Protein AF-0000000069280412 (afdb_homodimer)

InterPro domains:
  IPR015915 Kelch-type beta-propeller [G3DSA:2.120.10.80] (17-234)
  IPR015915 Kelch-type beta-propeller [SSF117281] (39-234)
  IPR052588 Kelch domain-containing protein [PTHR46063] (5-234)

Solvent-accessible surface area (backbone atoms only — not comparable to full-atom values): 25864 Å² total; per-residue (Å²): 134,86,74,82,83,77,81,76,78,80,75,77,76,76,76,74,72,79,74,79,78,78,79,71,73,70,75,76,63,76,65,49,16,38,53,39,83,47,74,77,68,72,50,25,23,32,38,41,43,43,56,31,43,96,73,39,29,38,34,42,39,6,30,41,66,79,86,77,44,37,45,50,30,55,56,41,33,39,44,38,73,47,94,82,51,30,31,49,33,26,34,57,42,65,49,88,86,49,66,66,77,72,43,21,22,34,39,34,66,43,57,55,96,56,18,43,34,40,41,40,4,32,30,47,43,48,81,60,79,48,73,47,62,29,47,58,35,36,36,37,37,67,43,84,96,45,26,31,32,54,41,76,49,73,64,54,80,69,66,65,49,22,26,31,36,30,47,33,69,53,96,67,18,42,38,35,41,34,4,33,27,72,42,98,86,66,50,71,46,63,27,57,56,38,36,40,30,34,63,86,75,45,40,47,39,76,49,40,66,58,66,79,65,63,69,65,83,64,73,83,37,64,54,54,63,71,86,86,52,83,46,80,43,112,138,77,83,77,77,77,81,78,77,76,77,77,76,75,76,73,72,77,72,78,80,78,77,71,72,72,76,75,65,76,68,50,18,39,54,38,82,47,74,76,69,72,50,25,24,33,38,41,43,42,56,31,42,96,74,39,28,38,34,40,39,6,30,40,66,78,86,78,45,37,44,50,29,56,56,40,34,39,44,39,74,47,95,81,51,31,30,50,33,26,35,58,43,65,48,89,86,50,68,66,76,72,45,21,21,32,38,34,65,43,56,55,94,54,18,43,33,40,41,38,4,32,30,47,42,47,83,59,79,48,74,47,62,30,47,58,36,36,36,38,36,68,44,83,96,46,26,30,31,55,42,76,47,72,63,59,82,65,63,65,48,22,26,31,36,31,48,33,69,52,95,67,18,41,38,35,41,35,4,33,28,72,43,97,86,66,49,71,45,64,27,57,56,40,36,40,31,33,64,88,76,44,40,47,40,76,48,41,66,56,66,78,64,62,70,67,83,64,70,83,36,63,59,54,62,73,82,88,56,81,47,81,43,107

Sequence (468 aa):
MGKKAKADDRRREDDAEPAPSKSEKASSGSSSGRFVACDRPSPRCHCSLTEVEPGRLLLFGGEIFNGRKFTCFQDVYELSLSLSATISWRRLELPGGAQAPRARSAHQAVAWKGGLYILGGEWADATQDKIQQFKDIWCLTSSGADGASWEQVPAEKGFSQRSGHRACLHDGAIVTFGGYREDADGEPTYLNDVHRFDLAQRKFRKMEDLSGAAPKGRSAAQVWSDGEVVWVYGMGKKAKADDRRREDDAEPAPSKSEKASSGSSSGRFVACDRPSPRCHCSLTEVEPGRLLLFGGEIFNGRKFTCFQDVYELSLSLSATISWRRLELPGGAQAPRARSAHQAVAWKGGLYILGGEWADATQDKIQQFKDIWCLTSSGADGAS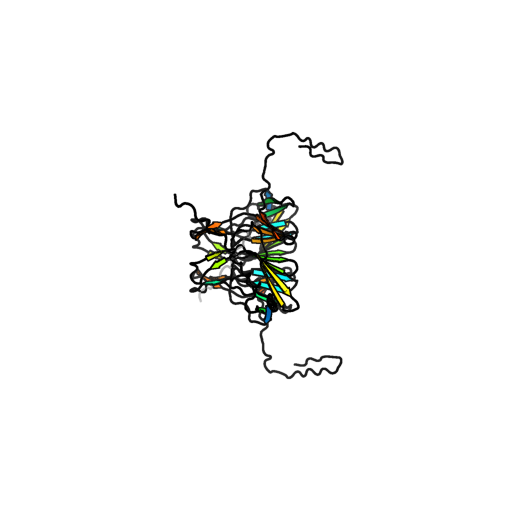WEQVPAEKGFSQRSGHRACLHDGAIVTFGGYREDADGEPTYLNDVHRFDLAQRKFRKMEDLSGAAPKGRSAAQVWSDGEVVWVYG

Nearest PDB structures (foldseek):
  2uvk-assembly1_A  TM=6.739E-01  e=1.512E-05  Escherichia coli BL21
  2woz-assembly1_A-2  TM=5.197E-01  e=2.690E-07  Rattus norvegicus
  9dtg-assembly1_B  TM=6.962E-01  e=5.242E-05  Homo sapiens
  2uvk-assembly1_B  TM=5.540E-01  e=1.239E-05  Escherichia coli BL21
  8vpq-assembly1_A  TM=5.442E-01  e=7.803E-05  Homo sapiens

pLDDT: mean 79.36, std 26.48, range [20.66, 98.88]

Organism: Polarella glacialis (NCBI:txid89957)

Structure (mmCIF, N/CA/C/O backbone):
data_AF-0000000069280412-model_v1
#
loop_
_entity.id
_entity.type
_entity.pdbx_description
1 polymer 'Uncharacterized protein'
#
loop_
_atom_site.group_PDB
_atom_site.id
_atom_site.type_symbol
_atom_site.label_atom_id
_atom_site.label_alt_id
_atom_site.label_comp_id
_atom_site.label_asym_id
_atom_site.label_entity_id
_atom_site.label_seq_id
_atom_site.pdbx_PDB_ins_code
_atom_site.Cartn_x
_atom_site.Cartn_y
_atom_site.Cartn_z
_atom_site.occupancy
_atom_site.B_iso_or_equiv
_atom_site.auth_seq_id
_atom_site.auth_comp_id
_atom_site.auth_asym_id
_atom_site.auth_atom_id
_atom_site.pdbx_PDB_model_num
ATOM 1 N N . MET A 1 1 ? 79.812 -43.875 12.344 1 22.28 1 MET A N 1
ATOM 2 C CA . MET A 1 1 ? 78.562 -43.312 12.742 1 22.28 1 MET A CA 1
ATOM 3 C C . MET A 1 1 ? 77.562 -43.312 11.57 1 22.28 1 MET A C 1
ATOM 5 O O . MET A 1 1 ? 77.938 -43.062 10.43 1 22.28 1 MET A O 1
ATOM 9 N N . GLY A 1 2 ? 76.375 -43.938 11.719 1 23.73 2 GLY A N 1
ATOM 10 C CA . GLY A 1 2 ? 75.375 -44.656 10.961 1 23.73 2 GLY A CA 1
ATOM 11 C C . GLY A 1 2 ? 74.438 -43.75 10.172 1 23.73 2 GLY A C 1
ATOM 12 O O . GLY A 1 2 ? 73.375 -44.125 9.789 1 23.73 2 GLY A O 1
ATOM 13 N N . LYS A 1 3 ? 75 -42.5 10.016 1 20.75 3 LYS A N 1
ATOM 14 C CA . LYS A 1 3 ? 73.875 -41.531 9.797 1 20.75 3 LYS A CA 1
ATOM 15 C C . LYS A 1 3 ? 73.062 -41.938 8.609 1 20.75 3 LYS A C 1
ATOM 17 O O . LYS A 1 3 ? 73.438 -42.844 7.84 1 20.75 3 LYS A O 1
ATOM 22 N N . LYS A 1 4 ? 72.625 -40.938 7.77 1 22 4 LYS A N 1
ATOM 23 C CA . LYS A 1 4 ? 71.438 -40.219 7.398 1 22 4 LYS A CA 1
ATOM 24 C C . LYS A 1 4 ? 70.938 -40.688 6.031 1 22 4 LYS A C 1
ATOM 26 O O . LYS A 1 4 ? 71.562 -40.438 5.012 1 22 4 LYS A O 1
ATOM 31 N N . ALA A 1 5 ? 70.188 -41.844 5.977 1 20.66 5 ALA A N 1
ATOM 32 C CA . ALA A 1 5 ? 69.562 -42.375 4.766 1 20.66 5 ALA A CA 1
ATOM 33 C C . ALA A 1 5 ? 68.688 -41.312 4.105 1 20.66 5 ALA A C 1
ATOM 35 O O . ALA A 1 5 ? 67.875 -40.656 4.77 1 20.66 5 ALA A O 1
ATOM 36 N N . LYS A 1 6 ? 69.062 -40.875 2.936 1 21.38 6 LYS A N 1
ATOM 37 C CA . LYS A 1 6 ? 68.5 -39.969 1.948 1 21.38 6 LYS A CA 1
ATOM 38 C C . LYS A 1 6 ? 67.125 -40.438 1.495 1 21.38 6 LYS A C 1
ATOM 40 O O . LYS A 1 6 ? 67 -41.5 0.866 1 21.38 6 LYS A O 1
ATOM 45 N N . ALA A 1 7 ? 66.062 -40.281 2.307 1 24.22 7 ALA A N 1
ATOM 46 C CA . ALA A 1 7 ? 64.688 -40.719 1.953 1 24.22 7 ALA A CA 1
ATOM 47 C C . ALA A 1 7 ? 64.312 -40.219 0.562 1 24.22 7 ALA A C 1
ATOM 49 O O . ALA A 1 7 ? 64.375 -39 0.289 1 24.22 7 ALA A O 1
ATOM 50 N N . ASP A 1 8 ? 64.688 -40.938 -0.517 1 20.75 8 ASP A N 1
ATOM 51 C CA . ASP A 1 8 ? 64.375 -40.656 -1.921 1 20.75 8 ASP A CA 1
ATOM 52 C C . ASP A 1 8 ? 62.906 -40.25 -2.1 1 20.75 8 ASP A C 1
ATOM 54 O O . ASP A 1 8 ? 62.062 -40.594 -1.303 1 20.75 8 ASP A O 1
ATOM 58 N N . ASP A 1 9 ? 62.688 -39.25 -2.961 1 24.97 9 ASP A N 1
ATOM 59 C CA . ASP A 1 9 ? 61.844 -38.344 -3.713 1 24.97 9 ASP A CA 1
ATOM 60 C C . ASP A 1 9 ? 60.875 -39.062 -4.629 1 24.97 9 ASP A C 1
ATOM 62 O O . ASP A 1 9 ? 60.938 -38.969 -5.855 1 24.97 9 ASP A O 1
ATOM 66 N N . ARG A 1 10 ? 60.469 -40.438 -4.262 1 24.56 10 ARG A N 1
ATOM 67 C CA . ARG A 1 10 ? 59.594 -41.031 -5.285 1 24.56 10 ARG A CA 1
ATOM 68 C C . ARG A 1 10 ? 58.469 -40.062 -5.652 1 24.56 10 ARG A C 1
ATOM 70 O O . ARG A 1 10 ? 57.812 -39.531 -4.773 1 24.56 10 ARG A O 1
ATOM 77 N N . ARG A 1 11 ? 58.469 -39.531 -6.871 1 26.3 11 ARG A N 1
ATOM 78 C CA . ARG A 1 11 ? 57.594 -38.75 -7.727 1 26.3 11 ARG A CA 1
ATOM 79 C C . ARG A 1 11 ? 56.219 -39.375 -7.844 1 26.3 11 ARG A C 1
ATOM 81 O O . ARG A 1 11 ? 56.062 -40.438 -8.477 1 26.3 11 ARG A O 1
ATOM 88 N N . ARG A 1 12 ? 55.438 -39.625 -6.672 1 28.36 12 ARG A N 1
ATOM 89 C CA . ARG A 1 12 ? 54.094 -40.125 -6.891 1 28.36 12 ARG A CA 1
ATOM 90 C C . ARG A 1 12 ? 53.406 -39.375 -8.055 1 28.36 12 ARG A C 1
ATOM 92 O O . ARG A 1 12 ? 53.438 -38.156 -8.109 1 28.36 12 ARG A O 1
ATOM 99 N N . GLU A 1 13 ? 53.406 -39.969 -9.273 1 24.67 13 GLU A N 1
ATOM 100 C CA . GLU A 1 13 ? 52.625 -39.656 -10.469 1 24.67 13 GLU A CA 1
ATOM 101 C C . GLU A 1 13 ? 51.188 -39.281 -10.102 1 24.67 13 GLU A C 1
ATOM 103 O O . GLU A 1 13 ? 50.5 -40.094 -9.484 1 24.67 13 GLU A O 1
ATOM 108 N N . ASP A 1 14 ? 50.906 -38.031 -9.836 1 28.03 14 ASP A N 1
ATOM 109 C CA . ASP A 1 14 ? 49.625 -37.344 -9.703 1 28.03 14 ASP A CA 1
ATOM 110 C C . ASP A 1 14 ? 48.656 -37.75 -10.828 1 28.03 14 ASP A C 1
ATOM 112 O O . ASP A 1 14 ? 48.906 -37.406 -11.992 1 28.03 14 ASP A O 1
ATOM 116 N N . ASP A 1 15 ? 48.25 -39.031 -10.906 1 30.59 15 ASP A N 1
ATOM 117 C CA . ASP A 1 15 ? 47.219 -39.406 -11.883 1 30.59 15 ASP A CA 1
ATOM 118 C C . ASP A 1 15 ? 46.094 -38.375 -11.914 1 30.59 15 ASP A C 1
ATOM 120 O O . ASP A 1 15 ? 45.406 -38.188 -10.922 1 30.59 15 ASP A O 1
ATOM 124 N N . ALA A 1 16 ? 46.25 -37.344 -12.742 1 30.53 16 ALA A N 1
ATOM 125 C CA . ALA A 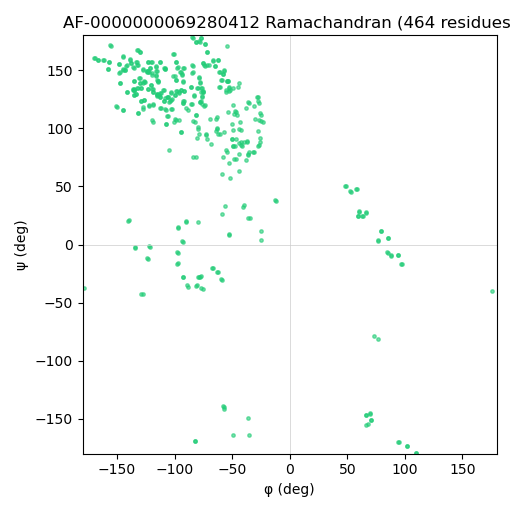1 16 ? 45.219 -36.375 -13.133 1 30.53 16 ALA A CA 1
ATOM 126 C C . ALA A 1 16 ? 43.938 -37.062 -13.516 1 30.53 16 ALA A C 1
ATOM 128 O O . ALA A 1 16 ? 43.875 -37.812 -14.492 1 30.53 16 ALA A O 1
ATOM 129 N N . GLU A 1 17 ? 43.125 -37.625 -12.57 1 34.19 17 GLU A N 1
ATOM 130 C CA . GLU A 1 17 ? 41.812 -38.062 -12.969 1 34.19 17 GLU A CA 1
ATOM 131 C C . GLU A 1 17 ? 41.188 -37.125 -14.016 1 34.19 17 GLU A C 1
ATOM 133 O O . GLU A 1 17 ? 41.312 -35.906 -13.914 1 34.19 17 GLU A O 1
ATOM 138 N N . PRO A 1 18 ? 40.812 -37.719 -15.227 1 34.09 18 PRO A N 1
ATOM 139 C CA . PRO A 1 18 ? 40.219 -36.906 -16.281 1 34.09 18 PRO A CA 1
ATOM 140 C C . PRO A 1 18 ? 39.094 -36.031 -15.781 1 34.09 18 PRO A C 1
ATOM 142 O O . PRO A 1 18 ? 38.469 -36.312 -14.758 1 34.09 18 PRO A O 1
ATOM 145 N N . ALA A 1 19 ? 39.125 -34.719 -16.219 1 34.91 19 ALA A N 1
ATOM 146 C CA . ALA A 1 19 ? 38.125 -33.688 -15.992 1 34.91 19 ALA A CA 1
ATOM 147 C C . ALA A 1 19 ? 36.719 -34.156 -16.328 1 34.91 19 ALA A C 1
ATOM 149 O O . ALA A 1 19 ? 36.5 -34.812 -17.344 1 34.91 19 ALA A O 1
ATOM 150 N N . PRO A 1 20 ? 35.938 -34.562 -15.289 1 32.88 20 PRO A N 1
ATOM 151 C CA . PRO A 1 20 ? 34.594 -34.906 -15.688 1 32.88 20 PRO A CA 1
ATOM 152 C C . PRO A 1 20 ? 34.094 -34.094 -16.875 1 32.88 20 PRO A C 1
ATOM 154 O O . PRO A 1 20 ? 34.531 -32.969 -17.078 1 32.88 20 PRO A O 1
ATOM 157 N N . SER A 1 21 ? 33.781 -34.844 -17.969 1 28.38 21 SER A N 1
ATOM 158 C CA . SER A 1 21 ? 33.219 -34.375 -19.234 1 28.38 21 SER A CA 1
ATOM 159 C C . SER A 1 21 ? 32.219 -33.25 -19.016 1 28.38 21 SER A C 1
ATOM 161 O O . SER A 1 21 ? 31.828 -32.969 -17.891 1 28.38 21 SER A O 1
ATOM 163 N N . LYS A 1 22 ? 31.156 -33.281 -20.094 1 29.81 22 LYS A N 1
ATOM 164 C CA . LYS A 1 22 ? 30.25 -32.344 -20.734 1 29.81 22 LYS A CA 1
ATOM 165 C C . LYS A 1 22 ? 29.172 -31.875 -19.781 1 29.81 22 LYS A C 1
ATOM 167 O O . LYS A 1 22 ? 28.531 -32.688 -19.109 1 29.81 22 LYS A O 1
ATOM 172 N N . SER A 1 23 ? 29.266 -30.641 -19.359 1 31.66 23 SER A N 1
ATOM 173 C CA . SER A 1 23 ? 28.172 -29.938 -18.719 1 31.66 23 SER A CA 1
ATOM 174 C C . SER A 1 23 ? 26.828 -30.297 -19.359 1 31.66 23 SER A C 1
ATOM 176 O O . SER A 1 23 ? 26.625 -30.078 -20.547 1 31.66 23 SER A O 1
ATOM 178 N N . GLU A 1 24 ? 26.266 -31.516 -19.141 1 34.59 24 GLU A N 1
ATOM 179 C CA . GLU A 1 24 ? 24.875 -31.672 -19.547 1 34.59 24 GLU A CA 1
ATOM 180 C C . GLU A 1 24 ? 24.141 -30.328 -19.531 1 34.59 24 GLU A C 1
ATOM 182 O O . GLU A 1 24 ? 24.203 -29.594 -18.531 1 34.59 24 GLU A O 1
ATOM 187 N N . LYS A 1 25 ? 23.891 -29.859 -20.703 1 35.22 25 LYS A N 1
ATOM 188 C CA . LYS A 1 25 ? 22.953 -28.75 -20.953 1 35.22 25 LYS A CA 1
ATOM 189 C C . LYS A 1 25 ? 21.75 -28.828 -20.031 1 35.22 25 LYS A C 1
ATOM 191 O O . LYS A 1 25 ? 21.031 -29.844 -20.016 1 35.22 25 LYS A O 1
ATOM 196 N N . ALA A 1 26 ? 21.844 -28.25 -18.938 1 37.62 26 ALA A N 1
ATOM 197 C CA . ALA A 1 26 ? 20.594 -27.938 -18.234 1 37.62 26 ALA A CA 1
ATOM 198 C C . ALA A 1 26 ? 19.469 -27.656 -19.203 1 37.62 26 ALA A C 1
ATOM 200 O O . ALA A 1 26 ? 19.578 -26.766 -20.062 1 37.62 26 ALA A O 1
ATOM 201 N N . SER A 1 27 ? 18.797 -28.672 -19.828 1 37.41 27 SER A N 1
ATOM 202 C CA . SER A 1 27 ? 17.547 -28.406 -20.547 1 37.41 27 SER A CA 1
ATOM 203 C C . SER A 1 27 ? 16.844 -27.172 -19.969 1 37.41 27 SER A C 1
ATOM 205 O O . SER A 1 27 ? 16.594 -27.094 -18.766 1 37.41 27 SER A O 1
ATOM 207 N N . SER A 1 28 ? 17.188 -26 -20.422 1 41.09 28 SER A N 1
ATOM 208 C CA . SER A 1 28 ? 16.562 -24.719 -20.109 1 41.09 28 SER A CA 1
ATOM 209 C C . SER A 1 28 ? 15.039 -24.844 -20.062 1 41.09 28 SER A C 1
ATOM 211 O O . SER A 1 28 ? 14.375 -24.781 -21.109 1 41.09 28 SER A O 1
ATOM 213 N N . GLY A 1 29 ? 14.398 -25.969 -19.656 1 44.31 29 GLY A N 1
ATOM 214 C CA . GLY A 1 29 ? 12.945 -25.969 -19.531 1 44.31 29 GLY A CA 1
ATOM 215 C C . GLY A 1 29 ? 12.383 -24.594 -19.219 1 44.31 29 GLY A C 1
ATOM 216 O O . GLY A 1 29 ? 13.047 -23.781 -18.578 1 44.31 29 GLY A O 1
ATOM 217 N N . SER A 1 30 ? 11.398 -24.203 -20.078 1 54.41 30 SER A N 1
ATOM 218 C CA . SER A 1 30 ? 10.852 -22.844 -20.094 1 54.41 30 SER A CA 1
ATOM 219 C C . SER A 1 30 ? 10.453 -22.406 -18.688 1 54.41 30 SER A C 1
ATOM 221 O O . SER A 1 30 ? 9.617 -23.031 -18.047 1 54.41 30 SER A O 1
ATOM 223 N N . SER A 1 31 ? 11.227 -21.797 -17.859 1 73.81 31 SER A N 1
ATOM 224 C CA . SER A 1 31 ? 11.133 -21.203 -16.516 1 73.81 31 SER A CA 1
ATOM 225 C C . SER A 1 31 ? 9.984 -20.219 -16.438 1 73.81 31 SER A C 1
ATOM 227 O O . SER A 1 31 ? 9.734 -19.641 -15.375 1 73.81 31 SER A O 1
ATOM 229 N N . SER A 1 32 ? 9.156 -20.266 -17.609 1 87.69 32 SER A N 1
ATOM 230 C CA . SER A 1 32 ? 8.062 -19.297 -17.625 1 87.69 32 SER A CA 1
ATOM 231 C C . SER A 1 32 ? 6.75 -19.938 -17.188 1 87.69 32 SER A C 1
ATOM 233 O O . SER A 1 32 ? 6.414 -21.047 -17.625 1 87.69 32 SER A O 1
ATOM 235 N N . GLY A 1 33 ? 6.082 -19.375 -16.359 1 95.75 33 GLY A N 1
ATOM 236 C CA . GLY A 1 33 ? 4.738 -19.766 -15.953 1 95.75 33 GLY A CA 1
ATOM 237 C C . GLY A 1 33 ? 3.664 -19.266 -16.906 1 95.75 33 GLY A C 1
ATOM 238 O O . GLY A 1 33 ? 3.967 -18.594 -17.891 1 95.75 33 GLY A O 1
ATOM 239 N N . ARG A 1 34 ? 2.408 -19.734 -16.594 1 96.69 34 ARG A N 1
ATOM 240 C CA . ARG A 1 34 ? 1.277 -19.328 -17.422 1 96.69 34 ARG A CA 1
ATOM 241 C C . ARG A 1 34 ? 0.082 -18.938 -16.562 1 96.69 34 ARG A C 1
ATOM 243 O O . ARG A 1 34 ? -0.233 -19.609 -15.586 1 96.69 34 ARG A O 1
ATOM 250 N N . PHE A 1 35 ? -0.57 -17.875 -17.047 1 97.06 35 PHE A N 1
ATOM 251 C CA . PHE A 1 35 ? -1.825 -17.5 -16.406 1 97.06 35 PHE A CA 1
ATOM 252 C C . PHE A 1 35 ? -2.969 -18.375 -16.891 1 97.06 35 PHE A C 1
ATOM 254 O O . PHE A 1 35 ? -3.125 -18.578 -18.094 1 97.06 35 PHE A O 1
ATOM 261 N N . VAL A 1 36 ? -3.795 -18.844 -15.938 1 97.19 36 VAL A N 1
ATOM 262 C CA . VAL A 1 36 ? -4.941 -19.688 -16.25 1 97.19 36 VAL A CA 1
ATOM 263 C C . VAL A 1 36 ? -6.188 -19.156 -15.562 1 97.19 36 VAL A C 1
ATOM 265 O O . VAL A 1 36 ? -6.121 -18.688 -14.422 1 97.19 36 VAL A O 1
ATOM 268 N N . ALA A 1 37 ? -7.387 -19.266 -16.281 1 95.81 37 ALA A N 1
ATOM 269 C CA . ALA A 1 37 ? -8.641 -18.828 -15.68 1 95.81 37 ALA A CA 1
ATOM 270 C C . ALA A 1 37 ? -8.867 -19.484 -14.32 1 95.81 37 ALA A C 1
ATOM 272 O O . ALA A 1 37 ? -8.594 -20.672 -14.148 1 95.81 37 ALA A O 1
ATOM 273 N N . CYS A 1 38 ? -9.398 -18.703 -13.375 1 96.75 38 CYS A N 1
ATOM 274 C CA . CYS A 1 38 ? -9.617 -19.234 -12.031 1 96.75 38 CYS A CA 1
ATOM 275 C C . CYS A 1 38 ? -10.711 -18.469 -11.312 1 96.75 38 CYS A C 1
ATOM 277 O O . CYS A 1 38 ? -11.242 -17.484 -11.844 1 96.75 38 CYS A O 1
ATOM 279 N N . ASP A 1 39 ? -11.086 -19.016 -10.148 1 95.44 39 ASP A N 1
ATOM 280 C CA . ASP A 1 39 ? -11.977 -18.281 -9.258 1 95.44 39 ASP A CA 1
ATOM 281 C C . ASP A 1 39 ? -11.25 -17.109 -8.594 1 95.44 39 ASP A C 1
ATOM 283 O O . ASP A 1 39 ? -10.016 -17.047 -8.625 1 95.44 39 ASP A O 1
ATOM 287 N N . ARG A 1 40 ? -12.031 -16.234 -8.023 1 96.19 40 ARG A N 1
ATOM 288 C CA . ARG A 1 40 ? -11.453 -15.086 -7.32 1 96.19 40 ARG A CA 1
ATOM 289 C C . ARG A 1 40 ? -10.57 -15.547 -6.164 1 96.19 40 ARG A C 1
ATOM 291 O O . ARG A 1 40 ? -10.852 -16.562 -5.527 1 96.19 40 ARG A O 1
ATOM 298 N N . PRO A 1 41 ? -9.539 -14.781 -5.867 1 97.88 41 PRO A N 1
ATOM 299 C CA . PRO A 1 41 ? -8.688 -15.117 -4.723 1 97.88 41 PRO A CA 1
ATOM 300 C C . PRO A 1 41 ? -9.469 -15.211 -3.412 1 97.88 41 PRO A C 1
ATOM 302 O O . PRO A 1 41 ? -10.477 -14.523 -3.242 1 97.88 41 PRO A O 1
ATOM 305 N N . SER A 1 42 ? -9.039 -16.031 -2.484 1 98.06 42 SER A N 1
ATOM 306 C CA . SER A 1 42 ? -9.617 -16.125 -1.147 1 98.06 42 SER A CA 1
ATOM 307 C C . SER A 1 42 ? -9.484 -14.812 -0.39 1 98.06 42 SER A C 1
ATOM 309 O O . SER A 1 42 ? -8.641 -13.984 -0.722 1 98.06 42 SER A O 1
ATOM 311 N N . PRO A 1 43 ? -10.352 -14.641 0.638 1 98.31 43 PRO A N 1
ATOM 312 C CA . PRO A 1 43 ? -10.203 -13.438 1.46 1 98.31 43 PRO A CA 1
ATOM 313 C C . PRO A 1 43 ? -8.797 -13.273 2.025 1 98.31 43 PRO A C 1
ATOM 315 O O . PRO A 1 43 ? -8.172 -14.266 2.418 1 98.31 43 PRO A O 1
ATOM 318 N N . ARG A 1 44 ? -8.359 -12.055 2.033 1 98.75 44 ARG A N 1
ATOM 319 C CA . ARG A 1 44 ? -7.004 -11.789 2.516 1 98.75 44 ARG A CA 1
ATOM 320 C C . ARG A 1 44 ? -6.762 -10.297 2.686 1 98.75 44 ARG A C 1
ATOM 322 O O . ARG A 1 44 ? -7.516 -9.477 2.156 1 98.75 44 ARG A O 1
ATOM 329 N N . CYS A 1 45 ? -5.805 -9.984 3.434 1 98.62 45 CYS A N 1
ATOM 330 C CA . CYS A 1 45 ? -5.371 -8.602 3.604 1 98.62 45 CYS A CA 1
ATOM 331 C C . CYS A 1 45 ? -3.863 -8.469 3.416 1 98.62 45 CYS A C 1
ATOM 333 O O . CYS A 1 45 ? -3.166 -9.477 3.264 1 98.62 45 CYS A O 1
ATOM 335 N N . HIS A 1 46 ? -3.396 -7.242 3.258 1 98.69 46 HIS A N 1
ATOM 336 C CA . HIS A 1 46 ? -1.983 -6.887 3.188 1 98.69 46 HIS A CA 1
ATOM 337 C C . HIS A 1 46 ? -1.301 -7.586 2.016 1 98.69 46 HIS A C 1
ATOM 339 O O . HIS A 1 46 ? -0.145 -8 2.123 1 98.69 46 HIS A O 1
ATOM 345 N N . CYS A 1 47 ? -2.068 -7.883 0.954 1 98.88 47 CYS A N 1
ATOM 346 C CA . CYS A 1 47 ? -1.524 -8.234 -0.352 1 98.88 47 CYS A CA 1
ATOM 347 C C . CYS A 1 47 ? -1.15 -6.992 -1.145 1 98.88 47 CYS A C 1
ATOM 349 O O . CYS A 1 47 ? -0.988 -5.91 -0.573 1 98.88 47 CYS A O 1
ATOM 351 N N . SER A 1 48 ? -0.871 -7.129 -2.373 1 98.81 48 SER A N 1
ATOM 352 C CA . SER A 1 48 ? -0.729 -5.984 -3.268 1 98.81 48 SER A CA 1
ATOM 353 C C . SER A 1 48 ? -1.665 -6.098 -4.465 1 98.81 48 SER A C 1
ATOM 355 O O . SER A 1 48 ? -2.045 -7.203 -4.859 1 98.81 48 SER A O 1
ATOM 357 N N . LEU A 1 49 ? -2.119 -5.07 -4.992 1 98.88 49 LEU A N 1
ATOM 358 C CA . LEU A 1 49 ? -2.859 -4.902 -6.242 1 98.88 49 LEU A CA 1
ATOM 359 C C . LEU A 1 49 ? -2.266 -3.773 -7.078 1 98.88 49 LEU A C 1
ATOM 361 O O . LEU A 1 49 ? -2.316 -2.607 -6.68 1 98.88 49 LEU A O 1
ATOM 365 N N . THR A 1 50 ? -1.719 -4.117 -8.188 1 98.62 50 THR A N 1
ATOM 366 C CA . THR A 1 50 ? -0.927 -3.168 -8.961 1 98.62 50 THR A CA 1
ATOM 367 C C . THR A 1 50 ? -1.286 -3.246 -10.438 1 98.62 50 THR A C 1
ATOM 369 O O . THR A 1 50 ? -1.366 -4.336 -11.008 1 98.62 50 THR A O 1
ATOM 372 N N . GLU A 1 51 ? -1.569 -2.123 -11.016 1 97.31 51 GLU A N 1
ATOM 373 C CA . GLU A 1 51 ? -1.704 -2.094 -12.469 1 97.31 51 GLU A CA 1
ATOM 374 C C . GLU A 1 51 ? -0.34 -1.998 -13.148 1 97.31 51 GLU A C 1
ATOM 376 O O . GLU A 1 51 ? 0.324 -0.962 -13.078 1 97.31 51 GLU A O 1
ATOM 381 N N . VAL A 1 52 ? 0.069 -3.053 -13.836 1 95.94 52 VAL A N 1
ATOM 382 C CA . VAL A 1 52 ? 1.419 -3.109 -14.391 1 95.94 52 VAL A CA 1
ATOM 383 C C . VAL A 1 52 ? 1.417 -2.58 -15.82 1 95.94 52 VAL A C 1
ATOM 385 O O . VAL A 1 52 ? 2.445 -2.121 -16.312 1 95.94 52 VAL A O 1
ATOM 388 N N . GLU A 1 53 ? 0.34 -2.699 -16.469 1 92 53 GLU A N 1
ATOM 389 C CA . GLU A 1 53 ? -0.025 -2.121 -17.75 1 92 53 GLU A CA 1
ATOM 390 C C . GLU A 1 53 ? -1.49 -1.695 -17.781 1 92 53 GLU A C 1
ATOM 392 O O . GLU A 1 53 ? -2.291 -2.168 -16.969 1 92 53 GLU A O 1
ATOM 397 N N . PRO A 1 54 ? -1.782 -0.725 -18.625 1 90.19 54 PRO A N 1
ATOM 398 C CA . PRO A 1 54 ? -3.199 -0.356 -18.688 1 90.19 54 PRO A CA 1
ATOM 399 C C . PRO A 1 54 ? -4.121 -1.567 -18.797 1 90.19 54 PRO A C 1
ATOM 401 O O . PRO A 1 54 ? -4.027 -2.328 -19.766 1 90.19 54 PRO A O 1
ATOM 404 N N . GLY A 1 55 ? -4.895 -1.789 -17.797 1 88.81 55 GLY A N 1
ATOM 405 C CA . GLY A 1 55 ? -5.902 -2.836 -17.828 1 88.81 55 GLY A CA 1
ATOM 406 C C . GLY A 1 55 ? -5.422 -4.145 -17.234 1 88.81 55 GLY A C 1
ATOM 407 O O . GLY A 1 55 ? -6.199 -5.094 -17.094 1 88.81 55 GLY A O 1
ATOM 408 N N . ARG A 1 56 ? -4.176 -4.203 -16.969 1 92.31 56 ARG A N 1
ATOM 409 C CA . ARG A 1 56 ? -3.629 -5.422 -16.391 1 92.31 56 ARG A CA 1
ATOM 410 C C . ARG A 1 56 ? -3.283 -5.219 -14.914 1 92.31 56 ARG A C 1
ATOM 412 O O . ARG A 1 56 ? -2.256 -4.617 -14.586 1 92.31 56 ARG A O 1
ATOM 419 N N . LEU A 1 57 ? -4.137 -5.75 -14.055 1 97.31 57 LEU A N 1
ATOM 420 C CA . LEU A 1 57 ? -3.945 -5.637 -12.609 1 97.31 57 LEU A CA 1
ATOM 421 C C . LEU A 1 57 ? -3.488 -6.969 -12.023 1 97.31 57 LEU A C 1
ATOM 423 O O . LEU A 1 57 ? -4.121 -8 -12.25 1 97.31 57 LEU A O 1
ATOM 427 N N . LEU A 1 58 ? -2.398 -6.914 -11.305 1 98.5 58 LEU A N 1
ATOM 428 C CA . LEU A 1 58 ? -1.864 -8.117 -10.672 1 98.5 58 LEU A CA 1
ATOM 429 C C . LEU A 1 58 ? -1.988 -8.039 -9.156 1 98.5 58 LEU A C 1
ATOM 431 O O . LEU A 1 58 ? -1.653 -7.016 -8.555 1 98.5 58 LEU A O 1
ATOM 435 N N . LEU A 1 59 ? -2.516 -9.086 -8.578 1 98.88 59 LEU A N 1
ATOM 436 C CA . LEU A 1 59 ? -2.58 -9.281 -7.133 1 98.88 59 LEU A CA 1
ATOM 437 C C . LEU A 1 59 ? -1.518 -10.273 -6.676 1 98.88 59 LEU A C 1
ATOM 439 O O . LEU A 1 59 ? -1.367 -11.344 -7.266 1 98.88 59 LEU A O 1
ATOM 443 N N . PHE A 1 60 ? -0.763 -9.938 -5.684 1 98.88 60 PHE A N 1
ATOM 444 C CA . PHE A 1 60 ? 0.259 -10.844 -5.164 1 98.88 60 PHE A CA 1
ATOM 445 C C . PHE A 1 60 ? 0.183 -10.938 -3.646 1 98.88 60 PHE A C 1
ATOM 447 O O . PHE A 1 60 ? 0.087 -9.914 -2.961 1 98.88 60 PHE A O 1
ATOM 454 N N . GLY A 1 61 ? 0.257 -12.148 -3.123 1 98.88 61 GLY A N 1
ATOM 455 C CA . GLY A 1 61 ? 0.5 -12.422 -1.715 1 98.88 61 GLY A CA 1
ATOM 456 C C . GLY A 1 61 ? -0.673 -12.062 -0.825 1 98.88 61 GLY A C 1
ATOM 457 O O . GLY A 1 61 ? -1.831 -12.219 -1.22 1 98.88 61 GLY A O 1
ATOM 458 N N . GLY A 1 62 ? -0.351 -11.711 0.395 1 98.88 62 GLY A N 1
ATOM 459 C CA . GLY A 1 62 ? -1.334 -11.406 1.42 1 98.88 62 GLY A CA 1
ATOM 460 C C . GLY A 1 62 ? -1.411 -12.453 2.51 1 98.88 62 GLY A C 1
ATOM 461 O O . GLY A 1 62 ? -0.618 -13.398 2.525 1 98.88 62 GLY A O 1
ATOM 462 N N . GLU A 1 63 ? -2.322 -12.164 3.424 1 98.88 63 GLU A N 1
ATOM 463 C CA . GLU A 1 63 ? -2.447 -13.047 4.578 1 98.88 63 GLU A CA 1
ATOM 464 C C . GLU A 1 63 ? -3.9 -13.164 5.027 1 98.88 63 GLU A C 1
ATOM 466 O O . GLU A 1 63 ? -4.738 -12.344 4.656 1 98.88 63 GLU A O 1
ATOM 471 N N . ILE A 1 64 ? -4.164 -14.195 5.785 1 98.25 64 ILE A N 1
ATOM 472 C CA . ILE A 1 64 ? -5.438 -14.359 6.473 1 98.25 64 ILE A CA 1
ATOM 473 C C . ILE A 1 64 ? -5.215 -15.086 7.801 1 98.25 64 ILE A C 1
ATOM 475 O O . ILE A 1 64 ? -4.344 -15.953 7.902 1 98.25 64 ILE A O 1
ATOM 479 N N . PHE A 1 65 ? -5.922 -14.594 8.781 1 95.56 65 PHE A N 1
ATOM 480 C CA . PHE A 1 65 ? -6.098 -15.344 10.016 1 95.56 65 PHE A CA 1
ATOM 481 C C . PHE A 1 65 ? -7.547 -15.797 10.172 1 95.56 65 PHE A C 1
ATOM 483 O O . PHE A 1 65 ? -8.453 -14.977 10.305 1 95.56 65 PHE A O 1
ATOM 490 N N . ASN A 1 66 ? -7.812 -17.078 10.195 1 89.56 66 ASN A N 1
ATOM 491 C CA . ASN A 1 66 ? -9.188 -17.547 10.195 1 89.56 66 ASN A CA 1
ATOM 492 C C . ASN A 1 66 ? -9.68 -17.859 11.609 1 89.56 66 ASN A C 1
ATOM 494 O O . ASN A 1 66 ? -10.656 -18.578 11.789 1 89.56 66 ASN A O 1
ATOM 498 N N . GLY A 1 67 ? -8.961 -17.391 12.625 1 88 67 GLY A N 1
ATOM 499 C CA . GLY A 1 67 ? -9.312 -17.656 14.008 1 88 67 GLY A CA 1
ATOM 500 C C . GLY A 1 67 ? -8.547 -18.812 14.609 1 88 67 GLY A C 1
ATOM 501 O O . GLY A 1 67 ? -8.484 -18.953 15.836 1 88 67 GLY A O 1
ATOM 502 N N . ARG A 1 68 ? -7.949 -19.625 13.781 1 92.25 68 ARG A N 1
ATOM 503 C CA . ARG A 1 68 ? -7.199 -20.797 14.25 1 92.25 68 ARG A CA 1
ATOM 504 C C . ARG A 1 68 ? -5.801 -20.828 13.641 1 92.25 68 ARG A C 1
ATOM 506 O O . ARG A 1 68 ? -4.824 -21.109 14.344 1 92.25 68 ARG A O 1
ATOM 513 N N . LYS A 1 69 ? -5.816 -20.516 12.391 1 96.12 69 LYS A N 1
ATOM 514 C CA . LYS A 1 69 ? -4.566 -20.625 11.641 1 96.12 69 LYS A CA 1
ATOM 515 C C . LYS A 1 69 ? -4.277 -19.344 10.859 1 96.12 69 LYS A C 1
ATOM 517 O O . LYS A 1 69 ? -5.188 -18.75 10.266 1 96.12 69 LYS A O 1
ATOM 522 N N . PHE A 1 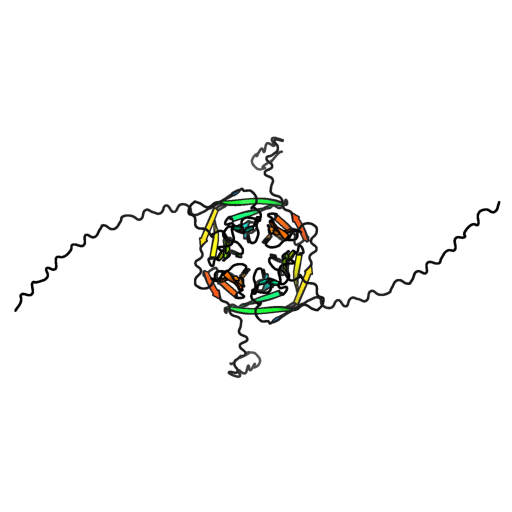70 ? -3.008 -19.016 10.906 1 97 70 PHE A N 1
ATOM 523 C CA . PHE A 1 70 ? -2.492 -17.938 10.086 1 97 70 PHE A CA 1
ATOM 524 C C . PHE A 1 70 ? -1.91 -18.469 8.781 1 97 70 PHE A C 1
ATOM 526 O O . PHE A 1 70 ? -1.224 -19.484 8.781 1 97 70 PHE A O 1
ATOM 533 N N . THR A 1 71 ? -2.252 -17.844 7.637 1 98.31 71 THR A N 1
ATOM 534 C CA . THR A 1 71 ? -1.736 -18.266 6.34 1 98.31 71 THR A CA 1
ATOM 535 C C . THR A 1 71 ? -1.256 -17.062 5.531 1 98.31 71 THR A C 1
ATOM 537 O O . THR A 1 71 ? -1.957 -16.062 5.43 1 98.31 71 THR A O 1
ATOM 540 N N . CYS A 1 72 ? -0.03 -17.109 4.992 1 98.62 72 CYS A N 1
ATOM 541 C CA . CYS A 1 72 ? 0.439 -16.188 3.955 1 98.62 72 CYS A CA 1
ATOM 542 C C . CYS A 1 72 ? 0.309 -16.828 2.574 1 98.62 72 CYS A C 1
ATOM 544 O O . CYS A 1 72 ? 0.471 -18.031 2.42 1 98.62 72 CYS A O 1
ATOM 546 N N . PHE A 1 73 ? 0.142 -16 1.594 1 98.69 73 PHE A N 1
ATOM 547 C CA . PHE A 1 73 ? -0.047 -16.484 0.229 1 98.69 73 PHE A CA 1
ATOM 548 C C . PHE A 1 73 ? 1.146 -16.109 -0.644 1 98.69 73 PHE A C 1
ATOM 550 O O . PHE A 1 73 ? 1.866 -15.156 -0.351 1 98.69 73 PHE A O 1
ATOM 55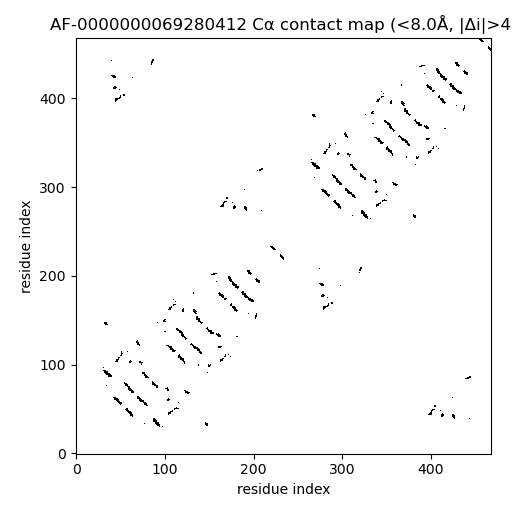7 N N . GLN A 1 74 ? 1.321 -16.859 -1.706 1 98.25 74 GLN A N 1
ATOM 558 C CA . GLN A 1 74 ? 2.414 -16.672 -2.654 1 98.25 74 GLN A CA 1
ATOM 559 C C . GLN A 1 74 ? 1.886 -16.453 -4.07 1 98.25 74 GLN A C 1
ATOM 561 O O . GLN A 1 74 ? 2.65 -16.156 -4.984 1 98.25 74 GLN A O 1
ATOM 566 N N . ASP A 1 75 ? 0.658 -16.703 -4.262 1 98.56 75 ASP A N 1
ATOM 567 C CA . ASP A 1 75 ? 0.057 -16.781 -5.59 1 98.56 75 ASP A CA 1
ATOM 568 C C . ASP A 1 75 ? -0.018 -15.391 -6.234 1 98.56 75 ASP A C 1
ATOM 570 O O . ASP A 1 75 ? 0.002 -14.375 -5.543 1 98.56 75 ASP A O 1
ATOM 574 N N . VAL A 1 76 ? -0.035 -15.438 -7.531 1 98.62 76 VAL A N 1
ATOM 575 C CA . VAL A 1 76 ? -0.248 -14.266 -8.375 1 98.62 76 VAL A CA 1
ATOM 576 C C . VAL A 1 76 ? -1.552 -14.414 -9.156 1 98.62 76 VAL A C 1
ATOM 578 O O . VAL A 1 76 ? -1.778 -15.445 -9.797 1 98.62 76 VAL A O 1
ATOM 581 N N . TYR A 1 77 ? -2.367 -13.383 -9.078 1 98.5 77 TYR A N 1
ATOM 582 C CA . TYR A 1 77 ? -3.592 -13.328 -9.867 1 98.5 77 TYR A CA 1
ATOM 583 C C . TYR A 1 77 ? -3.584 -12.117 -10.797 1 98.5 77 TYR A C 1
ATOM 585 O O . TYR A 1 77 ? -3.01 -11.078 -10.469 1 98.5 77 TYR A O 1
ATOM 593 N N . GLU A 1 78 ? -4.184 -12.312 -11.875 1 97.19 78 GLU A N 1
ATOM 594 C CA . GLU A 1 78 ? -4.484 -11.211 -12.781 1 97.19 78 GLU A CA 1
ATOM 595 C C . GLU A 1 78 ? -5.977 -10.891 -12.789 1 97.19 78 GLU A C 1
ATOM 597 O O . GLU A 1 78 ? -6.809 -11.789 -12.969 1 97.19 78 GLU A O 1
ATOM 602 N N . LEU A 1 79 ? -6.266 -9.641 -12.547 1 96.75 79 LEU A N 1
ATOM 603 C CA . LEU A 1 79 ? -7.637 -9.141 -12.547 1 96.75 79 LEU A CA 1
ATOM 604 C C . LEU A 1 79 ? -7.934 -8.383 -13.836 1 96.75 79 LEU A C 1
ATOM 606 O O . LEU A 1 79 ? -7.195 -7.465 -14.203 1 96.75 79 LEU A O 1
ATOM 610 N N . SER A 1 80 ? -8.945 -8.797 -14.492 1 89.94 80 SER A N 1
ATOM 611 C CA . SER A 1 80 ? -9.461 -8.062 -15.641 1 89.94 80 SER A CA 1
ATOM 612 C C . SER A 1 80 ? -10.844 -7.484 -15.359 1 89.94 80 SER A C 1
ATOM 614 O O . SER A 1 80 ? -11.719 -8.18 -14.844 1 89.94 80 SER A O 1
ATOM 616 N N . LEU A 1 81 ? -10.891 -6.176 -15.609 1 87.25 81 LEU A N 1
ATOM 617 C CA . LEU A 1 81 ? -12.164 -5.504 -15.391 1 87.25 81 LEU A CA 1
ATOM 618 C C . LEU A 1 81 ? -12.789 -5.078 -16.719 1 87.25 81 LEU A C 1
ATOM 620 O O . LEU A 1 81 ? -12.086 -4.637 -17.625 1 87.25 81 LEU A O 1
ATOM 624 N N . SER A 1 82 ? -14.023 -5.375 -16.828 1 78.06 82 SER A N 1
ATOM 625 C CA . SER A 1 82 ? -14.734 -4.957 -18.031 1 78.06 82 SER A CA 1
ATOM 626 C C . SER A 1 82 ? -15.578 -3.709 -17.766 1 78.06 82 SER A C 1
ATOM 628 O O . SER A 1 82 ? -15.844 -3.363 -16.625 1 78.06 82 SER A O 1
ATOM 630 N N . LEU A 1 83 ? -15.953 -3.119 -18.828 1 70.75 83 LEU A N 1
ATOM 631 C CA . LEU A 1 83 ? -16.781 -1.925 -18.766 1 70.75 83 LEU A CA 1
ATOM 632 C C . LEU A 1 83 ? -18.172 -2.256 -18.219 1 70.75 83 LEU A C 1
ATOM 634 O O . LEU A 1 83 ? -18.859 -1.382 -17.688 1 70.75 83 LEU A O 1
ATOM 638 N N . SER A 1 84 ? -18.578 -3.529 -18.266 1 72.19 84 SER A N 1
ATOM 639 C CA . SER A 1 84 ? -19.891 -3.945 -17.812 1 72.19 84 SER A CA 1
ATOM 640 C C . SER A 1 84 ? -19.875 -4.324 -16.328 1 72.19 84 SER A C 1
ATOM 642 O O . SER A 1 84 ? -20.734 -5.07 -15.859 1 72.19 84 SER A O 1
ATOM 644 N N . ALA A 1 85 ? -18.969 -3.914 -15.695 1 76.44 85 ALA A N 1
ATOM 645 C CA . ALA A 1 85 ? -18.828 -4.105 -14.25 1 76.44 85 ALA A CA 1
ATOM 646 C C . ALA A 1 85 ? -18.625 -5.578 -13.914 1 76.44 85 ALA A C 1
ATOM 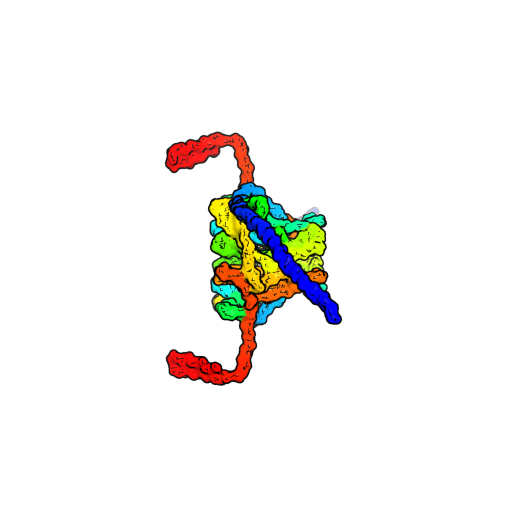648 O O . ALA A 1 85 ? -19.141 -6.066 -12.898 1 76.44 85 ALA A O 1
ATOM 649 N N . THR A 1 86 ? -18.062 -6.293 -14.844 1 85.88 86 THR A N 1
ATOM 650 C CA . THR A 1 86 ? -17.703 -7.68 -14.578 1 85.88 86 THR A CA 1
ATOM 651 C C . THR A 1 86 ? -16.188 -7.828 -14.461 1 85.88 86 THR A C 1
ATOM 653 O O . THR A 1 86 ? -15.438 -6.996 -14.977 1 85.88 86 THR A O 1
ATOM 656 N N . ILE A 1 87 ? -15.883 -8.828 -13.648 1 91.88 87 ILE A N 1
ATOM 657 C CA . ILE A 1 87 ? -14.461 -9.086 -13.461 1 91.88 87 ILE A CA 1
ATOM 658 C C . ILE A 1 87 ? -14.164 -10.562 -13.734 1 91.88 87 ILE A C 1
ATOM 660 O O . ILE A 1 87 ? -15.055 -11.406 -13.648 1 91.88 87 ILE A O 1
ATOM 664 N N . SER A 1 88 ? -13.016 -10.812 -14.164 1 93.31 88 SER A N 1
ATOM 665 C CA . SER A 1 88 ? -12.492 -12.172 -14.266 1 93.31 88 SER A CA 1
ATOM 666 C C . SER A 1 88 ? -11.078 -12.273 -13.703 1 93.31 88 SER A C 1
ATOM 668 O O . SER A 1 88 ? -10.367 -11.266 -13.617 1 93.31 88 SER A O 1
ATOM 670 N N . TRP A 1 89 ? -10.758 -13.484 -13.344 1 96.44 89 TRP A N 1
ATOM 671 C CA . TRP A 1 89 ? -9.469 -13.727 -12.703 1 96.44 89 TRP A CA 1
ATOM 672 C C . TRP A 1 89 ? -8.703 -14.828 -13.43 1 96.44 89 TRP A C 1
ATOM 674 O O . TRP A 1 89 ? -9.297 -15.805 -13.898 1 96.44 89 TRP A O 1
ATOM 684 N N . ARG A 1 90 ? -7.438 -14.602 -13.516 1 96.88 90 ARG A N 1
ATOM 685 C CA . ARG A 1 90 ? -6.504 -15.664 -13.867 1 96.88 90 ARG A CA 1
ATOM 686 C C . ARG A 1 90 ? -5.422 -15.812 -12.805 1 96.88 90 ARG A C 1
ATOM 688 O O . ARG A 1 90 ? -5.027 -14.836 -12.164 1 96.88 90 ARG A O 1
ATOM 695 N N . ARG A 1 91 ? -4.953 -17.062 -12.656 1 98.25 91 ARG A N 1
ATOM 696 C CA . ARG A 1 91 ? -3.877 -17.328 -11.711 1 98.25 91 ARG A CA 1
ATOM 697 C C . ARG A 1 91 ? -2.611 -17.781 -12.438 1 98.25 91 ARG A C 1
ATOM 699 O O . ARG A 1 91 ? -2.676 -18.562 -13.391 1 98.25 91 ARG A O 1
ATOM 706 N N . LEU A 1 92 ? -1.455 -17.312 -11.977 1 98.12 92 LEU A N 1
ATOM 707 C CA . LEU A 1 92 ? -0.182 -17.734 -12.555 1 98.12 92 LEU A CA 1
ATOM 708 C C . LEU A 1 92 ? 0.204 -19.125 -12.055 1 98.12 92 LEU A C 1
ATOM 710 O O . LEU A 1 92 ? 0.315 -19.359 -10.852 1 98.12 92 LEU A O 1
ATOM 714 N N . GLU A 1 93 ? 0.394 -19.984 -12.961 1 97.94 93 GLU A N 1
ATOM 715 C CA . GLU A 1 93 ? 0.946 -21.312 -12.672 1 97.94 93 GLU A CA 1
ATOM 716 C C . GLU A 1 93 ? 2.408 -21.406 -13.094 1 97.94 93 GLU A C 1
ATOM 718 O O . GLU A 1 93 ? 2.736 -21.172 -14.258 1 97.94 93 GLU A O 1
ATOM 723 N N . LEU A 1 94 ? 3.17 -21.734 -12.141 1 96.25 94 LEU A N 1
ATOM 724 C CA . LEU A 1 94 ? 4.598 -21.844 -12.422 1 96.25 94 LEU A CA 1
ATOM 725 C C . LEU A 1 94 ? 5.012 -23.297 -12.594 1 96.25 94 LEU A C 1
ATOM 727 O O . LEU A 1 94 ? 4.465 -24.188 -11.938 1 96.25 94 LEU A O 1
ATOM 731 N N . PRO A 1 95 ? 5.977 -23.531 -13.492 1 93.69 95 PRO A N 1
ATOM 732 C CA . PRO A 1 95 ? 6.5 -24.906 -13.594 1 93.69 95 PRO A CA 1
ATOM 733 C C . PRO A 1 95 ? 7.223 -25.359 -12.328 1 93.69 95 PRO A C 1
ATOM 735 O O . PRO A 1 95 ? 7.688 -24.516 -11.547 1 93.69 95 PRO A O 1
ATOM 738 N N . GLY A 1 96 ? 7.219 -26.641 -12.148 1 92.12 96 GLY A N 1
ATOM 739 C CA . GLY A 1 96 ? 7.941 -27.172 -11.008 1 92.12 96 GLY A CA 1
ATOM 740 C C . GLY A 1 96 ? 9.375 -26.703 -10.93 1 92.12 96 GLY A C 1
ATOM 741 O O . GLY A 1 96 ? 10.094 -26.703 -11.938 1 92.12 96 GLY A O 1
ATOM 742 N N . GLY A 1 97 ? 9.781 -26.266 -9.766 1 90.69 97 GLY A N 1
ATOM 743 C CA . GLY A 1 97 ? 11.164 -25.875 -9.555 1 90.69 97 GLY A CA 1
ATOM 744 C C . GLY A 1 97 ? 11.43 -24.422 -9.891 1 90.69 97 GLY A C 1
ATOM 745 O O . GLY A 1 97 ? 12.531 -23.922 -9.664 1 90.69 97 GLY A O 1
ATOM 746 N N . ALA A 1 98 ? 10.43 -23.781 -10.523 1 92.12 98 ALA A N 1
ATOM 747 C CA . ALA A 1 98 ? 10.625 -22.375 -10.844 1 92.12 98 ALA A CA 1
ATOM 748 C C . ALA A 1 98 ? 10.891 -21.547 -9.578 1 92.12 98 ALA A C 1
ATOM 750 O O . ALA A 1 98 ? 10.273 -21.797 -8.539 1 92.12 98 ALA A O 1
ATOM 751 N N . GLN A 1 99 ? 11.812 -20.578 -9.727 1 93.69 99 GLN A N 1
ATOM 752 C CA . GLN A 1 99 ? 12.062 -19.672 -8.609 1 93.69 99 GLN A CA 1
ATOM 753 C C . GLN A 1 99 ? 10.961 -18.609 -8.5 1 93.69 99 GLN A C 1
ATOM 755 O O . GLN A 1 99 ? 10.469 -18.125 -9.516 1 93.69 99 GLN A O 1
ATOM 760 N N . ALA A 1 100 ? 10.594 -18.344 -7.316 1 97.25 100 ALA A N 1
ATOM 761 C CA . ALA A 1 100 ? 9.586 -17.328 -7.027 1 97.25 100 ALA A CA 1
ATOM 762 C C . ALA A 1 100 ? 9.719 -16.812 -5.598 1 97.25 100 ALA A C 1
ATOM 764 O O . ALA A 1 100 ? 10.344 -17.469 -4.754 1 97.25 100 ALA A O 1
ATOM 765 N N . PRO A 1 101 ? 9.219 -15.602 -5.355 1 97.88 101 PRO A N 1
ATOM 766 C CA . PRO A 1 101 ? 9.211 -15.164 -3.957 1 97.88 101 PRO A CA 1
ATOM 767 C C . PRO A 1 101 ? 8.438 -16.125 -3.049 1 97.88 101 PRO A C 1
ATOM 769 O O . PRO A 1 101 ? 7.434 -16.703 -3.469 1 97.88 101 PRO A O 1
ATOM 772 N N . ARG A 1 102 ? 8.883 -16.25 -1.803 1 98.12 102 ARG A N 1
ATOM 773 C CA . ARG A 1 102 ? 8.133 -16.984 -0.799 1 98.12 102 ARG A CA 1
ATOM 774 C C . ARG A 1 102 ? 6.828 -16.281 -0.455 1 98.12 102 ARG A C 1
ATOM 776 O O . ARG A 1 102 ? 6.699 -15.07 -0.661 1 98.12 102 ARG A O 1
ATOM 783 N N . ALA A 1 103 ? 5.895 -17.125 0.094 1 98.75 103 ALA A N 1
ATOM 784 C CA . ALA A 1 103 ? 4.656 -16.547 0.598 1 98.75 103 ALA A CA 1
ATOM 785 C C . ALA A 1 103 ? 4.945 -15.406 1.573 1 98.75 103 ALA A C 1
ATOM 787 O O . ALA A 1 103 ? 5.816 -15.523 2.439 1 98.75 103 ALA A O 1
ATOM 788 N N . ARG A 1 104 ? 4.184 -14.258 1.397 1 98.88 104 ARG A N 1
ATOM 789 C CA . ARG A 1 104 ? 4.477 -13.102 2.232 1 98.88 104 ARG A CA 1
ATOM 790 C C . ARG A 1 104 ? 3.307 -12.125 2.238 1 98.88 104 ARG A C 1
ATOM 792 O O . ARG A 1 104 ? 2.447 -12.172 1.357 1 98.88 104 ARG A O 1
ATOM 799 N N . SER A 1 105 ? 3.277 -11.336 3.213 1 98.81 105 SER A N 1
ATOM 800 C CA . SER A 1 105 ? 2.355 -10.211 3.344 1 98.81 105 SER A CA 1
ATOM 801 C C . SER A 1 105 ? 3.088 -8.938 3.756 1 98.81 105 SER A C 1
ATOM 803 O O . SER A 1 105 ? 4.285 -8.969 4.047 1 98.81 105 SER A O 1
ATOM 805 N N . ALA A 1 106 ? 2.41 -7.797 3.662 1 98.69 106 ALA A N 1
ATOM 806 C CA . ALA A 1 106 ? 2.939 -6.504 4.09 1 98.69 106 ALA A CA 1
ATOM 807 C C . ALA A 1 106 ? 4.215 -6.156 3.33 1 98.69 106 ALA A C 1
ATOM 809 O O . ALA A 1 106 ? 5.113 -5.508 3.875 1 98.69 106 ALA A O 1
ATOM 810 N N . HIS A 1 107 ? 4.367 -6.719 2.146 1 98.81 107 HIS A N 1
ATOM 811 C CA . HIS A 1 107 ? 5.371 -6.297 1.177 1 98.81 107 HIS A CA 1
ATOM 812 C C . HIS A 1 107 ? 4.934 -5.035 0.445 1 98.81 107 HIS A C 1
ATOM 814 O O . HIS A 1 107 ? 3.85 -4.504 0.702 1 98.81 107 HIS A O 1
ATOM 820 N N . GLN A 1 108 ? 5.785 -4.5 -0.376 1 98.69 108 GLN A N 1
ATOM 821 C CA . GLN A 1 108 ? 5.391 -3.457 -1.315 1 98.69 108 GLN A CA 1
ATOM 822 C C . GLN A 1 108 ? 5.547 -3.926 -2.76 1 98.69 108 GLN A C 1
ATOM 824 O O . GLN A 1 108 ? 6.371 -4.793 -3.049 1 98.69 108 GLN A O 1
ATOM 829 N N . ALA A 1 109 ? 4.734 -3.424 -3.592 1 98.88 109 ALA A N 1
ATOM 830 C CA . ALA A 1 109 ? 4.73 -3.73 -5.02 1 98.88 109 ALA A CA 1
ATOM 831 C C . ALA A 1 109 ? 4.727 -2.453 -5.855 1 98.88 109 ALA A C 1
ATOM 833 O O . ALA A 1 109 ? 4.012 -1.5 -5.539 1 98.88 109 ALA A O 1
ATOM 834 N N . VAL A 1 110 ? 5.543 -2.379 -6.863 1 98.44 110 VAL A N 1
ATOM 835 C CA . VAL A 1 110 ? 5.656 -1.236 -7.762 1 98.44 110 VAL A CA 1
ATOM 836 C C . VAL A 1 110 ? 5.707 -1.72 -9.211 1 98.44 110 VAL A C 1
ATOM 838 O O . VAL A 1 110 ? 6.398 -2.691 -9.523 1 98.44 110 VAL A O 1
ATOM 841 N N . ALA A 1 111 ? 4.918 -1.083 -10.039 1 98.12 111 ALA A N 1
ATOM 842 C CA . ALA A 1 111 ? 4.969 -1.362 -11.477 1 98.12 111 ALA A CA 1
ATOM 843 C C . ALA A 1 111 ? 6.043 -0.525 -12.164 1 98.12 111 ALA A C 1
ATOM 845 O O . ALA A 1 111 ? 6.184 0.668 -11.883 1 98.12 111 ALA A O 1
ATOM 846 N N . TRP A 1 112 ? 6.797 -1.144 -13.008 1 97.25 112 TRP A N 1
ATOM 847 C CA . TRP A 1 112 ? 7.77 -0.437 -13.836 1 97.25 112 TRP A CA 1
ATOM 848 C C . TRP A 1 112 ? 7.973 -1.151 -15.164 1 97.25 112 TRP A C 1
ATOM 850 O O . TRP A 1 112 ? 8.312 -2.336 -15.195 1 97.25 112 TRP A O 1
ATOM 860 N N . LYS A 1 113 ? 7.68 -0.532 -16.266 1 95.69 113 LYS A N 1
ATOM 861 C CA . LYS A 1 113 ? 7.879 -1.022 -17.625 1 95.69 113 LYS A CA 1
ATOM 862 C C . LYS A 1 113 ? 7.242 -2.396 -17.812 1 95.69 113 LYS A C 1
ATOM 864 O O . LYS A 1 113 ? 7.887 -3.322 -18.312 1 95.69 113 LYS A O 1
ATOM 869 N N . GLY A 1 114 ? 6.059 -2.537 -17.344 1 95.44 114 GLY A N 1
ATOM 870 C CA . GLY A 1 114 ? 5.27 -3.738 -17.562 1 95.44 114 GLY A CA 1
ATOM 871 C C . GLY A 1 114 ? 5.57 -4.836 -16.547 1 95.44 114 GLY A C 1
ATOM 872 O O . GLY A 1 114 ? 4.914 -5.879 -16.547 1 95.44 114 GLY A O 1
ATOM 873 N N . GLY A 1 115 ? 6.57 -4.605 -15.734 1 97 115 GLY A N 1
ATOM 874 C CA . GLY A 1 115 ? 6.922 -5.578 -14.711 1 97 115 GLY A CA 1
ATOM 875 C C . GLY A 1 115 ? 6.371 -5.227 -13.336 1 97 115 GLY A C 1
ATOM 876 O O . GLY A 1 115 ? 6.051 -4.066 -13.07 1 97 115 GLY A O 1
ATOM 877 N N . LEU A 1 116 ? 6.242 -6.262 -12.516 1 98.44 116 LEU A N 1
ATOM 878 C CA . LEU A 1 116 ? 5.852 -6.102 -11.125 1 98.44 116 LEU A CA 1
ATOM 879 C C . LEU A 1 116 ? 7.039 -6.352 -10.195 1 98.44 116 LEU A C 1
ATOM 881 O O . LEU A 1 116 ? 7.566 -7.465 -10.141 1 98.44 116 LEU A O 1
ATOM 885 N N . TYR A 1 117 ? 7.434 -5.332 -9.484 1 97.94 117 TYR A N 1
ATOM 886 C CA . TYR A 1 117 ? 8.492 -5.465 -8.492 1 97.94 117 TYR A CA 1
ATOM 887 C C . TYR A 1 117 ? 7.914 -5.676 -7.098 1 97.94 117 TYR A C 1
ATOM 889 O O . TYR A 1 117 ? 7.023 -4.938 -6.672 1 97.94 117 TYR A O 1
ATOM 897 N N . ILE A 1 118 ? 8.414 -6.684 -6.387 1 98.31 118 ILE A N 1
ATOM 898 C CA . ILE A 1 118 ? 8.031 -6.996 -5.012 1 98.31 118 ILE A CA 1
ATOM 899 C C . ILE A 1 118 ? 9.219 -6.758 -4.082 1 98.31 118 ILE A C 1
ATOM 901 O O . ILE A 1 118 ? 10.328 -7.215 -4.352 1 98.31 118 ILE A O 1
ATOM 905 N N . LEU A 1 119 ? 8.992 -5.988 -2.992 1 97.44 119 LEU A N 1
ATOM 906 C CA . LEU A 1 119 ? 10.055 -5.66 -2.049 1 97.44 119 LEU A CA 1
ATOM 907 C C . LEU A 1 119 ? 9.648 -6.02 -0.625 1 97.44 119 LEU A C 1
ATOM 909 O O . LEU A 1 119 ? 8.617 -5.551 -0.131 1 97.44 119 LEU A O 1
ATOM 913 N N . GLY A 1 120 ? 10.492 -6.836 0.01 1 97.5 120 GLY A N 1
ATOM 914 C CA . GLY A 1 120 ? 10.344 -7.117 1.43 1 97.5 120 GLY A CA 1
ATOM 915 C C . GLY A 1 120 ? 9.078 -7.883 1.763 1 97.5 120 GLY A C 1
ATOM 916 O O . GLY A 1 120 ? 8.664 -8.766 1.008 1 97.5 120 GLY A O 1
ATOM 917 N N . GLY A 1 121 ? 8.523 -7.617 2.904 1 98.38 121 GLY A N 1
ATOM 918 C CA . GLY A 1 121 ? 7.383 -8.328 3.447 1 98.38 121 GLY A CA 1
ATOM 919 C C . GLY A 1 121 ? 7.766 -9.344 4.516 1 98.38 121 GLY A C 1
ATOM 920 O O . GLY A 1 121 ? 8.914 -9.391 4.945 1 98.38 121 GLY A O 1
ATOM 921 N N . GLU A 1 122 ? 6.746 -10.078 4.91 1 98.31 122 GLU A N 1
ATOM 922 C CA . GLU A 1 122 ? 7.004 -11.039 5.977 1 98.31 122 GLU A CA 1
ATOM 923 C C . GLU A 1 122 ? 6.184 -12.312 5.785 1 98.31 122 GLU A C 1
ATOM 925 O O . GLU A 1 122 ? 5.121 -12.281 5.16 1 98.31 122 GLU A O 1
ATOM 930 N N . TRP A 1 123 ? 6.723 -13.367 6.246 1 98.19 123 TRP A N 1
ATOM 931 C CA . TRP A 1 123 ? 6.039 -14.648 6.414 1 98.19 123 TRP A CA 1
ATOM 932 C C . TRP A 1 123 ? 5.961 -15.031 7.891 1 98.19 123 TRP A C 1
ATOM 934 O O . TRP A 1 123 ? 6.875 -14.742 8.664 1 98.19 123 TRP A O 1
ATOM 944 N N . ALA A 1 124 ? 4.879 -15.664 8.227 1 96.69 124 ALA A N 1
ATOM 945 C CA . ALA A 1 124 ? 4.758 -16.266 9.555 1 96.69 124 ALA A CA 1
ATOM 946 C C . ALA A 1 124 ? 4.164 -17.672 9.469 1 96.69 124 ALA A C 1
ATOM 948 O O . ALA A 1 124 ? 3.398 -17.969 8.547 1 96.69 124 ALA A O 1
ATOM 949 N N . ASP A 1 125 ? 4.512 -18.5 10.43 1 96.88 125 ASP A N 1
ATOM 950 C CA . ASP A 1 125 ? 3.924 -19.844 10.453 1 96.88 125 ASP A CA 1
ATOM 951 C C . ASP A 1 125 ? 2.49 -19.797 10.977 1 96.88 125 ASP A C 1
ATOM 953 O O . ASP A 1 125 ? 1.979 -18.734 11.32 1 96.88 125 ASP A O 1
ATOM 957 N N . ALA A 1 126 ? 1.814 -20.953 11.016 1 96.94 126 ALA A N 1
ATOM 958 C CA . ALA A 1 126 ? 0.384 -21.062 11.289 1 96.94 126 ALA A CA 1
ATOM 959 C C . ALA A 1 126 ? 0.048 -20.484 12.664 1 96.94 126 ALA A C 1
ATOM 961 O O . ALA A 1 126 ? -1.041 -19.953 12.867 1 96.94 126 ALA A O 1
ATOM 962 N N . THR A 1 127 ? 1.035 -20.562 13.633 1 95.19 127 THR A N 1
ATOM 963 C CA . THR A 1 127 ? 0.801 -20.094 14.992 1 95.19 127 THR A CA 1
ATOM 964 C C . THR A 1 127 ? 1.358 -18.688 15.18 1 95.19 127 THR A C 1
ATOM 966 O O . THR A 1 127 ? 1.173 -18.078 16.234 1 95.19 127 THR A O 1
ATOM 969 N N . GLN A 1 128 ? 2.066 -18.156 14.18 1 91.75 128 GLN A N 1
ATOM 970 C CA . GLN A 1 128 ? 2.73 -16.859 14.195 1 91.75 128 GLN A CA 1
ATOM 971 C C . GLN A 1 128 ? 3.826 -16.812 15.258 1 91.75 128 GLN A C 1
ATOM 973 O O . GLN A 1 128 ? 4.164 -15.742 15.766 1 91.75 128 GLN A O 1
ATOM 978 N N . ASP A 1 129 ? 4.324 -17.938 15.586 1 90.62 129 ASP A N 1
ATOM 979 C CA . ASP A 1 129 ? 5.441 -18.016 16.516 1 90.62 129 ASP A CA 1
ATOM 980 C C . ASP A 1 129 ? 6.766 -17.734 15.82 1 90.62 129 ASP A C 1
ATOM 982 O O . ASP A 1 129 ? 7.715 -17.25 16.438 1 90.62 129 ASP A O 1
ATOM 986 N N . LYS A 1 130 ? 6.762 -18.188 14.625 1 92.19 130 LYS A N 1
ATOM 987 C CA . LYS A 1 130 ? 7.934 -17.938 13.789 1 92.19 130 LYS A CA 1
ATOM 988 C C . LYS A 1 130 ? 7.609 -16.938 12.688 1 92.19 130 LYS A C 1
ATOM 990 O O . LYS A 1 130 ? 6.656 -17.125 11.93 1 92.19 130 LYS A O 1
ATOM 995 N N . ILE A 1 131 ? 8.398 -15.914 12.719 1 94.06 131 ILE A N 1
ATOM 996 C CA . ILE A 1 131 ? 8.219 -14.867 11.719 1 94.06 131 ILE A CA 1
ATOM 997 C C . ILE A 1 131 ? 9.523 -14.672 10.945 1 94.06 131 ILE A C 1
ATOM 999 O O . ILE A 1 131 ? 10.609 -14.656 11.539 1 94.06 131 ILE A O 1
ATOM 1003 N N . GLN A 1 132 ? 9.438 -14.586 9.633 1 95.5 132 GLN A N 1
ATOM 1004 C CA . GLN A 1 132 ? 10.57 -14.266 8.766 1 95.5 132 GLN A CA 1
ATOM 1005 C C . GLN A 1 132 ? 10.281 -13.023 7.926 1 95.5 132 GLN A C 1
ATOM 1007 O O . GLN A 1 132 ? 9.312 -12.984 7.168 1 95.5 132 GLN A O 1
ATOM 1012 N N . GLN A 1 133 ? 11.109 -12.008 8.117 1 96.44 133 GLN A N 1
ATOM 1013 C CA . GLN A 1 133 ? 11.031 -10.836 7.25 1 96.44 133 GLN A CA 1
ATOM 1014 C C . GLN A 1 133 ? 12.016 -10.938 6.094 1 96.44 133 GLN A C 1
ATOM 1016 O O . GLN A 1 133 ? 13.109 -11.484 6.25 1 96.44 133 GLN A O 1
ATOM 1021 N N . PHE A 1 134 ? 11.641 -10.367 5 1 96.19 134 PHE A N 1
ATOM 1022 C CA . PHE A 1 134 ? 12.438 -10.492 3.787 1 96.19 134 PHE A CA 1
ATOM 1023 C C . PHE A 1 134 ? 13.109 -9.172 3.439 1 96.19 134 PHE A C 1
ATOM 1025 O O . PHE A 1 134 ? 12.594 -8.102 3.783 1 96.19 134 PHE A O 1
ATOM 1032 N N . LYS A 1 135 ? 14.234 -9.219 2.771 1 93.81 135 LYS A N 1
ATOM 1033 C CA . LYS A 1 135 ? 14.938 -8.055 2.232 1 93.81 135 LYS A CA 1
ATOM 1034 C C . LYS A 1 135 ? 15.125 -8.18 0.723 1 93.81 135 LYS A C 1
ATOM 1036 O O . LYS A 1 135 ? 15.758 -7.324 0.099 1 93.81 135 LYS A O 1
ATOM 1041 N N . ASP A 1 136 ? 14.672 -9.273 0.176 1 94.81 136 ASP A N 1
ATOM 1042 C CA . ASP A 1 136 ? 14.875 -9.539 -1.244 1 94.81 136 ASP A CA 1
ATOM 1043 C C . ASP A 1 136 ? 13.938 -8.703 -2.104 1 94.81 136 ASP A C 1
ATOM 1045 O O . ASP A 1 136 ? 12.93 -8.18 -1.608 1 94.81 136 ASP A O 1
ATOM 1049 N N . ILE A 1 137 ? 14.32 -8.492 -3.311 1 95.94 137 ILE A N 1
ATOM 1050 C CA . ILE A 1 137 ? 13.531 -7.852 -4.359 1 95.94 137 ILE A CA 1
ATOM 1051 C C . ILE A 1 137 ? 13.328 -8.828 -5.516 1 95.94 137 ILE A C 1
ATOM 1053 O O . ILE A 1 137 ? 14.266 -9.508 -5.941 1 95.94 137 ILE A O 1
ATOM 1057 N N . TRP A 1 138 ? 12.117 -8.953 -5.957 1 96.81 138 TRP A N 1
ATOM 1058 C CA . TRP A 1 138 ? 11.758 -9.805 -7.09 1 96.81 138 TRP A CA 1
ATOM 1059 C C . TRP A 1 138 ? 11.086 -8.984 -8.188 1 96.81 138 TRP A C 1
ATOM 1061 O O . TRP A 1 138 ? 10.461 -7.957 -7.906 1 96.81 138 TRP A O 1
ATOM 1071 N N . CYS A 1 139 ? 11.227 -9.414 -9.391 1 96.94 139 CYS A N 1
ATOM 1072 C CA . CYS A 1 139 ? 10.516 -8.82 -10.516 1 96.94 139 CYS A CA 1
ATOM 1073 C C . CYS A 1 139 ? 9.805 -9.891 -11.336 1 96.94 139 CYS A C 1
ATOM 1075 O O . CYS A 1 139 ? 10.414 -10.883 -11.742 1 96.94 139 CYS A O 1
ATOM 1077 N N . LEU A 1 140 ? 8.516 -9.766 -11.5 1 97.88 140 LEU A N 1
ATOM 1078 C CA . LEU A 1 140 ? 7.738 -10.586 -12.422 1 97.88 140 LEU A CA 1
ATOM 1079 C C . LEU A 1 140 ? 7.625 -9.914 -13.789 1 97.88 140 LEU A C 1
ATOM 1081 O O . LEU A 1 140 ? 7.145 -8.781 -13.891 1 97.88 140 LEU A O 1
ATOM 1085 N N . THR A 1 141 ? 8.031 -10.57 -14.781 1 96.5 141 THR A N 1
ATOM 1086 C CA . THR A 1 141 ? 7.945 -10.047 -16.141 1 96.5 141 THR A CA 1
ATOM 1087 C C . THR A 1 141 ? 7.094 -10.961 -17.016 1 96.5 141 THR A C 1
ATOM 1089 O O . THR A 1 141 ? 7.184 -12.188 -16.922 1 96.5 141 THR A O 1
ATOM 1092 N N . SER A 1 142 ? 6.301 -10.312 -17.766 1 92.88 142 SER A N 1
ATOM 1093 C CA . SER A 1 142 ? 5.441 -11.07 -18.688 1 92.88 142 SER A CA 1
ATOM 1094 C C . SER A 1 142 ? 6.211 -11.523 -19.922 1 92.88 142 SER A C 1
ATOM 1096 O O . SER A 1 142 ? 7.156 -10.859 -20.344 1 92.88 142 SER A O 1
ATOM 1098 N N . SER A 1 143 ? 5.848 -12.688 -20.344 1 88.75 143 SER A N 1
ATOM 1099 C CA . SER A 1 143 ? 6.332 -13.203 -21.609 1 88.75 143 SER A CA 1
ATOM 1100 C C . SER A 1 143 ? 5.18 -13.664 -22.5 1 88.75 143 SER A C 1
ATOM 1102 O O . SER A 1 143 ? 4.441 -14.586 -22.141 1 88.75 143 SER A O 1
ATOM 1104 N N . GLY A 1 144 ? 5.047 -13.008 -23.609 1 83.19 144 GLY A N 1
ATOM 1105 C CA . GLY A 1 144 ? 3.926 -13.32 -24.484 1 83.19 144 GLY A CA 1
ATOM 1106 C C . GLY A 1 144 ? 2.584 -12.938 -23.891 1 83.19 144 GLY A C 1
ATOM 1107 O O . GLY A 1 144 ? 2.5 -12.016 -23.078 1 83.19 144 GLY A O 1
ATOM 1108 N N . ALA A 1 145 ? 1.446 -13.664 -24.359 1 80.25 145 ALA A N 1
ATOM 1109 C CA . ALA A 1 145 ? 0.087 -13.305 -23.969 1 80.25 145 ALA A CA 1
ATOM 1110 C C . ALA A 1 145 ? -0.242 -13.836 -22.578 1 80.25 145 ALA A C 1
ATOM 1112 O O . ALA A 1 145 ? -0.968 -13.195 -21.812 1 80.25 145 ALA A O 1
ATOM 1113 N N . ASP A 1 146 ? 0.391 -14.898 -22.203 1 90.19 146 ASP A N 1
ATOM 1114 C CA . ASP A 1 146 ? -0.051 -15.531 -20.953 1 90.19 146 ASP A CA 1
ATOM 1115 C C . ASP A 1 146 ? 1.139 -15.898 -20.078 1 90.19 146 ASP A C 1
ATOM 1117 O O . ASP A 1 146 ? 0.961 -16.391 -18.953 1 90.19 146 ASP A O 1
ATOM 1121 N N . GLY A 1 147 ? 2.26 -15.672 -20.562 1 94.56 147 GLY A N 1
ATOM 1122 C CA . GLY A 1 147 ? 3.424 -16.141 -19.828 1 94.56 147 GLY A CA 1
ATOM 1123 C C . GLY A 1 147 ? 3.982 -15.109 -18.875 1 94.56 147 GLY A C 1
ATOM 1124 O O . GLY A 1 147 ? 3.824 -13.898 -19.078 1 94.56 147 GLY A O 1
ATOM 1125 N N . ALA A 1 148 ? 4.598 -15.578 -17.828 1 96.69 148 ALA A N 1
ATOM 1126 C CA . ALA A 1 148 ? 5.32 -14.719 -16.891 1 96.69 148 ALA A CA 1
ATOM 1127 C C . ALA A 1 148 ? 6.363 -15.508 -16.109 1 96.69 148 ALA A C 1
ATOM 1129 O O . ALA A 1 148 ? 6.219 -16.719 -15.914 1 96.69 148 ALA A O 1
ATOM 1130 N N . SER A 1 149 ? 7.402 -14.812 -15.719 1 96.69 149 SER A N 1
ATOM 1131 C CA . SER A 1 149 ? 8.445 -15.453 -14.922 1 96.69 149 SER A CA 1
ATOM 1132 C C . SER A 1 149 ? 9 -14.5 -13.867 1 96.69 149 SER A C 1
ATOM 1134 O O . SER A 1 149 ? 9.047 -13.281 -14.086 1 96.69 149 SER A O 1
ATOM 1136 N N . TRP A 1 150 ? 9.43 -15.078 -12.805 1 97.25 150 TRP A N 1
ATOM 1137 C CA . TRP A 1 150 ? 10.07 -14.328 -11.727 1 97.25 150 TRP A CA 1
ATOM 1138 C C . TRP A 1 150 ? 11.586 -14.312 -11.898 1 97.25 150 TRP A C 1
ATOM 1140 O O . TRP A 1 150 ? 12.18 -15.312 -12.312 1 97.25 150 TRP A O 1
ATOM 1150 N N . GLU A 1 151 ? 12.133 -13.219 -11.484 1 95.19 151 GLU A N 1
ATOM 1151 C CA . GLU A 1 151 ? 13.57 -13.109 -11.266 1 95.19 151 GLU A CA 1
ATOM 1152 C C . GLU A 1 151 ? 13.883 -12.391 -9.953 1 95.19 151 GLU A C 1
ATOM 1154 O O . GLU A 1 151 ? 13.25 -11.383 -9.625 1 95.19 151 GLU A O 1
ATOM 1159 N N . GLN A 1 152 ? 14.773 -12.961 -9.219 1 94.31 152 GLN A N 1
ATOM 1160 C CA . GLN A 1 152 ? 15.266 -12.219 -8.062 1 94.31 152 GLN A CA 1
AT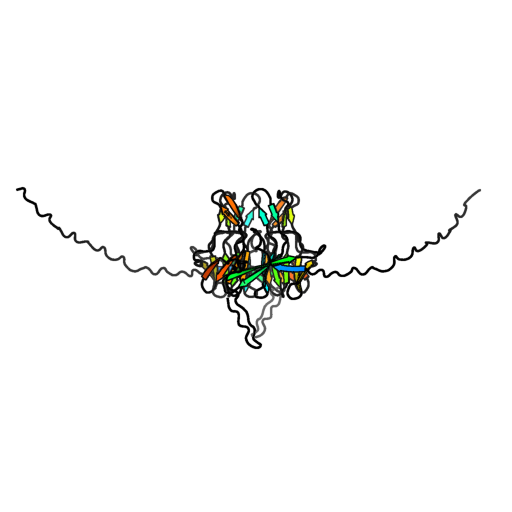OM 1161 C C . GLN A 1 152 ? 16.25 -11.133 -8.484 1 94.31 152 GLN A C 1
ATOM 1163 O O . GLN A 1 152 ? 17.203 -11.406 -9.219 1 94.31 152 GLN A O 1
ATOM 1168 N N . VAL A 1 153 ? 15.984 -9.922 -8.055 1 92 153 VAL A N 1
ATOM 1169 C CA . VAL A 1 153 ? 16.844 -8.797 -8.391 1 92 153 VAL A CA 1
ATOM 1170 C C . VAL A 1 153 ? 18.016 -8.719 -7.406 1 92 153 VAL A C 1
ATOM 1172 O O . VAL A 1 153 ? 17.797 -8.648 -6.195 1 92 153 VAL A O 1
ATOM 1175 N N . PRO A 1 154 ? 19.172 -8.797 -7.953 1 81.06 154 PRO A N 1
ATOM 1176 C CA . PRO A 1 154 ? 20.312 -8.664 -7.039 1 81.06 154 PRO A CA 1
ATOM 1177 C C . PRO A 1 154 ? 20.359 -7.293 -6.367 1 81.06 154 PRO A C 1
ATOM 1179 O O . PRO A 1 154 ? 20.156 -6.273 -7.027 1 81.06 154 PRO A O 1
ATOM 1182 N N . ALA A 1 155 ? 19.969 -7.145 -5.281 1 68.75 155 ALA A N 1
ATOM 1183 C CA . ALA A 1 155 ? 20.125 -5.852 -4.621 1 68.75 155 ALA A CA 1
ATOM 1184 C C . ALA A 1 155 ? 21.312 -5.852 -3.662 1 68.75 155 ALA A C 1
ATOM 1186 O O . ALA A 1 155 ? 21.469 -6.781 -2.867 1 68.75 155 ALA A O 1
ATOM 1187 N N . GLU A 1 156 ? 22.328 -5.125 -4.25 1 62.81 156 GLU A N 1
ATOM 1188 C CA . GLU A 1 156 ? 23.469 -4.961 -3.354 1 62.81 156 GLU A CA 1
ATOM 1189 C C . GLU A 1 156 ? 23.031 -4.352 -2.021 1 62.81 156 GLU A C 1
ATOM 1191 O O . GLU A 1 156 ? 22.094 -3.553 -1.971 1 62.81 156 GLU A O 1
ATOM 1196 N N . LYS A 1 157 ? 23.875 -4.27 -0.957 1 67.5 157 LYS A N 1
ATOM 1197 C CA . LYS A 1 157 ? 23.938 -3.758 0.409 1 67.5 157 LYS A CA 1
ATOM 1198 C C . LYS A 1 157 ? 23 -2.564 0.589 1 67.5 157 LYS A C 1
ATOM 1200 O O . LYS A 1 157 ? 22.875 -1.722 -0.303 1 67.5 157 LYS A O 1
ATOM 1205 N N . GLY A 1 158 ? 21.75 -2.74 1.136 1 71.44 158 GLY A N 1
ATOM 1206 C CA . GLY A 1 158 ? 21.125 -1.479 1.492 1 71.44 158 GLY A CA 1
ATOM 1207 C C . GLY A 1 158 ? 19.703 -1.64 1.999 1 71.44 158 GLY A C 1
ATOM 1208 O O . GLY A 1 158 ? 19.25 -0.887 2.869 1 71.44 158 GLY A O 1
ATOM 1209 N N . PHE A 1 159 ? 18.984 -2.562 1.312 1 83.75 159 PHE A N 1
ATOM 1210 C CA . PHE A 1 159 ? 17.625 -2.705 1.807 1 83.75 159 PHE A CA 1
ATOM 1211 C C . PHE A 1 159 ? 17.547 -3.74 2.924 1 83.75 159 PHE A C 1
ATOM 1213 O O . PHE A 1 159 ? 17.984 -4.883 2.746 1 83.75 159 PHE A O 1
ATOM 1220 N N . SER A 1 160 ? 17.203 -3.334 4.078 1 89.88 160 SER A N 1
ATOM 1221 C CA . SER A 1 160 ? 17.109 -4.246 5.211 1 89.88 160 SER A CA 1
ATOM 1222 C C . SER A 1 160 ? 15.758 -4.961 5.234 1 89.88 160 SER A C 1
ATOM 1224 O O . SER A 1 160 ? 14.773 -4.453 4.699 1 89.88 160 SER A O 1
ATOM 1226 N N . GLN A 1 161 ? 15.852 -6.148 5.859 1 94.38 161 GLN A N 1
ATOM 1227 C CA . GLN A 1 161 ? 14.594 -6.875 6.031 1 94.38 161 GLN A CA 1
ATOM 1228 C C . GLN A 1 161 ? 13.562 -6.02 6.754 1 94.38 161 GLN A C 1
ATOM 1230 O O . GLN A 1 161 ? 13.875 -5.363 7.75 1 94.38 161 GLN A O 1
ATOM 1235 N N . ARG A 1 162 ? 12.344 -6.012 6.18 1 96.81 162 ARG A N 1
ATOM 1236 C CA . ARG A 1 162 ? 11.305 -5.18 6.781 1 96.81 162 ARG A CA 1
ATOM 1237 C C . ARG A 1 162 ? 9.93 -5.527 6.219 1 96.81 162 ARG A C 1
ATOM 1239 O O . ARG A 1 162 ? 9.82 -6.152 5.164 1 96.81 162 ARG A O 1
ATOM 1246 N N . SER A 1 163 ? 8.961 -5.18 6.949 1 98.12 163 SER A N 1
ATOM 1247 C CA . SER A 1 163 ? 7.562 -5.254 6.527 1 98.12 163 SER A CA 1
ATOM 1248 C C . SER A 1 163 ? 6.785 -4.02 6.969 1 98.12 163 SER A C 1
ATOM 1250 O O . SER A 1 163 ? 7.293 -3.207 7.75 1 98.12 163 SER A O 1
ATOM 1252 N N . GLY A 1 164 ? 5.645 -3.756 6.297 1 98.5 164 GLY A N 1
ATOM 1253 C CA . GLY A 1 164 ? 4.816 -2.613 6.645 1 98.5 164 GLY A CA 1
ATOM 1254 C C . GLY A 1 164 ? 5.371 -1.295 6.141 1 98.5 164 GLY A C 1
ATOM 1255 O O . GLY A 1 164 ? 4.812 -0.232 6.422 1 98.5 164 GLY A O 1
ATOM 1256 N N . HIS A 1 165 ? 6.488 -1.321 5.379 1 98.62 165 HIS A N 1
ATOM 1257 C CA . HIS A 1 165 ? 7.031 -0.125 4.746 1 98.62 165 HIS A CA 1
ATOM 1258 C C . HIS A 1 165 ? 6.184 0.307 3.559 1 98.62 165 HIS A C 1
ATOM 1260 O O . HIS A 1 165 ? 5.188 -0.347 3.23 1 98.62 165 HIS A O 1
ATOM 1266 N N . ARG A 1 166 ? 6.531 1.444 3.057 1 98.69 166 ARG A N 1
ATOM 1267 C CA . ARG A 1 166 ? 5.836 1.908 1.86 1 98.69 166 ARG A CA 1
ATOM 1268 C C . ARG A 1 166 ? 6.816 2.18 0.725 1 98.69 166 ARG A C 1
ATOM 1270 O O . ARG A 1 166 ? 8.008 2.396 0.963 1 98.69 166 ARG A O 1
ATOM 1277 N N . ALA A 1 167 ? 6.262 2.133 -0.444 1 98.31 167 ALA A N 1
ATOM 1278 C CA . ALA A 1 167 ? 7.086 2.322 -1.637 1 98.31 167 ALA A CA 1
ATOM 1279 C C . ALA A 1 167 ? 6.289 3 -2.748 1 98.31 167 ALA A C 1
ATOM 1281 O O . ALA A 1 167 ? 5.078 2.801 -2.865 1 98.31 167 ALA A O 1
ATOM 1282 N N . CYS A 1 168 ? 6.945 3.789 -3.562 1 97.75 168 CYS A N 1
ATOM 1283 C CA . CYS A 1 168 ? 6.367 4.328 -4.789 1 97.75 168 CYS A CA 1
ATOM 1284 C C . CYS A 1 168 ? 7.434 4.512 -5.859 1 97.75 168 CYS A C 1
ATOM 1286 O O . CYS A 1 168 ? 8.633 4.52 -5.559 1 97.75 168 CYS A O 1
ATOM 1288 N N . LEU A 1 169 ? 6.988 4.496 -7.074 1 96.94 169 LEU A N 1
ATOM 1289 C CA . LEU A 1 169 ? 7.875 4.785 -8.195 1 96.94 169 LEU A CA 1
ATOM 1290 C C . LEU A 1 169 ? 8.156 6.281 -8.289 1 96.94 169 LEU A C 1
ATOM 1292 O O . LEU A 1 169 ? 7.246 7.098 -8.172 1 96.94 169 LEU A O 1
ATOM 1296 N N . HIS A 1 170 ? 9.398 6.633 -8.422 1 95.38 170 HIS A N 1
ATOM 1297 C CA . HIS A 1 170 ? 9.812 8.016 -8.633 1 95.38 170 HIS A CA 1
ATOM 1298 C C . HIS A 1 170 ? 11.031 8.094 -9.555 1 95.38 170 HIS A C 1
ATOM 1300 O O . HIS A 1 170 ? 12.117 7.633 -9.195 1 95.38 170 HIS A O 1
ATOM 1306 N N . ASP A 1 171 ? 10.828 8.703 -10.727 1 92.62 171 ASP A N 1
ATOM 1307 C CA . ASP A 1 171 ? 11.898 9.016 -11.664 1 92.62 171 ASP A CA 1
ATOM 1308 C C . ASP A 1 171 ? 12.797 7.797 -11.898 1 92.62 171 ASP A C 1
ATOM 1310 O O . ASP A 1 171 ? 14.016 7.871 -11.719 1 92.62 171 ASP A O 1
ATOM 1314 N N . GLY A 1 172 ? 12.242 6.656 -12.203 1 93.56 172 GLY A N 1
ATOM 1315 C CA . GLY A 1 172 ? 12.953 5.445 -12.57 1 93.56 172 GLY A CA 1
ATOM 1316 C C . GLY A 1 172 ? 13.516 4.695 -11.375 1 93.56 172 GLY A C 1
ATOM 1317 O O . GLY A 1 172 ? 14.375 3.824 -11.531 1 93.56 172 GLY A O 1
ATOM 1318 N N . ALA A 1 173 ? 13.109 5.086 -10.219 1 94.31 173 ALA A N 1
ATOM 1319 C CA . ALA A 1 173 ? 13.555 4.426 -8.992 1 94.31 173 ALA A CA 1
ATOM 1320 C C . ALA A 1 173 ? 12.375 4.109 -8.078 1 94.31 173 ALA A C 1
ATOM 1322 O O . ALA A 1 173 ? 11.312 4.734 -8.18 1 94.31 173 ALA A O 1
ATOM 1323 N N . ILE A 1 174 ? 12.578 3.096 -7.262 1 96.12 174 ILE A N 1
ATOM 1324 C CA . ILE A 1 174 ? 11.641 2.834 -6.176 1 96.12 174 ILE A CA 1
ATOM 1325 C C . ILE A 1 174 ? 12.117 3.535 -4.906 1 96.12 174 ILE A C 1
ATOM 1327 O O . ILE A 1 174 ? 13.25 3.316 -4.453 1 96.12 174 ILE A O 1
ATOM 1331 N N . VAL A 1 175 ? 11.281 4.398 -4.371 1 96.25 175 VAL A N 1
ATOM 1332 C CA . VAL A 1 175 ? 11.547 5.055 -3.092 1 96.25 175 VAL A CA 1
ATOM 1333 C C . VAL A 1 175 ? 10.781 4.344 -1.979 1 96.25 175 VAL A C 1
ATOM 1335 O O . VAL A 1 175 ? 9.578 4.082 -2.107 1 96.25 175 VAL A O 1
ATOM 1338 N N . THR A 1 176 ? 11.484 3.969 -0.891 1 96.75 176 THR A N 1
ATOM 1339 C CA . THR A 1 176 ? 10.836 3.301 0.231 1 96.75 176 THR A CA 1
ATOM 1340 C C . THR A 1 176 ? 10.906 4.164 1.488 1 96.75 176 THR A C 1
ATOM 1342 O O . THR A 1 176 ? 11.805 4.988 1.631 1 96.75 176 THR A O 1
ATOM 1345 N N . PHE A 1 177 ? 9.977 3.975 2.334 1 97.81 177 PHE A N 1
ATOM 1346 C CA . PHE A 1 177 ? 9.961 4.637 3.633 1 97.81 177 PHE A CA 1
ATOM 1347 C C . PHE A 1 177 ? 9.461 3.688 4.719 1 97.81 177 PHE A C 1
ATOM 1349 O O . PHE A 1 177 ? 8.414 3.055 4.562 1 97.81 177 PHE A O 1
ATOM 1356 N N . GLY A 1 178 ? 10.195 3.639 5.773 1 98.06 178 GLY A N 1
ATOM 1357 C CA . GLY A 1 178 ? 9.727 3.141 7.055 1 98.06 178 GLY A CA 1
ATOM 1358 C C . GLY A 1 178 ? 9.492 1.641 7.062 1 98.06 178 GLY A C 1
ATOM 1359 O O . GLY A 1 178 ? 10.242 0.888 6.434 1 98.06 178 GLY A O 1
ATOM 1360 N N . GLY A 1 179 ? 8.492 1.198 7.805 1 98.12 179 GLY A N 1
ATOM 1361 C CA . GLY A 1 179 ? 8.266 -0.199 8.141 1 98.12 179 GLY A CA 1
ATOM 1362 C C . GLY A 1 179 ? 8.852 -0.598 9.477 1 98.12 179 GLY A C 1
ATOM 1363 O O . GLY A 1 179 ? 9.133 0.259 10.32 1 98.12 179 GLY A O 1
ATOM 1364 N N . TYR A 1 180 ? 8.852 -1.825 9.703 1 97.12 180 TYR A N 1
ATOM 1365 C CA . TYR A 1 180 ? 9.484 -2.301 10.93 1 97.12 180 TYR A CA 1
ATOM 1366 C C . TYR A 1 180 ? 10.297 -3.562 10.664 1 97.12 180 TYR A C 1
ATOM 1368 O O . TYR A 1 180 ? 10.062 -4.266 9.68 1 97.12 180 TYR A O 1
ATOM 1376 N N . ARG A 1 181 ? 11.234 -3.738 11.539 1 95.06 181 ARG A N 1
ATOM 1377 C CA . ARG A 1 181 ? 12.078 -4.93 11.562 1 95.06 181 ARG A CA 1
ATOM 1378 C C . ARG A 1 181 ? 11.922 -5.684 12.875 1 95.06 181 ARG A C 1
ATOM 1380 O O . ARG A 1 181 ? 11.898 -5.078 13.945 1 95.06 181 ARG A O 1
ATOM 1387 N N . GLU A 1 182 ? 11.758 -6.992 12.734 1 89 182 GLU A N 1
ATOM 1388 C CA . GLU A 1 182 ? 11.766 -7.801 13.945 1 89 182 GLU A CA 1
ATOM 1389 C C . GLU A 1 182 ? 13.188 -8.141 14.383 1 89 182 GLU A C 1
ATOM 1391 O O . GLU A 1 182 ? 14 -8.578 13.57 1 89 182 GLU A O 1
ATOM 1396 N N . ASP A 1 183 ? 13.43 -7.855 15.594 1 81.38 183 ASP A N 1
ATOM 1397 C CA . ASP A 1 183 ? 14.75 -8.203 16.094 1 81.38 183 ASP A CA 1
ATOM 1398 C C . ASP A 1 183 ? 14.797 -9.664 16.547 1 81.38 183 ASP A C 1
ATOM 1400 O O . ASP A 1 183 ? 13.805 -10.383 16.453 1 81.38 183 ASP A O 1
ATOM 1404 N N . ALA A 1 184 ? 15.984 -10.086 16.984 1 77.75 184 ALA A N 1
ATOM 1405 C CA . ALA A 1 184 ? 16.203 -11.469 17.375 1 77.75 184 ALA A CA 1
ATOM 1406 C C . ALA A 1 184 ? 15.328 -11.867 18.562 1 77.75 184 ALA A C 1
ATOM 1408 O O . ALA A 1 184 ? 14.977 -13.039 18.719 1 77.75 184 ALA A O 1
ATOM 1409 N N . ASP A 1 185 ? 14.906 -10.875 19.359 1 79.56 185 ASP A N 1
ATOM 1410 C CA . ASP A 1 185 ? 14.102 -11.141 20.531 1 79.56 185 ASP A CA 1
ATOM 1411 C C . ASP A 1 185 ? 12.609 -11.047 20.219 1 79.56 185 ASP A C 1
ATOM 1413 O O . ASP A 1 185 ? 11.773 -11.188 21.109 1 79.56 185 ASP A O 1
ATOM 1417 N N . GLY A 1 186 ? 12.367 -10.812 19.016 1 77.81 186 GLY A N 1
ATOM 1418 C CA . GLY A 1 186 ? 10.977 -10.75 18.609 1 77.81 186 GLY A CA 1
ATOM 1419 C C . GLY A 1 186 ? 10.359 -9.383 18.812 1 77.81 186 GLY A C 1
ATOM 1420 O O . GLY A 1 186 ? 9.141 -9.211 18.656 1 77.81 186 GLY A O 1
ATOM 1421 N N . GLU A 1 187 ? 11.164 -8.43 19.203 1 85.19 187 GLU A N 1
ATOM 1422 C CA . GLU A 1 187 ? 10.656 -7.078 19.406 1 85.19 187 GLU A CA 1
ATOM 1423 C C . GLU A 1 187 ? 10.812 -6.242 18.125 1 85.19 187 GLU A C 1
ATOM 1425 O O . GLU A 1 187 ? 11.883 -6.23 17.516 1 85.19 187 GLU A O 1
ATOM 1430 N N . PRO A 1 188 ? 9.719 -5.574 17.781 1 90.06 188 PRO A N 1
ATOM 1431 C CA . PRO A 1 188 ? 9.812 -4.801 16.547 1 90.06 188 PRO A CA 1
ATOM 1432 C C . PRO A 1 188 ? 10.594 -3.498 16.719 1 90.06 188 PRO A C 1
ATOM 1434 O O . PRO A 1 188 ? 10.453 -2.822 17.734 1 90.06 188 PRO A O 1
ATOM 1437 N N . THR A 1 189 ? 11.469 -3.201 15.812 1 94.56 189 THR A N 1
ATOM 1438 C CA . THR A 1 189 ? 12.07 -1.884 15.633 1 94.56 189 THR A CA 1
ATOM 1439 C C . THR A 1 189 ? 11.445 -1.161 14.445 1 94.56 189 THR A C 1
ATOM 1441 O O . THR A 1 189 ? 11.555 -1.618 13.305 1 94.56 189 THR A O 1
ATOM 1444 N N . TYR A 1 190 ? 10.797 -0.058 14.711 1 97.12 190 TYR A N 1
ATOM 1445 C CA . TYR A 1 190 ? 10.164 0.715 13.648 1 97.12 190 TYR A CA 1
ATOM 1446 C C . TYR A 1 190 ? 11.164 1.651 12.984 1 97.12 190 TYR A C 1
ATOM 1448 O O . TYR A 1 190 ? 12.078 2.152 13.633 1 97.12 190 TYR A O 1
ATOM 1456 N N . LEU A 1 191 ? 10.969 1.883 11.75 1 97.06 191 LEU A N 1
ATOM 1457 C CA . LEU A 1 191 ? 11.953 2.564 10.914 1 97.06 191 LEU A CA 1
ATOM 1458 C C . LEU A 1 191 ? 11.367 3.844 10.32 1 97.06 191 LEU A C 1
ATOM 1460 O O . LEU A 1 191 ? 10.148 3.996 10.242 1 97.06 191 LEU A O 1
ATOM 1464 N N . ASN A 1 192 ? 12.227 4.801 9.93 1 97.62 192 ASN A N 1
ATOM 1465 C CA . ASN A 1 192 ? 11.836 6 9.195 1 97.62 192 ASN A CA 1
ATOM 1466 C C . ASN A 1 192 ? 12.859 6.363 8.133 1 97.62 192 ASN A C 1
ATOM 1468 O O . ASN A 1 192 ? 12.977 7.527 7.738 1 97.62 192 ASN A O 1
ATOM 1472 N N . ASP A 1 193 ? 13.648 5.379 7.766 1 95.12 193 ASP A N 1
ATOM 1473 C CA . ASP A 1 193 ? 14.648 5.605 6.723 1 95.12 193 ASP A CA 1
ATOM 1474 C C . ASP A 1 193 ? 13.992 5.688 5.348 1 95.12 193 ASP A C 1
ATOM 1476 O O . ASP A 1 193 ? 12.875 5.199 5.152 1 95.12 193 ASP A O 1
ATOM 1480 N N . VAL A 1 194 ? 14.688 6.406 4.461 1 95.19 194 VAL A N 1
ATOM 1481 C CA . VAL A 1 194 ? 14.32 6.508 3.051 1 95.19 194 VAL A CA 1
ATOM 1482 C C . VAL A 1 194 ? 15.406 5.867 2.188 1 95.19 194 VAL A C 1
ATOM 1484 O O . VAL A 1 194 ? 16.594 6.156 2.355 1 95.19 194 VAL A O 1
ATOM 1487 N N . HIS A 1 195 ? 14.945 4.984 1.336 1 93.31 195 HIS A N 1
ATOM 1488 C CA . HIS A 1 195 ? 15.859 4.387 0.366 1 93.31 195 HIS A CA 1
ATOM 1489 C C . HIS A 1 195 ? 15.375 4.621 -1.062 1 93.31 195 HIS A C 1
ATOM 1491 O O . HIS A 1 195 ? 14.172 4.762 -1.301 1 93.31 195 HIS A O 1
ATOM 1497 N N . ARG A 1 196 ? 16.328 4.727 -1.911 1 92.5 196 ARG A N 1
ATOM 1498 C CA . ARG A 1 196 ? 16.094 4.816 -3.35 1 92.5 196 ARG A CA 1
ATOM 1499 C C . ARG A 1 196 ? 16.75 3.648 -4.086 1 92.5 196 ARG A C 1
ATOM 1501 O O . ARG A 1 196 ? 17.953 3.42 -3.959 1 92.5 196 ARG A O 1
ATOM 1508 N N . PHE A 1 197 ? 15.961 2.908 -4.77 1 93.38 197 PHE A N 1
ATOM 1509 C CA . PHE A 1 197 ? 16.438 1.81 -5.602 1 93.38 197 PHE A CA 1
ATOM 1510 C C . PHE A 1 197 ? 16.359 2.172 -7.078 1 93.38 197 PHE A C 1
ATOM 1512 O O . PHE A 1 197 ? 15.258 2.229 -7.645 1 93.38 197 PHE A O 1
ATOM 1519 N N . ASP A 1 198 ? 17.5 2.346 -7.703 1 92.19 198 ASP A N 1
ATOM 1520 C CA . ASP A 1 198 ? 17.547 2.656 -9.133 1 92.19 198 ASP A CA 1
ATOM 1521 C C . ASP A 1 198 ? 17.234 1.422 -9.977 1 92.19 198 ASP A C 1
ATOM 1523 O O . ASP A 1 198 ? 17.969 0.431 -9.93 1 92.19 198 ASP A O 1
ATOM 1527 N N . LEU A 1 199 ? 16.219 1.512 -10.734 1 92.81 199 LEU A N 1
ATOM 1528 C CA . LEU A 1 199 ? 15.727 0.329 -11.43 1 92.81 199 LEU A CA 1
ATOM 1529 C C . LEU A 1 199 ? 16.594 0.004 -12.641 1 92.81 199 LEU A C 1
ATOM 1531 O O . LEU A 1 199 ? 16.688 -1.156 -13.047 1 92.81 199 LEU A O 1
ATOM 1535 N N . ALA A 1 200 ? 17.219 0.953 -13.211 1 91.31 200 ALA A N 1
ATOM 1536 C CA . ALA A 1 200 ? 18.109 0.714 -14.344 1 91.31 200 ALA A CA 1
ATOM 1537 C C . ALA A 1 200 ? 19.438 0.127 -13.867 1 91.31 200 ALA A C 1
ATOM 1539 O O . ALA A 1 200 ? 19.953 -0.833 -14.453 1 91.31 200 ALA A O 1
ATOM 1540 N N . GLN A 1 201 ? 19.922 0.594 -12.719 1 89 201 GLN A N 1
ATOM 1541 C CA . GLN A 1 201 ? 21.234 0.179 -12.234 1 89 201 GLN A CA 1
ATOM 1542 C C . GLN A 1 201 ? 21.109 -0.943 -11.211 1 89 201 GLN A C 1
ATOM 1544 O O . GLN A 1 201 ? 22.094 -1.6 -10.875 1 89 201 GLN A O 1
ATOM 1549 N N . ARG A 1 202 ? 19.938 -1.117 -10.695 1 88.75 202 ARG A N 1
ATOM 1550 C CA . ARG A 1 202 ? 19.656 -2.123 -9.68 1 88.75 202 ARG A CA 1
ATOM 1551 C C . ARG A 1 202 ? 20.531 -1.904 -8.445 1 88.75 202 ARG A C 1
ATOM 1553 O O . ARG A 1 202 ? 21.156 -2.842 -7.945 1 88.75 202 ARG A O 1
ATOM 1560 N N . LYS A 1 203 ? 20.547 -0.698 -8.031 1 86.31 203 LYS A N 1
ATOM 1561 C CA . LYS A 1 203 ? 21.328 -0.307 -6.855 1 86.31 203 LYS A CA 1
ATOM 1562 C C . LYS A 1 203 ? 20.453 0.44 -5.848 1 86.31 203 LYS A C 1
ATOM 1564 O O . LYS A 1 203 ? 19.641 1.286 -6.23 1 86.31 203 LYS A O 1
ATOM 1569 N N . PHE A 1 204 ? 20.734 0.068 -4.598 1 87.12 204 PHE A N 1
ATOM 1570 C CA . PHE A 1 204 ? 20.062 0.756 -3.498 1 87.12 204 PHE A CA 1
ATOM 1571 C C . PHE A 1 204 ? 20.969 1.837 -2.908 1 87.12 204 PHE A C 1
ATOM 1573 O O . PHE A 1 204 ? 22.172 1.649 -2.791 1 87.12 204 PHE A O 1
ATOM 1580 N N . ARG A 1 205 ? 20.297 2.881 -2.586 1 86.81 205 ARG A N 1
ATOM 1581 C CA . ARG A 1 205 ? 20.969 3.926 -1.824 1 86.81 205 ARG A CA 1
ATOM 1582 C C . ARG A 1 205 ? 20.094 4.422 -0.679 1 86.81 205 ARG A C 1
ATOM 1584 O O . ARG A 1 205 ? 18.891 4.648 -0.86 1 86.81 205 ARG A O 1
ATOM 1591 N N . LYS A 1 206 ? 20.734 4.512 0.475 1 89.12 206 LYS A N 1
ATOM 1592 C CA .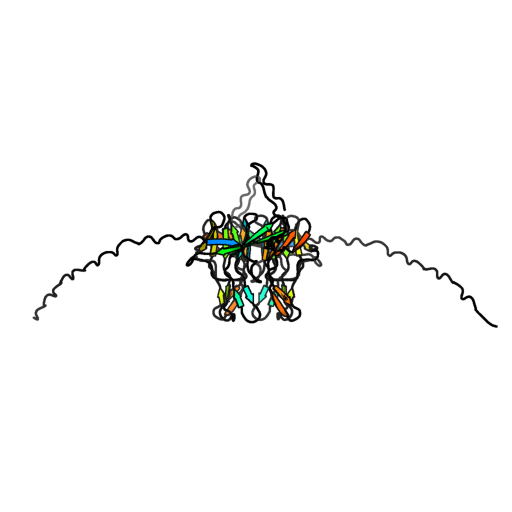 LYS A 1 206 ? 20.078 5.195 1.582 1 89.12 206 LYS A CA 1
ATOM 1593 C C . LYS A 1 206 ? 20.109 6.707 1.397 1 89.12 206 LYS A C 1
ATOM 1595 O O . LYS A 1 206 ? 21.156 7.273 1.075 1 89.12 206 LYS A O 1
ATOM 1600 N N . MET A 1 207 ? 18.953 7.324 1.56 1 90.5 207 MET A N 1
ATOM 1601 C CA . MET A 1 207 ? 18.859 8.773 1.392 1 90.5 207 MET A CA 1
ATOM 1602 C C . MET A 1 207 ? 19.047 9.484 2.729 1 90.5 207 MET A C 1
ATOM 1604 O O . MET A 1 207 ? 18.516 9.039 3.748 1 90.5 207 MET A O 1
ATOM 1608 N N . GLU A 1 208 ? 19.781 10.594 2.631 1 89.12 208 GLU A N 1
ATOM 1609 C CA . GLU A 1 208 ? 20.062 11.344 3.854 1 89.12 208 GLU A CA 1
ATOM 1610 C C . GLU A 1 208 ? 19.391 12.719 3.826 1 89.12 208 GLU A C 1
ATOM 1612 O O . GLU A 1 208 ? 19.312 13.359 2.775 1 89.12 208 GLU A O 1
ATOM 1617 N N . ASP A 1 209 ? 18.906 13.047 5.012 1 87.31 209 ASP A N 1
ATOM 1618 C CA . ASP A 1 209 ? 18.281 14.359 5.121 1 87.31 209 ASP A CA 1
ATOM 1619 C C . ASP A 1 209 ? 19.266 15.477 4.801 1 87.31 209 ASP A C 1
ATOM 1621 O O . ASP A 1 209 ? 20.453 15.375 5.145 1 87.31 209 ASP A O 1
ATOM 1625 N N . LEU A 1 210 ? 18.797 16.391 4.047 1 72.69 210 LEU A N 1
ATOM 1626 C CA . LEU A 1 210 ? 19.609 17.578 3.84 1 72.69 210 LEU A CA 1
ATOM 1627 C C . LEU A 1 210 ? 20 18.219 5.172 1 72.69 210 LEU A C 1
ATOM 1629 O O . LEU A 1 210 ? 19.156 18.359 6.059 1 72.69 210 LEU A O 1
ATOM 1633 N N . SER A 1 211 ? 20.984 17.688 5.84 1 55.91 211 SER A N 1
ATOM 1634 C CA . SER A 1 211 ? 21.484 18.328 7.051 1 55.91 211 SER A CA 1
ATOM 1635 C C . SER A 1 211 ? 21.188 19.828 7.051 1 55.91 211 SER A C 1
ATOM 1637 O O . SER A 1 211 ? 21.219 20.469 6 1 55.91 211 SER A O 1
ATOM 1639 N N . GLY A 1 212 ? 20.25 20.391 7.812 1 46.38 212 GLY A N 1
ATOM 1640 C CA . GLY A 1 212 ? 20.5 21.781 8.188 1 46.38 212 GLY A CA 1
ATOM 1641 C C . GLY A 1 212 ? 21.953 22.078 8.438 1 46.38 212 GLY A C 1
ATOM 1642 O O . GLY A 1 212 ? 22.391 22.172 9.594 1 46.38 212 GLY A O 1
ATOM 1643 N N . ALA A 1 213 ? 22.812 21.453 8 1 36.56 213 ALA A N 1
ATOM 1644 C CA . ALA A 1 213 ? 24.109 22.109 8.227 1 36.56 213 ALA A CA 1
ATOM 1645 C C . ALA A 1 213 ? 23.969 23.625 8.125 1 36.56 213 ALA A C 1
ATOM 1647 O O . ALA A 1 213 ? 23.578 24.156 7.086 1 36.56 213 ALA A O 1
ATOM 1648 N N . ALA A 1 214 ? 23.484 24.312 9.164 1 34.19 214 ALA A N 1
ATOM 1649 C CA . ALA A 1 214 ? 24.094 25.625 9.328 1 34.19 214 ALA A CA 1
ATOM 1650 C C . ALA A 1 214 ? 25.5 25.672 8.727 1 34.19 214 ALA A C 1
ATOM 1652 O O . ALA A 1 214 ? 26.281 24.719 8.906 1 34.19 214 ALA A O 1
ATOM 1653 N N . PRO A 1 215 ? 25.734 26.391 7.727 1 34.91 215 PRO A N 1
ATOM 1654 C CA . PRO A 1 215 ? 27.141 26.641 7.422 1 34.91 215 PRO A CA 1
ATOM 1655 C C . PRO A 1 215 ? 28.031 26.547 8.656 1 34.91 215 PRO A C 1
ATOM 1657 O O . PRO A 1 215 ? 27.656 27 9.734 1 34.91 215 PRO A O 1
ATOM 1660 N N . LYS A 1 216 ? 28.594 25.578 9.047 1 30.59 216 LYS A N 1
ATOM 1661 C CA . LYS A 1 216 ? 29.703 26.156 9.789 1 30.59 216 LYS A CA 1
ATOM 1662 C C . LYS A 1 216 ? 30.094 27.531 9.242 1 30.59 216 LYS A C 1
ATOM 1664 O O . LYS A 1 216 ? 29.891 27.797 8.055 1 30.59 216 LYS A O 1
ATOM 1669 N N . GLY A 1 217 ? 30.094 28.562 10.062 1 31.77 217 GLY A N 1
ATOM 1670 C CA . GLY A 1 217 ? 30.688 29.875 9.812 1 31.77 217 GLY A CA 1
ATOM 1671 C C . GLY A 1 217 ? 31.812 29.828 8.805 1 31.77 217 GLY A C 1
ATOM 1672 O O . GLY A 1 217 ? 32.656 30.75 8.75 1 31.77 217 GLY A O 1
ATOM 1673 N N . ARG A 1 218 ? 32.125 28.734 8.188 1 27.72 218 ARG A N 1
ATOM 1674 C CA . ARG A 1 218 ? 33.219 29.312 7.434 1 27.72 218 ARG A CA 1
ATOM 1675 C C . ARG A 1 218 ? 32.75 30.484 6.57 1 27.72 218 ARG A C 1
ATOM 1677 O O . ARG A 1 218 ? 31.562 30.734 6.465 1 27.72 218 ARG A O 1
ATOM 1684 N N . SER A 1 219 ? 33.312 30.594 5.191 1 26.7 219 SER A N 1
ATOM 1685 C CA . SER A 1 219 ? 33.656 31.734 4.355 1 26.7 219 SER A CA 1
ATOM 1686 C C . SER A 1 219 ? 32.438 32.375 3.738 1 26.7 219 SER A C 1
ATOM 1688 O O . SER A 1 219 ? 31.422 31.734 3.523 1 26.7 219 SER A O 1
ATOM 1690 N N . ALA A 1 220 ? 32.094 33.719 3.896 1 30.45 220 ALA A N 1
ATOM 1691 C CA . ALA A 1 220 ? 31.484 34.906 3.295 1 30.45 220 ALA A CA 1
ATOM 1692 C C . ALA A 1 220 ? 31.281 34.719 1.793 1 30.45 220 ALA A C 1
ATOM 1694 O O . ALA A 1 220 ? 32.156 35.062 1.001 1 30.45 220 ALA A O 1
ATOM 1695 N N . ALA A 1 221 ? 30.922 33.625 1.336 1 31.59 221 ALA A N 1
ATOM 1696 C CA . ALA A 1 221 ? 30.906 33.781 -0.117 1 31.59 221 ALA A CA 1
ATOM 1697 C C . ALA A 1 221 ? 29.875 34.812 -0.558 1 31.59 221 ALA A C 1
ATOM 1699 O O . ALA A 1 221 ? 28.703 34.75 -0.149 1 31.59 221 ALA A O 1
ATOM 1700 N N . GLN A 1 222 ? 30.219 36 -0.812 1 31.36 222 GLN A N 1
ATOM 1701 C CA . GLN A 1 222 ? 29.562 37.156 -1.415 1 31.36 222 GLN A CA 1
ATOM 1702 C C . GLN A 1 222 ? 28.859 36.781 -2.709 1 31.36 222 GLN A C 1
ATOM 1704 O O . GLN A 1 222 ? 29.453 36.188 -3.602 1 31.36 222 GLN A O 1
ATOM 1709 N N . VAL A 1 223 ? 27.797 36.344 -2.65 1 33.47 223 VAL A N 1
ATOM 1710 C CA . VAL A 1 223 ? 27.109 36.188 -3.924 1 33.47 223 VAL A CA 1
ATOM 1711 C C . VAL A 1 223 ? 26.703 37.562 -4.465 1 33.47 223 VAL A C 1
ATOM 1713 O O . VAL A 1 223 ? 26.031 38.312 -3.779 1 33.47 223 VAL A O 1
ATOM 1716 N N . TRP A 1 224 ? 27.641 38.031 -5.207 1 29.53 224 TRP A N 1
ATOM 1717 C CA . TRP A 1 224 ? 27.391 39.25 -5.965 1 29.53 224 TRP A CA 1
ATOM 1718 C C . TRP A 1 224 ? 26.578 38.969 -7.223 1 29.53 224 TRP A C 1
ATOM 1720 O O . TRP A 1 224 ? 26.781 37.938 -7.879 1 29.53 224 TRP A O 1
ATOM 1730 N N . SER A 1 225 ? 25.391 39.125 -7.129 1 29.73 225 SER A N 1
ATOM 1731 C CA . SER A 1 225 ? 24.594 39.062 -8.352 1 29.73 225 SER A CA 1
ATOM 1732 C C . SER A 1 225 ? 24.812 40.312 -9.203 1 29.73 225 SER A C 1
ATOM 1734 O O . SER A 1 225 ? 24.766 41.438 -8.695 1 29.73 225 SER A O 1
ATOM 1736 N N . ASP A 1 226 ? 25.75 40.156 -10.156 1 33.97 226 ASP A N 1
ATOM 1737 C CA . ASP A 1 226 ? 25.828 41.281 -11.07 1 33.97 226 ASP A CA 1
ATOM 1738 C C . ASP A 1 226 ? 24.781 41.156 -12.18 1 33.97 226 ASP A C 1
ATOM 1740 O O . ASP A 1 226 ? 25.109 41.156 -13.367 1 33.97 226 ASP A O 1
ATOM 1744 N N . GLY A 1 227 ? 23.797 41.312 -12.117 1 40.59 227 GLY A N 1
ATOM 1745 C CA . GLY A 1 227 ? 22.656 41.344 -13.023 1 40.59 227 GLY A CA 1
ATOM 1746 C C . GLY A 1 227 ? 22.25 39.969 -13.5 1 40.59 227 GLY A C 1
ATOM 1747 O O . GLY A 1 227 ? 21.094 39.562 -13.344 1 40.59 227 GLY A O 1
ATOM 1748 N N . GLU A 1 228 ? 22.969 39.344 -14.523 1 38.94 228 GLU A N 1
ATOM 1749 C CA . GLU A 1 228 ? 22.609 38.219 -15.383 1 38.94 228 GLU A CA 1
ATOM 1750 C C . GLU A 1 228 ? 23.031 36.906 -14.742 1 38.94 228 GLU A C 1
ATOM 1752 O O . GLU A 1 228 ? 22.484 35.844 -15.062 1 38.94 228 GLU A O 1
ATOM 1757 N N . VAL A 1 229 ? 24.156 36.781 -13.984 1 37.91 229 VAL A N 1
ATOM 1758 C CA . VAL A 1 229 ? 24.875 35.594 -13.531 1 37.91 229 VAL A CA 1
ATOM 1759 C C . VAL A 1 229 ? 24.875 35.562 -12.008 1 37.91 229 VAL A C 1
ATOM 1761 O O . VAL A 1 229 ? 25.188 36.531 -11.344 1 37.91 229 VAL A O 1
ATOM 1764 N N . VAL A 1 230 ? 24.078 34.688 -11.352 1 38.38 230 VAL A N 1
ATOM 1765 C CA . VAL A 1 230 ? 24.141 34.594 -9.898 1 38.38 230 VAL A CA 1
ATOM 1766 C C . VAL A 1 230 ? 25.359 33.75 -9.5 1 38.38 230 VAL A C 1
ATOM 1768 O O . VAL A 1 230 ? 25.5 32.625 -9.953 1 38.38 230 VAL A O 1
ATOM 1771 N N . TRP A 1 231 ? 26.531 34.438 -9.086 1 36.31 231 TRP A N 1
ATOM 1772 C CA . TRP A 1 231 ? 27.766 33.812 -8.625 1 36.31 231 TRP A CA 1
ATOM 1773 C C . TRP A 1 231 ? 27.641 33.438 -7.148 1 36.31 231 TRP A C 1
ATOM 1775 O O . TRP A 1 231 ? 27.172 34.219 -6.328 1 36.31 231 TRP A O 1
ATOM 1785 N N . VAL A 1 232 ? 27.484 32.312 -6.727 1 36.75 232 VAL A N 1
ATOM 1786 C CA . VAL A 1 232 ? 27.516 31.922 -5.32 1 36.75 232 VAL A CA 1
ATOM 1787 C C . VAL A 1 232 ? 28.922 31.438 -4.949 1 36.75 232 VAL A C 1
ATOM 1789 O O . VAL A 1 232 ? 29.469 30.531 -5.586 1 36.75 232 VAL A O 1
ATOM 1792 N N . TYR A 1 233 ? 29.781 32.344 -4.344 1 38.41 233 TYR A N 1
ATOM 1793 C CA . TYR A 1 233 ? 31.141 32.125 -3.881 1 38.41 233 TYR A CA 1
ATOM 1794 C C . TYR A 1 233 ? 31.172 31.812 -2.387 1 38.41 233 TYR A C 1
ATOM 1796 O O . TYR A 1 233 ? 30.516 32.5 -1.599 1 38.41 233 TYR A O 1
ATOM 1804 N N . GLY A 1 234 ? 31.453 30.438 -1.936 1 38.94 234 GLY A N 1
ATOM 1805 C CA . GLY A 1 234 ? 31.938 30.031 -0.622 1 38.94 234 GLY A CA 1
ATOM 1806 C C . GLY A 1 234 ? 33.062 29.016 -0.679 1 38.94 234 GLY A C 1
ATOM 1807 O O . GLY A 1 234 ? 33.25 28.375 -1.712 1 38.94 234 GLY A O 1
ATOM 1808 N N . MET B 1 1 ? -81.938 20.641 28.625 1 23.92 1 MET B N 1
ATOM 1809 C CA . MET B 1 1 ? -82 21.641 27.562 1 23.92 1 MET B CA 1
ATOM 1810 C C . MET B 1 1 ? -80.812 22.594 27.656 1 23.92 1 MET B C 1
ATOM 1812 O O . MET B 1 1 ? -81 23.797 27.875 1 23.92 1 MET B O 1
ATOM 1816 N N . GLY B 1 2 ? -79.688 22.125 28.281 1 25.98 2 GLY B N 1
ATOM 1817 C CA . GLY B 1 2 ? -78.5 22.734 28.906 1 25.98 2 GLY B CA 1
ATOM 1818 C C . GLY B 1 2 ? -77.625 23.5 27.922 1 25.98 2 GLY B C 1
ATOM 1819 O O . GLY B 1 2 ? -77.438 23.047 26.797 1 25.98 2 GLY B O 1
ATOM 1820 N N . LYS B 1 3 ? -77.688 24.828 28.078 1 21.34 3 LYS B N 1
ATOM 1821 C CA . LYS B 1 3 ? -77.062 25.922 27.312 1 21.34 3 LYS B CA 1
ATOM 1822 C C . LYS B 1 3 ? -75.625 25.641 26.984 1 21.34 3 LYS B C 1
ATOM 1824 O O . LYS B 1 3 ? -74.812 25.312 27.859 1 21.34 3 LYS B O 1
ATOM 1829 N N . LYS B 1 4 ? -75.312 25.297 25.703 1 23.58 4 LYS B N 1
ATOM 1830 C CA . LYS B 1 4 ? -74.188 25.078 24.828 1 23.58 4 LYS B CA 1
ATOM 1831 C C . LYS B 1 4 ? -73.312 26.328 24.734 1 23.58 4 LYS B C 1
ATOM 1833 O O . LYS B 1 4 ? -73.625 27.266 24 1 23.58 4 LYS B O 1
ATOM 1838 N N . ALA B 1 5 ? -72.75 26.766 25.969 1 23.06 5 ALA B N 1
ATOM 1839 C CA . ALA B 1 5 ? -71.938 27.984 25.891 1 23.06 5 ALA B CA 1
ATOM 1840 C C . ALA B 1 5 ? -70.938 27.906 24.797 1 23.06 5 ALA B C 1
ATOM 1842 O O . ALA B 1 5 ? -70.25 26.875 24.641 1 23.06 5 ALA B O 1
ATOM 1843 N N . LYS B 1 6 ? -71 28.797 23.859 1 24.02 6 LYS B N 1
ATOM 1844 C CA . LYS B 1 6 ? -70.25 29.156 22.656 1 24.02 6 LYS B CA 1
ATOM 1845 C C . LYS B 1 6 ? -68.75 29.438 23 1 24.02 6 LYS B C 1
ATOM 1847 O O . LYS B 1 6 ? -68.5 30.25 23.875 1 24.02 6 LYS B O 1
ATOM 1852 N N . ALA B 1 7 ? -67.875 28.422 22.812 1 24.56 7 ALA B N 1
ATOM 1853 C CA . ALA B 1 7 ? -66.438 28.375 22.953 1 24.56 7 ALA B CA 1
ATOM 1854 C C . ALA B 1 7 ? -65.75 29.531 22.219 1 24.56 7 ALA B C 1
ATOM 1856 O O . ALA B 1 7 ? -66 29.75 21.031 1 24.56 7 ALA B O 1
ATOM 1857 N N . ASP B 1 8 ? -65.625 30.719 22.844 1 22.39 8 ASP B N 1
ATOM 1858 C CA . ASP B 1 8 ? -64.938 31.938 22.375 1 22.39 8 ASP B CA 1
ATOM 1859 C C . ASP B 1 8 ? -63.594 31.641 21.766 1 22.39 8 ASP B C 1
ATOM 1861 O O . ASP B 1 8 ? -62.75 30.953 22.375 1 22.39 8 ASP B O 1
ATOM 1865 N N . ASP B 1 9 ? -63.5 31.578 20.453 1 27.27 9 ASP B N 1
ATOM 1866 C CA . ASP B 1 9 ? -62.469 31.438 19.438 1 27.27 9 ASP B CA 1
ATOM 1867 C C . ASP B 1 9 ? -61.406 32.562 19.578 1 27.27 9 ASP B C 1
ATOM 1869 O O . ASP B 1 9 ? -61.531 33.594 18.938 1 27.27 9 ASP B O 1
ATOM 1873 N N . ARG B 1 10 ? -61.094 33.062 20.875 1 25.98 10 ARG B N 1
ATOM 1874 C CA . ARG B 1 10 ? -60.094 34.094 20.922 1 25.98 10 ARG B CA 1
ATOM 1875 C C . ARG B 1 10 ? -58.906 33.75 20.062 1 25.98 10 ARG B C 1
ATOM 1877 O O . ARG B 1 10 ? -58.375 32.625 20.156 1 25.98 10 ARG B O 1
ATOM 1884 N N . ARG B 1 11 ? -58.688 34.469 18.953 1 28.66 11 ARG B N 1
ATOM 1885 C CA . ARG B 1 11 ? -57.656 34.625 17.938 1 28.66 11 ARG B CA 1
ATOM 1886 C C . ARG B 1 11 ? -56.312 34.906 18.578 1 28.66 11 ARG B C 1
ATOM 1888 O O . ARG B 1 11 ? -56.094 35.969 19.172 1 28.66 11 ARG B O 1
ATOM 1895 N N . ARG B 1 12 ? -55.688 33.844 19.297 1 28.38 12 ARG B N 1
ATOM 1896 C CA . ARG B 1 12 ? -54.312 34.031 19.75 1 28.38 12 ARG B CA 1
ATOM 1897 C C . ARG B 1 12 ? -53.438 34.594 18.641 1 28.38 12 ARG B C 1
ATOM 1899 O O . ARG B 1 12 ? -53.375 34.062 17.547 1 28.38 12 ARG B O 1
ATOM 1906 N N . GLU B 1 13 ? -53.375 36 18.594 1 26.28 13 GLU B N 1
ATOM 1907 C CA . GLU B 1 13 ? -52.406 36.719 17.797 1 26.28 13 GLU B CA 1
ATOM 1908 C C . GLU B 1 13 ? -51.031 36.094 17.891 1 26.28 13 GLU B C 1
ATOM 1910 O O . GLU B 1 13 ? -50.438 36.031 18.969 1 26.28 13 GLU B O 1
ATOM 1915 N N . ASP B 1 14 ? -50.75 35.125 17.109 1 27.98 14 ASP B N 1
ATOM 1916 C CA . ASP B 1 14 ? -49.469 34.469 16.891 1 27.98 14 ASP B CA 1
ATOM 1917 C C . ASP B 1 14 ? -48.375 35.531 16.656 1 27.98 14 ASP B C 1
ATOM 1919 O O . ASP B 1 14 ? -48.438 36.281 15.688 1 27.98 14 ASP B O 1
ATOM 1923 N N . ASP B 1 15 ? -47.938 36.25 17.719 1 28.02 15 ASP B N 1
ATOM 1924 C CA . ASP B 1 15 ? -46.75 37.125 17.625 1 28.02 15 ASP B CA 1
ATOM 1925 C C . ASP B 1 15 ? -45.656 36.438 16.828 1 28.02 15 ASP B C 1
ATOM 1927 O O . ASP B 1 15 ? -45.125 35.406 17.266 1 28.02 15 ASP B O 1
ATOM 1931 N N . ALA B 1 16 ? -45.688 36.531 15.539 1 30.48 16 ALA B N 1
ATOM 1932 C CA . ALA B 1 16 ? -44.594 36.188 14.617 1 30.48 16 ALA B CA 1
ATOM 1933 C C . ALA B 1 16 ? -43.25 36.719 15.102 1 30.48 16 ALA B C 1
ATOM 1935 O O . ALA B 1 16 ? -43.094 37.938 15.195 1 30.48 16 ALA B O 1
ATOM 1936 N N . GLU B 1 17 ? -42.625 36.062 16.078 1 31.97 17 GLU B N 1
ATOM 1937 C CA . GLU B 1 17 ? -41.25 36.438 16.422 1 31.97 17 GLU B CA 1
ATOM 1938 C C . GLU B 1 17 ? -40.469 36.781 15.172 1 31.97 17 GLU B C 1
ATOM 1940 O O . GLU B 1 17 ? -40.562 36.094 14.148 1 31.97 17 GLU B O 1
ATOM 1945 N N . PRO B 1 18 ? -40 38.062 15.086 1 35.62 18 PRO B N 1
ATOM 1946 C CA . PRO B 1 18 ? -39.219 38.469 13.914 1 35.62 18 PRO B CA 1
ATOM 1947 C C . PRO B 1 18 ? -38.156 37.438 13.539 1 35.62 18 PRO B C 1
ATOM 1949 O O . PRO B 1 18 ? -37.719 36.656 14.383 1 35.62 18 PRO B O 1
ATOM 1952 N N . ALA B 1 19 ? -38.062 37.156 12.188 1 36.47 19 ALA B N 1
ATOM 1953 C CA . ALA B 1 19 ? -37.125 36.312 11.508 1 36.47 19 ALA B CA 1
ATOM 1954 C C . ALA B 1 19 ? -35.688 36.656 11.914 1 36.47 19 ALA B C 1
ATOM 1956 O O . ALA B 1 19 ? -35.312 37.812 12 1 36.47 19 ALA B O 1
ATOM 1957 N N . PRO B 1 20 ? -35.125 35.812 12.766 1 33.12 20 PRO B N 1
ATOM 1958 C CA . PRO B 1 20 ? -33.719 36.156 13.039 1 33.12 20 PRO B CA 1
ATOM 1959 C C . PRO B 1 20 ? -33 36.719 11.82 1 33.12 20 PRO B C 1
ATOM 1961 O O . PRO B 1 20 ? -33.375 36.438 10.688 1 33.12 20 PRO B O 1
ATOM 1964 N N . SER B 1 21 ? -32.5 37.969 12.031 1 28.59 21 SER B N 1
ATOM 1965 C CA . SER B 1 21 ? -31.688 38.719 11.062 1 28.59 21 SER B CA 1
ATOM 1966 C C . SER B 1 21 ? -30.766 37.781 10.281 1 28.59 21 SER B C 1
ATOM 1968 O O . SER B 1 21 ? -30.562 36.625 10.656 1 28.59 21 SER B O 1
ATOM 1970 N N . LYS B 1 22 ? -29.703 38.562 9.602 1 30.56 22 LYS B N 1
ATOM 1971 C CA . LYS B 1 22 ? -28.719 38.375 8.531 1 30.56 22 LYS B CA 1
ATOM 1972 C C . LYS B 1 22 ? -27.719 37.281 8.898 1 30.56 22 LYS B C 1
ATOM 1974 O O . LYS B 1 22 ? -27.188 37.281 10.016 1 30.56 22 LYS B O 1
ATOM 1979 N N . SER B 1 23 ? -27.797 36.188 8.242 1 32.03 23 SER B N 1
ATOM 1980 C CA . SER B 1 23 ? -26.781 35.156 8.227 1 32.03 23 SER B CA 1
ATOM 1981 C C . SER B 1 23 ? -25.375 35.75 8.266 1 32.03 23 SER B C 1
ATOM 1983 O O . SER B 1 23 ? -25 36.531 7.387 1 32.03 23 SER B O 1
ATOM 1985 N N . GLU B 1 24 ? -24.875 36.219 9.414 1 34.66 24 GLU B N 1
ATOM 1986 C CA . GLU B 1 24 ? -23.438 36.5 9.438 1 34.66 24 GLU B CA 1
ATOM 1987 C C . GLU B 1 24 ? -22.688 35.562 8.484 1 34.66 24 GLU B C 1
ATOM 1989 O O . GLU B 1 24 ? -22.875 34.344 8.516 1 34.66 24 GLU B O 1
ATOM 1994 N N . LYS B 1 25 ? -22.25 36.156 7.402 1 35.16 25 LYS B N 1
ATOM 1995 C CA . LYS B 1 25 ? -21.266 35.562 6.508 1 35.16 25 LYS B CA 1
ATOM 1996 C C . LYS B 1 25 ? -20.219 34.781 7.289 1 35.16 25 LYS B C 1
ATOM 1998 O O . LYS B 1 25 ? -19.547 35.344 8.164 1 35.16 25 LYS B O 1
ATOM 2003 N N . ALA B 1 26 ? -20.469 33.594 7.523 1 37.66 26 ALA B N 1
ATOM 2004 C CA . ALA B 1 26 ? -19.344 32.719 7.891 1 37.66 26 ALA B CA 1
ATOM 2005 C C . ALA B 1 26 ? -18.047 33.188 7.219 1 37.66 26 ALA B C 1
ATOM 2007 O O . ALA B 1 26 ? -17.984 33.281 5.992 1 37.66 26 ALA B O 1
ATOM 2008 N N . SER B 1 27 ? -17.328 34.219 7.719 1 37.66 27 SER B N 1
ATOM 2009 C CA . SER B 1 27 ? -15.969 34.469 7.238 1 37.66 27 SER B CA 1
ATOM 2010 C C . SER B 1 27 ? -15.312 33.188 6.738 1 37.66 27 SER B C 1
ATOM 2012 O O . SER B 1 27 ? -15.219 32.188 7.473 1 37.66 27 SER B O 1
ATOM 2014 N N . SER B 1 28 ? -15.516 32.781 5.516 1 41.03 28 SER B N 1
ATOM 2015 C CA . SER B 1 28 ? -14.883 31.672 4.812 1 41.03 28 SER B CA 1
ATOM 2016 C C . SER B 1 28 ? -13.398 31.578 5.133 1 41.03 28 SER B C 1
ATOM 2018 O O . SER B 1 28 ? -12.586 32.281 4.531 1 41.03 28 SER B O 1
ATOM 2020 N N . GLY B 1 29 ? -12.883 31.891 6.352 1 44.25 29 GLY B N 1
ATOM 2021 C CA . GLY B 1 29 ? -11.477 31.672 6.629 1 44.25 29 GLY B CA 1
ATOM 2022 C C . GLY B 1 29 ? -10.875 30.547 5.812 1 44.25 29 GLY B C 1
ATOM 2023 O O . GLY B 1 29 ? -11.57 29.594 5.449 1 44.25 29 GLY B O 1
ATOM 2024 N N . SER B 1 30 ? -9.742 30.875 5.109 1 54.56 30 SER B N 1
ATOM 2025 C CA . SER B 1 30 ? -9.109 30.016 4.113 1 54.56 30 SER B CA 1
ATOM 2026 C C . SER B 1 30 ? -8.898 28.609 4.652 1 54.56 30 SER B C 1
ATOM 2028 O O . SER B 1 30 ? -8.219 28.422 5.668 1 54.56 30 SER B O 1
ATOM 2030 N N . SER B 1 31 ? -9.734 27.641 4.547 1 73.69 31 SER B N 1
ATOM 2031 C CA . SER B 1 31 ? -9.797 26.219 4.887 1 73.69 31 SER B CA 1
ATOM 2032 C C . SER B 1 31 ? -8.594 25.469 4.32 1 73.69 31 SER B C 1
ATOM 2034 O O . SER B 1 31 ? -8.453 24.266 4.551 1 73.69 31 SER B O 1
ATOM 2036 N N . SER B 1 32 ? -7.625 26.344 3.773 1 87.62 32 SER B N 1
ATOM 2037 C CA . SER B 1 32 ? -6.473 25.688 3.162 1 87.62 32 SER B CA 1
ATOM 2038 C C . SER B 1 32 ? -5.285 25.641 4.117 1 87.62 32 SER B C 1
ATOM 2040 O O . SER B 1 32 ? -4.988 26.641 4.789 1 87.62 32 SER B O 1
ATOM 2042 N N . GLY B 1 33 ? -4.695 24.594 4.266 1 95.81 33 GLY B N 1
ATOM 2043 C CA . GLY B 1 33 ? -3.457 24.422 5.004 1 95.81 33 GLY B CA 1
ATOM 2044 C C . GLY B 1 33 ? -2.227 24.797 4.199 1 95.81 33 GLY B C 1
ATOM 2045 O O . GLY B 1 33 ? -2.332 25.188 3.035 1 95.81 33 GLY B O 1
ATOM 2046 N N . ARG B 1 34 ? -1.064 24.75 4.922 1 96.69 34 ARG B N 1
ATOM 2047 C CA . ARG B 1 34 ? 0.202 25.078 4.273 1 96.69 34 ARG B CA 1
ATOM 2048 C C . ARG B 1 34 ? 1.283 24.062 4.652 1 96.69 34 ARG B C 1
ATOM 2050 O O . ARG B 1 34 ? 1.401 23.688 5.82 1 96.69 34 ARG B O 1
ATOM 2057 N N . PHE B 1 35 ? 2.078 23.75 3.631 1 97.06 35 PHE B N 1
ATOM 2058 C CA . PHE B 1 35 ? 3.25 22.922 3.898 1 97.06 35 PHE B CA 1
ATOM 2059 C C . PHE B 1 35 ? 4.391 23.766 4.461 1 97.06 35 PHE B C 1
ATOM 2061 O O . PHE B 1 35 ? 4.707 24.828 3.922 1 97.06 35 PHE B O 1
ATOM 2068 N N . VAL B 1 36 ? 5.031 23.25 5.527 1 97.19 36 VAL B N 1
ATOM 2069 C CA . VAL B 1 36 ? 6.148 23.922 6.168 1 97.19 36 VAL B CA 1
ATOM 2070 C C . VAL B 1 36 ? 7.316 22.953 6.34 1 97.19 36 VAL B C 1
ATOM 2072 O O . VAL B 1 36 ? 7.117 21.781 6.652 1 97.19 36 VAL B O 1
ATOM 2075 N N . ALA B 1 37 ? 8.586 23.5 6.168 1 95.81 37 ALA B N 1
ATOM 2076 C CA . ALA B 1 37 ? 9.766 22.672 6.363 1 95.81 37 ALA B CA 1
ATOM 2077 C C . ALA B 1 37 ? 9.75 22 7.73 1 95.81 37 ALA B C 1
ATOM 2079 O O . ALA B 1 37 ? 9.375 22.609 8.727 1 95.81 37 ALA B O 1
ATOM 2080 N N . CYS B 1 38 ? 10.188 20.734 7.777 1 96.81 38 CYS B N 1
ATOM 2081 C CA . CYS B 1 38 ? 10.172 19.984 9.031 1 96.81 38 CYS B CA 1
ATOM 2082 C C . CYS B 1 38 ? 11.211 18.875 9.016 1 96.81 38 CYS B C 1
ATOM 2084 O O . CYS B 1 38 ? 11.867 18.641 8 1 96.81 38 CYS B O 1
ATOM 2086 N N . ASP B 1 39 ? 11.383 18.281 10.195 1 95.5 39 ASP B N 1
ATOM 2087 C CA . ASP B 1 39 ? 12.188 17.062 10.281 1 95.5 39 ASP B CA 1
ATOM 2088 C C . ASP B 1 39 ? 11.445 15.883 9.656 1 95.5 39 ASP B C 1
ATOM 2090 O O . ASP B 1 39 ? 10.242 15.953 9.406 1 95.5 39 ASP B O 1
ATOM 2094 N N . ARG B 1 40 ? 12.195 14.828 9.43 1 96.19 40 ARG B N 1
ATOM 2095 C CA . ARG B 1 40 ? 11.609 13.617 8.867 1 96.19 40 ARG B CA 1
ATOM 2096 C C . ARG B 1 40 ? 10.539 13.047 9.781 1 96.19 40 ARG B C 1
ATOM 2098 O O . ARG B 1 40 ? 10.641 13.156 11.008 1 96.19 40 ARG B O 1
ATOM 2105 N N . PRO B 1 41 ? 9.531 12.422 9.211 1 97.94 41 PRO B N 1
ATOM 2106 C CA . PRO B 1 41 ? 8.508 11.789 10.031 1 97.94 41 PRO B CA 1
ATOM 2107 C C . PRO B 1 41 ? 9.078 10.758 11.008 1 97.94 41 PRO B C 1
ATOM 2109 O O . PRO B 1 41 ? 10.102 10.125 10.711 1 97.94 41 PRO B O 1
ATOM 2112 N N . SER B 1 42 ? 8.453 10.57 12.148 1 98.06 42 SER B N 1
ATOM 2113 C CA . SER B 1 42 ? 8.828 9.539 13.109 1 98.06 42 SER B CA 1
ATOM 2114 C C . SER B 1 42 ? 8.68 8.141 12.516 1 98.06 42 SER B C 1
ATOM 2116 O O . SER B 1 42 ? 7.949 7.949 11.539 1 98.06 42 SER B O 1
ATOM 2118 N N . PRO B 1 43 ? 9.398 7.168 13.125 1 98.31 43 PRO B N 1
ATOM 2119 C CA . PRO B 1 43 ? 9.227 5.793 12.648 1 98.31 43 PRO B CA 1
ATOM 2120 C C . PRO B 1 43 ? 7.77 5.344 12.664 1 98.31 43 PRO B C 1
ATOM 2122 O O . PRO B 1 43 ? 7.02 5.68 13.586 1 98.31 43 PRO B O 1
ATOM 2125 N N . ARG B 1 44 ? 7.418 4.617 11.641 1 98.75 44 ARG B N 1
ATOM 2126 C CA . ARG B 1 44 ? 6.035 4.172 11.531 1 98.75 44 ARG B CA 1
ATOM 2127 C C . ARG B 1 44 ? 5.879 3.135 10.422 1 98.75 44 ARG B C 1
ATOM 2129 O O . ARG B 1 44 ? 6.758 2.996 9.562 1 98.75 44 ARG B O 1
ATOM 2136 N N . CYS B 1 45 ? 4.844 2.418 10.484 1 98.62 45 CYS B N 1
ATOM 2137 C CA . CYS B 1 45 ? 4.488 1.468 9.438 1 98.62 45 CYS B CA 1
ATOM 2138 C C . CYS B 1 45 ? 3.037 1.645 9.008 1 98.62 45 CYS B C 1
ATOM 2140 O O . CYS B 1 45 ? 2.299 2.428 9.609 1 98.62 45 CYS B O 1
ATOM 2142 N N . HIS B 1 46 ? 2.682 1.055 7.875 1 98.69 46 HIS B N 1
ATOM 2143 C CA . HIS B 1 46 ? 1.322 0.993 7.352 1 98.69 46 HIS B CA 1
ATOM 2144 C C . HIS B 1 46 ? 0.766 2.391 7.098 1 98.69 46 HIS B C 1
ATOM 2146 O O . HIS B 1 46 ? -0.421 2.641 7.32 1 98.69 46 HIS B O 1
ATOM 2152 N N . CYS B 1 47 ? 1.663 3.35 6.805 1 98.88 47 CYS B N 1
ATOM 2153 C CA . CYS B 1 47 ? 1.288 4.633 6.223 1 98.88 47 CYS B CA 1
ATOM 2154 C C . CYS B 1 47 ? 1.12 4.516 4.711 1 98.88 47 CYS B C 1
ATOM 2156 O O . CYS B 1 47 ? 0.954 3.416 4.184 1 98.88 47 CYS B O 1
ATOM 2158 N N . SER B 1 48 ? 1.007 5.59 4.043 1 98.81 48 SER B N 1
ATOM 2159 C CA . SER B 1 48 ? 1.077 5.602 2.584 1 98.81 48 SER B CA 1
ATOM 2160 C C . SER B 1 48 ? 2.168 6.547 2.092 1 98.81 48 SER B C 1
ATOM 2162 O O . SER B 1 48 ? 2.527 7.504 2.779 1 98.81 48 SER B O 1
ATOM 2164 N N . LEU B 1 49 ? 2.762 6.301 1.021 1 98.88 49 LEU B N 1
ATOM 2165 C CA . LEU B 1 49 ? 3.684 7.125 0.248 1 98.88 49 LEU B CA 1
ATOM 2166 C C . LEU B 1 49 ? 3.299 7.133 -1.228 1 98.88 49 LEU B C 1
ATOM 2168 O O . LEU B 1 49 ? 3.371 6.102 -1.898 1 98.88 49 LEU B O 1
ATOM 2172 N N . THR B 1 50 ? 2.896 8.258 -1.695 1 98.62 50 THR B N 1
ATOM 2173 C CA . THR B 1 50 ? 2.293 8.336 -3.021 1 98.62 50 THR B CA 1
ATOM 2174 C C . THR B 1 50 ? 2.854 9.523 -3.799 1 98.62 50 THR B C 1
ATOM 2176 O O . THR B 1 50 ? 2.939 10.633 -3.27 1 98.62 50 THR B O 1
ATOM 2179 N N . GLU B 1 51 ? 3.297 9.273 -4.992 1 97.31 51 GLU B N 1
ATOM 2180 C CA . GLU B 1 51 ? 3.641 10.391 -5.871 1 97.31 51 GLU B CA 1
ATOM 2181 C C . GLU B 1 51 ? 2.398 10.961 -6.547 1 97.31 51 GLU B C 1
ATOM 2183 O O . GLU B 1 51 ? 1.808 10.312 -7.418 1 97.31 51 GLU B O 1
ATOM 2188 N N . VAL B 1 52 ? 2.01 12.172 -6.188 1 96 52 VAL B N 1
ATOM 2189 C CA . VAL B 1 52 ? 0.752 12.727 -6.668 1 96 52 VAL B CA 1
ATOM 2190 C C . VAL B 1 52 ? 0.998 13.531 -7.945 1 96 52 VAL B C 1
ATOM 2192 O O . VAL B 1 52 ? 0.084 13.727 -8.75 1 96 52 VAL B O 1
ATOM 2195 N N . GLU B 1 53 ? 2.15 14.055 -8.078 1 92 53 GLU B N 1
ATOM 2196 C CA . GLU B 1 53 ? 2.736 14.688 -9.258 1 92 53 GLU B CA 1
ATOM 2197 C C . GLU B 1 53 ? 4.215 14.336 -9.391 1 92 53 GLU B C 1
ATOM 2199 O O . GLU B 1 53 ? 4.855 13.922 -8.422 1 92 53 GLU B O 1
ATOM 2204 N N . PRO B 1 54 ? 4.684 14.391 -10.633 1 90.19 54 PRO B N 1
ATOM 2205 C CA . PRO B 1 54 ? 6.113 14.109 -10.758 1 90.19 54 PRO B CA 1
ATOM 2206 C C . PRO B 1 54 ? 6.957 14.883 -9.742 1 90.19 54 PRO B C 1
ATOM 2208 O O . PRO B 1 54 ? 6.949 16.109 -9.742 1 90.19 54 PRO B O 1
ATOM 2211 N N . GLY B 1 55 ? 7.57 14.172 -8.859 1 88.88 55 GLY B N 1
ATOM 2212 C CA . GLY B 1 55 ? 8.5 14.773 -7.906 1 88.88 55 GLY B CA 1
ATOM 2213 C C . GLY B 1 55 ? 7.844 15.141 -6.59 1 88.88 55 GLY B C 1
ATOM 2214 O O . GLY B 1 55 ? 8.523 15.555 -5.648 1 88.88 55 GLY B O 1
ATOM 2215 N N . ARG B 1 56 ? 6.566 15.047 -6.559 1 92.44 56 ARG B N 1
ATOM 2216 C CA . ARG B 1 56 ? 5.859 15.375 -5.324 1 92.44 56 ARG B CA 1
ATOM 2217 C C . ARG B 1 56 ? 5.32 14.117 -4.652 1 92.44 56 ARG B C 1
ATOM 2219 O O . ARG B 1 56 ? 4.305 13.57 -5.074 1 92.44 56 ARG B O 1
ATOM 2226 N N . LEU B 1 57 ? 6 13.703 -3.596 1 97.25 57 LEU B N 1
ATOM 2227 C CA . LEU B 1 57 ? 5.613 12.516 -2.842 1 97.25 57 LEU B CA 1
ATOM 2228 C C . LEU B 1 57 ? 4.984 12.898 -1.507 1 97.25 57 LEU B C 1
ATOM 2230 O O . LEU B 1 57 ? 5.562 13.672 -0.742 1 97.25 57 LEU B O 1
ATOM 2234 N N . LEU B 1 58 ? 3.814 12.375 -1.265 1 98.5 58 LEU B N 1
ATOM 2235 C CA . LEU B 1 58 ? 3.111 12.664 -0.018 1 98.5 58 LEU B CA 1
ATOM 2236 C C . LEU B 1 58 ? 3.02 11.406 0.849 1 98.5 58 LEU B C 1
ATOM 2238 O O . LEU B 1 58 ? 2.666 10.336 0.358 1 98.5 58 LEU B O 1
ATOM 2242 N N . LEU B 1 59 ? 3.381 11.555 2.084 1 98.88 59 LEU B N 1
ATOM 2243 C CA . LEU B 1 59 ? 3.219 10.531 3.115 1 98.88 59 LEU B CA 1
ATOM 2244 C C . LEU B 1 59 ? 2.033 10.859 4.016 1 98.88 59 LEU B C 1
ATOM 2246 O O . LEU B 1 59 ? 1.893 11.992 4.48 1 98.88 59 LEU B O 1
ATOM 2250 N N . PHE B 1 60 ? 1.181 9.93 4.246 1 98.88 60 PHE B N 1
ATOM 2251 C CA . PHE B 1 60 ? 0.034 10.148 5.121 1 98.88 60 PHE B CA 1
ATOM 2252 C C . PHE B 1 60 ? -0.115 9.008 6.117 1 98.88 60 PHE B C 1
ATOM 2254 O O . PHE B 1 60 ? -0.048 7.832 5.738 1 98.88 60 PHE B O 1
ATOM 2261 N N . GLY B 1 61 ? -0.346 9.336 7.375 1 98.88 61 GLY B N 1
ATOM 2262 C CA . GLY B 1 61 ? -0.808 8.414 8.398 1 98.88 61 GLY B CA 1
ATOM 2263 C C . GLY B 1 61 ? 0.247 7.406 8.82 1 98.88 61 GLY B C 1
ATOM 2264 O O . GLY B 1 61 ? 1.437 7.73 8.867 1 98.88 61 GLY B O 1
ATOM 2265 N N . GLY B 1 62 ? -0.224 6.258 9.234 1 98.88 62 GLY B N 1
ATOM 2266 C CA . GLY B 1 62 ? 0.622 5.191 9.75 1 98.88 62 GLY B CA 1
ATOM 2267 C C . GLY B 1 62 ? 0.468 4.977 11.242 1 98.88 62 GLY B C 1
ATOM 2268 O O . GLY B 1 62 ? -0.385 5.598 11.883 1 98.88 62 GLY B O 1
ATOM 2269 N N . GLU B 1 63 ? 1.26 4.016 11.695 1 98.88 63 GLU B N 1
ATOM 2270 C CA . GLU B 1 63 ? 1.156 3.645 13.109 1 98.88 63 GLU B CA 1
ATOM 2271 C C . GLU B 1 63 ? 2.518 3.258 13.68 1 98.88 63 GLU B C 1
ATOM 2273 O O . GLU B 1 63 ? 3.457 2.986 12.93 1 98.88 63 GLU B O 1
ATOM 2278 N N . ILE B 1 64 ? 2.586 3.271 14.984 1 98.31 64 ILE B N 1
ATOM 2279 C CA . ILE B 1 64 ? 3.732 2.742 15.711 1 98.31 64 ILE B CA 1
ATOM 2280 C C . ILE B 1 64 ? 3.271 2.148 17.047 1 98.31 64 ILE B C 1
ATOM 2282 O O . ILE B 1 64 ? 2.332 2.652 17.656 1 98.31 64 ILE B O 1
ATOM 2286 N N . PHE B 1 65 ? 3.879 1.036 17.312 1 95.44 65 PHE B N 1
ATOM 2287 C CA . PHE B 1 65 ? 3.824 0.506 18.672 1 95.44 65 PHE B CA 1
ATOM 2288 C C . PHE B 1 65 ? 5.199 0.558 19.328 1 95.44 65 PHE B C 1
ATOM 2290 O O . PHE B 1 65 ? 6.129 -0.12 18.891 1 95.44 65 PHE B O 1
ATOM 2297 N N . ASN B 1 66 ? 5.348 1.296 20.391 1 89.5 66 ASN B N 1
ATOM 2298 C CA . ASN B 1 66 ? 6.676 1.491 20.969 1 89.5 66 ASN B CA 1
ATOM 2299 C C . ASN B 1 66 ? 6.93 0.526 22.125 1 89.5 66 ASN B C 1
ATOM 2301 O O . ASN B 1 66 ? 7.82 0.758 22.953 1 89.5 66 ASN B O 1
ATOM 2305 N N . GLY B 1 67 ? 6.117 -0.503 22.266 1 88 67 GLY B N 1
ATOM 2306 C CA . GLY B 1 67 ? 6.246 -1.46 23.344 1 88 67 GLY B CA 1
ATOM 2307 C C . GLY B 1 67 ? 5.324 -1.165 24.516 1 88 67 GLY B C 1
ATOM 2308 O O . GLY B 1 67 ? 5.074 -2.035 25.359 1 88 67 GLY B O 1
ATOM 2309 N N . ARG B 1 68 ? 4.805 0.034 24.594 1 92.25 68 ARG B N 1
ATOM 2310 C CA . ARG B 1 68 ? 3.92 0.438 25.688 1 92.25 68 ARG B CA 1
ATOM 2311 C C . ARG B 1 68 ? 2.623 1.032 25.141 1 92.25 68 ARG B C 1
ATOM 2313 O O . ARG B 1 68 ? 1.539 0.729 25.641 1 92.25 68 ARG B O 1
ATOM 2320 N N . LYS B 1 69 ? 2.83 1.831 24.141 1 96.12 69 LYS B N 1
ATOM 2321 C CA . LYS B 1 69 ? 1.696 2.574 23.609 1 96.12 69 LYS B CA 1
ATOM 2322 C C . LYS B 1 69 ? 1.615 2.428 22.078 1 96.12 69 LYS B C 1
ATOM 2324 O O . LYS B 1 69 ? 2.637 2.471 21.391 1 96.12 69 LYS B O 1
ATOM 2329 N N . PHE B 1 70 ? 0.373 2.273 21.672 1 97 70 PHE B N 1
ATOM 2330 C CA . PHE B 1 70 ? 0.06 2.293 20.25 1 97 70 PHE B CA 1
ATOM 2331 C C . PHE B 1 70 ? -0.365 3.688 19.812 1 97 70 PHE B C 1
ATOM 2333 O O . PHE B 1 70 ? -1.116 4.367 20.516 1 97 70 PHE B O 1
ATOM 2340 N N . THR B 1 71 ? 0.18 4.191 18.688 1 98.31 71 THR B N 1
ATOM 2341 C CA . THR B 1 71 ? -0.175 5.508 18.156 1 98.31 71 THR B CA 1
ATOM 2342 C C . THR B 1 71 ? -0.444 5.441 16.656 1 98.31 71 THR B C 1
ATOM 2344 O O . THR B 1 71 ? 0.338 4.855 15.914 1 98.31 71 THR B O 1
ATOM 2347 N N . CYS B 1 72 ? -1.573 5.973 16.188 1 98.62 72 CYS B N 1
ATOM 2348 C CA . CYS B 1 72 ? -1.819 6.262 14.789 1 98.62 72 CYS B CA 1
ATOM 2349 C C . CYS B 1 72 ? -1.535 7.723 14.469 1 98.62 72 CYS B C 1
ATOM 2351 O O . CYS B 1 72 ? -1.748 8.594 15.312 1 98.62 72 CYS B O 1
ATOM 2353 N N . PHE B 1 73 ? -1.181 7.988 13.258 1 98.69 73 PHE B N 1
ATOM 2354 C CA . PHE B 1 73 ? -0.832 9.344 12.844 1 98.69 73 PHE B CA 1
ATOM 2355 C C . PHE B 1 73 ? -1.859 9.891 11.859 1 98.69 73 PHE B C 1
ATOM 2357 O O . PHE B 1 73 ? -2.545 9.125 11.18 1 98.69 73 PHE B O 1
ATOM 2364 N N . GLN B 1 74 ? -1.932 11.188 11.773 1 98.25 74 GLN B N 1
ATOM 2365 C CA . GLN B 1 74 ? -2.861 11.898 10.906 1 98.25 74 GLN B CA 1
ATOM 2366 C C . GLN B 1 74 ? -2.121 12.844 9.969 1 98.25 74 GLN B C 1
ATOM 2368 O O . GLN B 1 74 ? -2.727 13.438 9.07 1 98.25 74 GLN B O 1
ATOM 2373 N N . ASP B 1 75 ? -0.893 13.047 10.211 1 98.56 75 ASP B N 1
ATOM 2374 C CA . ASP B 1 75 ? -0.114 14.102 9.562 1 98.56 75 ASP B CA 1
ATOM 2375 C C . ASP B 1 75 ? 0.152 13.758 8.094 1 98.56 75 ASP B C 1
ATOM 2377 O O . ASP B 1 75 ? 0.108 12.586 7.707 1 98.56 75 ASP B O 1
ATOM 2381 N N . VAL B 1 76 ? 0.344 14.797 7.352 1 98.62 76 VAL B N 1
ATOM 2382 C CA . VAL B 1 76 ? 0.758 14.727 5.953 1 98.62 76 VAL B CA 1
ATOM 2383 C C . VAL B 1 76 ? 2.146 15.344 5.793 1 98.62 76 VAL B C 1
ATOM 2385 O O . VAL B 1 76 ? 2.393 16.469 6.242 1 98.62 76 VAL B O 1
ATOM 2388 N N . TYR B 1 77 ? 3.018 14.594 5.148 1 98.5 77 TYR B N 1
ATOM 2389 C CA . TYR B 1 77 ? 4.348 15.086 4.805 1 98.5 77 TYR B CA 1
ATOM 2390 C C . TYR B 1 77 ? 4.559 15.078 3.293 1 98.5 77 TYR B C 1
ATOM 2392 O O . TYR B 1 77 ? 4.02 14.219 2.59 1 98.5 77 TYR B O 1
ATOM 2400 N N . GLU B 1 78 ? 5.277 16.016 2.881 1 97.12 78 GLU B N 1
ATOM 2401 C CA . GLU B 1 78 ? 5.785 16.031 1.513 1 97.12 78 GLU B CA 1
ATOM 2402 C C . GLU B 1 78 ? 7.281 15.727 1.476 1 97.12 78 GLU B C 1
ATOM 2404 O O . GLU B 1 78 ? 8.062 16.359 2.189 1 97.12 78 GLU B O 1
ATOM 2409 N N . LEU B 1 79 ? 7.625 14.75 0.676 1 96.75 79 LEU B N 1
ATOM 2410 C CA . LEU B 1 79 ? 9.016 14.352 0.48 1 96.75 79 LEU B CA 1
ATOM 2411 C C . LEU B 1 79 ? 9.547 14.875 -0.848 1 96.75 79 LEU B C 1
ATOM 2413 O O . LEU B 1 79 ? 8.938 14.664 -1.897 1 96.75 79 LEU B O 1
ATOM 2417 N N . SER B 1 80 ? 10.609 15.578 -0.759 1 89.94 80 SER B N 1
ATOM 2418 C CA . SER B 1 80 ? 11.336 16 -1.956 1 89.94 80 SER B CA 1
ATOM 2419 C C . SER B 1 80 ? 12.703 15.328 -2.043 1 89.94 80 SER B C 1
ATOM 2421 O O . SER B 1 80 ? 13.438 15.281 -1.058 1 89.94 80 SER B O 1
ATOM 2423 N N . LEU B 1 81 ? 12.867 14.719 -3.209 1 87.06 81 LEU B N 1
ATOM 2424 C CA . LEU B 1 81 ? 14.148 14.039 -3.428 1 87.06 81 LEU B CA 1
ATOM 2425 C C . LEU B 1 81 ? 14.984 14.789 -4.461 1 87.06 81 LEU B C 1
ATOM 2427 O O . LEU B 1 81 ? 14.445 15.281 -5.457 1 87.06 81 LEU B O 1
ATOM 2431 N N . SER B 1 82 ? 16.188 14.969 -4.113 1 77.94 82 SER B N 1
ATOM 2432 C CA . SER B 1 82 ? 17.094 15.617 -5.059 1 77.94 82 SER B CA 1
ATOM 2433 C C 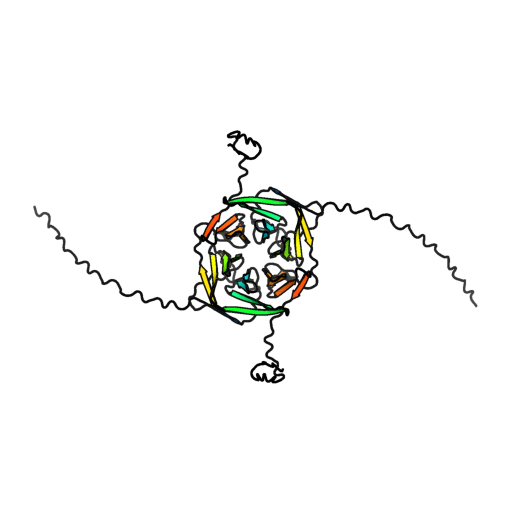. SER B 1 82 ? 17.969 14.594 -5.766 1 77.94 82 SER B C 1
ATOM 2435 O O . SER B 1 82 ? 18.094 13.453 -5.316 1 77.94 82 SER B O 1
ATOM 2437 N N . LEU B 1 83 ? 18.547 15.039 -6.812 1 70.69 83 LEU B N 1
ATOM 2438 C CA . LEU B 1 83 ? 19.438 14.203 -7.598 1 70.69 83 LEU B CA 1
ATOM 2439 C C . LEU B 1 83 ? 20.703 13.875 -6.812 1 70.69 83 LEU B C 1
ATOM 2441 O O . LEU B 1 83 ? 21.359 12.867 -7.086 1 70.69 83 LEU B O 1
ATOM 2445 N N . SER B 1 84 ? 21.016 14.664 -5.777 1 71.94 84 SER B N 1
ATOM 2446 C CA . SER B 1 84 ? 22.234 14.461 -4.984 1 71.94 84 SER B CA 1
ATOM 2447 C C . SER B 1 84 ? 21.969 13.523 -3.812 1 71.94 84 SER B C 1
ATOM 2449 O O . SER B 1 84 ? 22.688 13.539 -2.818 1 71.94 84 SER B O 1
ATOM 2451 N N . ALA B 1 85 ? 21.016 12.828 -3.889 1 76.25 85 ALA B N 1
ATOM 2452 C CA . ALA B 1 85 ? 20.656 11.812 -2.902 1 76.25 85 ALA B CA 1
ATOM 2453 C C . ALA B 1 85 ? 20.297 12.453 -1.563 1 76.25 85 ALA B C 1
ATOM 2455 O O . ALA B 1 85 ? 20.609 11.914 -0.503 1 76.25 85 ALA B O 1
ATOM 2456 N N . THR B 1 86 ? 19.828 13.672 -1.627 1 85.62 86 THR B N 1
ATOM 2457 C CA . THR B 1 86 ? 19.344 14.328 -0.422 1 85.62 86 THR B CA 1
ATOM 2458 C C . THR B 1 86 ? 17.812 14.445 -0.459 1 85.62 86 THR B C 1
ATOM 2460 O O . THR B 1 86 ? 17.203 14.398 -1.531 1 85.62 86 THR B O 1
ATOM 2463 N N . ILE B 1 87 ? 17.328 14.43 0.771 1 91.81 87 ILE B N 1
ATOM 2464 C CA . ILE B 1 87 ? 15.875 14.547 0.878 1 91.81 87 ILE B CA 1
ATOM 2465 C C . ILE B 1 87 ? 15.516 15.688 1.834 1 91.81 87 ILE B C 1
ATOM 2467 O O . ILE B 1 87 ? 16.328 16.062 2.682 1 91.81 87 ILE B O 1
ATOM 2471 N N . SER B 1 88 ? 14.438 16.281 1.604 1 93.31 88 SER B N 1
ATOM 2472 C CA . SER B 1 88 ? 13.844 17.219 2.543 1 93.31 88 SER B CA 1
ATOM 2473 C C . SER B 1 88 ? 12.359 16.938 2.752 1 93.31 88 SER B C 1
ATOM 2475 O O . SER B 1 88 ? 11.719 16.312 1.906 1 93.31 88 SER B O 1
ATOM 2477 N N . TRP B 1 89 ? 11.906 17.406 3.891 1 96.44 89 TRP B N 1
ATOM 2478 C CA . TRP B 1 89 ? 10.523 17.141 4.277 1 96.44 89 TRP B CA 1
ATOM 2479 C C . TRP B 1 89 ? 9.789 18.438 4.598 1 96.44 89 TRP B C 1
ATOM 2481 O O . TRP B 1 89 ? 10.375 19.359 5.18 1 96.44 89 TRP B O 1
ATOM 2491 N N . ARG B 1 90 ? 8.578 18.469 4.172 1 96.81 90 ARG B N 1
ATOM 2492 C CA . ARG B 1 90 ? 7.633 19.453 4.668 1 96.81 90 ARG B CA 1
ATOM 2493 C C . ARG B 1 90 ? 6.398 18.797 5.266 1 96.81 90 ARG B C 1
ATOM 2495 O O . ARG B 1 90 ? 5.988 17.719 4.816 1 96.81 90 ARG B O 1
ATOM 2502 N N . ARG B 1 91 ? 5.824 19.469 6.258 1 98.25 91 ARG B N 1
ATOM 2503 C CA . ARG B 1 91 ? 4.605 18.984 6.887 1 98.25 91 ARG B CA 1
ATOM 2504 C C . ARG B 1 91 ? 3.432 19.922 6.621 1 98.25 91 ARG B C 1
ATOM 2506 O O . ARG B 1 91 ? 3.58 21.141 6.672 1 98.25 91 ARG B O 1
ATOM 2513 N N . LEU B 1 92 ? 2.256 19.344 6.371 1 98.12 92 LEU B N 1
ATOM 2514 C CA . LEU B 1 92 ? 1.054 20.141 6.172 1 98.12 92 LEU B CA 1
ATOM 2515 C C . LEU B 1 92 ? 0.504 20.641 7.508 1 98.12 92 LEU B C 1
ATOM 2517 O O . LEU B 1 92 ? 0.204 19.844 8.398 1 98.12 92 LEU B O 1
ATOM 2521 N N . GLU B 1 93 ? 0.385 21.891 7.613 1 97.94 93 GLU B N 1
ATOM 2522 C CA . GLU B 1 93 ? -0.291 22.516 8.75 1 97.94 93 GLU B CA 1
ATOM 2523 C C . GLU B 1 93 ? -1.679 23.016 8.359 1 97.94 93 GLU B C 1
ATOM 2525 O O . GLU B 1 93 ? -1.819 23.812 7.418 1 97.94 93 GLU B O 1
ATOM 2530 N N . LEU B 1 94 ? -2.598 22.516 9.07 1 96.25 94 LEU B N 1
ATOM 2531 C CA . LEU B 1 94 ? -3.977 22.906 8.789 1 96.25 94 LEU B CA 1
ATOM 2532 C C . LEU B 1 94 ? -4.461 23.969 9.766 1 96.25 94 LEU B C 1
ATOM 2534 O O . LEU B 1 94 ? -4.078 23.953 10.938 1 96.25 94 LEU B O 1
ATOM 2538 N N . PRO B 1 95 ? -5.301 24.891 9.273 1 93.75 95 PRO B N 1
ATOM 2539 C CA . PRO B 1 95 ? -5.898 25.844 10.203 1 93.75 95 PRO B CA 1
ATOM 2540 C C . PRO B 1 95 ? -6.828 25.188 11.219 1 93.75 95 PRO B C 1
ATOM 2542 O O . PRO B 1 95 ? -7.344 24.094 10.961 1 93.75 95 PRO B O 1
ATOM 2545 N N . GLY B 1 96 ? -6.93 25.844 12.336 1 92.25 96 GLY B N 1
ATOM 2546 C CA . GLY B 1 96 ? -7.848 25.328 13.336 1 92.25 96 GLY B CA 1
ATOM 2547 C C . GLY B 1 96 ? -9.242 25.078 12.805 1 92.25 96 GLY B C 1
ATOM 2548 O O . GLY B 1 96 ? -9.797 25.922 12.094 1 92.25 96 GLY B O 1
ATOM 2549 N N . GLY B 1 97 ? -9.781 23.938 13.109 1 90.88 97 GLY B N 1
ATOM 2550 C CA . GLY B 1 97 ? -11.148 23.625 12.734 1 90.88 97 GLY B CA 1
ATOM 2551 C C . GLY B 1 97 ? -11.258 23 11.344 1 90.88 97 GLY B C 1
ATOM 2552 O O . GLY B 1 97 ? -12.344 22.609 10.922 1 90.88 97 GLY B O 1
ATOM 2553 N N . ALA B 1 98 ? -10.141 23.016 10.617 1 92.25 98 ALA B N 1
ATOM 2554 C CA . ALA B 1 98 ? -10.188 22.422 9.289 1 92.25 98 ALA B CA 1
ATOM 2555 C C . ALA B 1 98 ? -10.57 20.938 9.367 1 92.25 98 ALA B C 1
ATOM 2557 O O . ALA B 1 98 ? -10.133 20.234 10.266 1 92.25 98 ALA B O 1
ATOM 2558 N N . GLN B 1 99 ? -11.391 20.531 8.375 1 93.81 99 GLN B N 1
ATOM 2559 C CA . GLN B 1 99 ? -11.734 19.109 8.297 1 93.81 99 GLN B CA 1
ATOM 2560 C C . GLN B 1 99 ? -10.594 18.297 7.691 1 93.81 99 GLN B C 1
ATOM 2562 O O . GLN B 1 99 ? -9.922 18.75 6.766 1 93.81 99 GLN B O 1
ATOM 2567 N N . ALA B 1 100 ? -10.383 17.188 8.242 1 97.25 100 ALA B N 1
ATOM 2568 C CA . ALA B 1 100 ? -9.359 16.25 7.762 1 97.25 100 ALA B CA 1
ATOM 2569 C C . ALA B 1 100 ? -9.656 14.828 8.203 1 97.25 100 ALA B C 1
ATOM 2571 O O . ALA B 1 100 ? -10.438 14.609 9.133 1 97.25 100 ALA B O 1
ATOM 2572 N N . PRO B 1 101 ? -9.109 13.852 7.469 1 97.88 101 PRO B N 1
ATOM 2573 C CA . PRO B 1 101 ? -9.273 12.484 7.973 1 97.88 101 PRO B CA 1
ATOM 2574 C C . PRO B 1 101 ? -8.703 12.305 9.383 1 97.88 101 PRO B C 1
ATOM 2576 O O . PRO B 1 101 ? -7.691 12.914 9.727 1 97.88 101 PRO B O 1
ATOM 2579 N N . ARG B 1 102 ? -9.336 11.438 10.164 1 98.12 102 ARG B N 1
ATOM 2580 C CA . ARG B 1 102 ? -8.797 11.047 11.461 1 98.12 102 ARG B CA 1
ATOM 2581 C C . ARG B 1 102 ? -7.504 10.25 11.297 1 98.12 102 ARG B C 1
ATOM 2583 O O . ARG B 1 102 ? -7.262 9.664 10.242 1 98.12 102 ARG B O 1
ATOM 2590 N N . ALA B 1 103 ? -6.727 10.266 12.422 1 98.81 103 ALA B N 1
ATOM 2591 C CA . ALA B 1 103 ? -5.535 9.422 12.445 1 98.81 103 ALA B CA 1
ATOM 2592 C C . ALA B 1 103 ? -5.883 7.977 12.086 1 98.81 103 ALA B C 1
ATOM 2594 O O . ALA B 1 103 ? -6.875 7.434 12.578 1 98.81 103 ALA B O 1
ATOM 2595 N N . ARG B 1 104 ? -5.027 7.359 11.195 1 98.88 104 ARG B N 1
ATOM 2596 C CA . ARG B 1 104 ? -5.355 6.016 10.742 1 98.88 104 ARG B CA 1
ATOM 2597 C C . ARG B 1 104 ? -4.133 5.328 10.141 1 98.88 104 ARG B C 1
ATOM 2599 O O . ARG B 1 104 ? -3.162 5.988 9.766 1 98.88 104 ARG B O 1
ATOM 2606 N N . SER B 1 105 ? -4.184 4.07 10.109 1 98.81 105 SER B N 1
ATOM 2607 C CA . SER B 1 105 ? -3.215 3.213 9.438 1 98.81 105 SER B CA 1
ATOM 2608 C C . SER B 1 105 ? -3.91 2.164 8.578 1 98.81 105 SER B C 1
ATOM 2610 O O . SER B 1 105 ? -5.137 2.039 8.609 1 98.81 105 SER B O 1
ATOM 2612 N N . ALA B 1 106 ? -3.137 1.488 7.719 1 98.69 106 ALA B N 1
ATOM 2613 C CA . ALA B 1 106 ? -3.629 0.397 6.883 1 98.69 106 ALA B CA 1
ATOM 2614 C C . ALA B 1 106 ? -4.754 0.872 5.969 1 98.69 106 ALA B C 1
ATOM 2616 O O . ALA B 1 106 ? -5.672 0.11 5.656 1 98.69 106 ALA B O 1
ATOM 2617 N N . HIS B 1 107 ? -4.773 2.158 5.684 1 98.81 107 HIS B N 1
ATOM 2618 C CA . HIS B 1 107 ? -5.598 2.73 4.625 1 98.81 107 HIS B CA 1
ATOM 2619 C C . HIS B 1 107 ? -4.973 2.498 3.254 1 98.81 107 HIS B C 1
ATOM 2621 O O . HIS B 1 107 ? -3.9 1.898 3.15 1 98.81 107 HIS B O 1
ATOM 2627 N N . GLN B 1 108 ? -5.672 2.869 2.217 1 98.69 108 GLN B N 1
ATOM 2628 C CA . GLN B 1 108 ? -5.07 2.938 0.887 1 98.69 108 GLN B CA 1
ATOM 2629 C C . GLN B 1 108 ? -5.047 4.371 0.368 1 98.69 108 GLN B C 1
ATOM 2631 O O . GLN B 1 108 ? -5.883 5.191 0.754 1 98.69 108 GLN B O 1
ATOM 2636 N N . ALA B 1 109 ? -4.086 4.664 -0.406 1 98.88 109 ALA B N 1
ATOM 2637 C CA . ALA B 1 109 ? -3.9 5.973 -1.021 1 98.88 109 ALA B CA 1
ATOM 2638 C C . ALA B 1 109 ? -3.688 5.848 -2.527 1 98.88 109 ALA B C 1
ATOM 2640 O O . ALA B 1 109 ? -2.965 4.961 -2.986 1 98.88 109 ALA B O 1
ATOM 2641 N N . VAL B 1 110 ? -4.336 6.66 -3.311 1 98.44 110 VAL B N 1
ATOM 2642 C CA . VAL B 1 110 ? -4.238 6.676 -4.766 1 98.44 110 VAL B CA 1
ATOM 2643 C C . VAL B 1 110 ? -4.109 8.109 -5.262 1 98.44 110 VAL B C 1
ATOM 2645 O O . VAL B 1 110 ? -4.812 9.008 -4.785 1 98.44 110 VAL B O 1
ATOM 2648 N N . ALA B 1 111 ? -3.174 8.32 -6.148 1 98.19 111 ALA B N 1
ATOM 2649 C CA . ALA B 1 111 ? -3.033 9.625 -6.797 1 98.19 111 ALA B CA 1
ATOM 2650 C C . ALA B 1 111 ? -3.938 9.727 -8.023 1 98.19 111 ALA B C 1
ATOM 2652 O O . ALA B 1 111 ? -4.035 8.781 -8.812 1 98.19 111 ALA B O 1
ATOM 2653 N N . TRP B 1 112 ? -4.59 10.828 -8.148 1 97.25 112 TRP B N 1
ATOM 2654 C CA . TRP B 1 112 ? -5.375 11.117 -9.344 1 97.25 112 TRP B CA 1
ATOM 2655 C C . TRP B 1 112 ? -5.438 12.617 -9.609 1 97.25 112 TRP B C 1
ATOM 2657 O O . TRP B 1 112 ? -5.852 13.391 -8.742 1 97.25 112 TRP B O 1
ATOM 2667 N N . LYS B 1 113 ? -4.957 13.086 -10.711 1 95.62 113 LYS B N 1
ATOM 2668 C CA . LYS B 1 113 ? -4.988 14.477 -11.172 1 95.62 113 LYS B CA 1
ATOM 2669 C C . LYS B 1 113 ? -4.434 15.414 -10.109 1 95.62 113 LYS B C 1
ATOM 2671 O O . LYS B 1 113 ? -5.062 16.422 -9.766 1 95.62 113 LYS B O 1
ATOM 2676 N N . GLY B 1 114 ? -3.348 15.047 -9.547 1 95.38 114 GLY B N 1
ATOM 2677 C CA . GLY B 1 114 ? -2.623 15.891 -8.609 1 95.38 114 GLY B CA 1
ATOM 2678 C C . GLY B 1 114 ? -3.145 15.789 -7.191 1 95.38 114 GLY B C 1
ATOM 2679 O O . GLY B 1 114 ? -2.572 16.375 -6.27 1 95.38 114 GLY B O 1
ATOM 2680 N N . GLY B 1 115 ? -4.23 15.078 -7.023 1 96.94 115 GLY B N 1
ATOM 2681 C CA . GLY B 1 115 ? -4.793 14.891 -5.695 1 96.94 115 GLY B CA 1
ATOM 2682 C C . GLY B 1 115 ? -4.422 13.562 -5.07 1 96.94 115 GLY B C 1
ATOM 2683 O O . GLY B 1 115 ? -4.062 12.617 -5.773 1 96.94 115 GLY B O 1
ATOM 2684 N N . LEU B 1 116 ? -4.496 13.539 -3.756 1 98.44 116 LEU B N 1
ATOM 2685 C CA . LEU B 1 116 ? -4.301 12.32 -2.984 1 98.44 116 LEU B CA 1
ATOM 2686 C C . LEU B 1 116 ? -5.621 11.828 -2.402 1 98.44 116 LEU B C 1
ATOM 2688 O O . LEU B 1 116 ? -6.23 12.508 -1.572 1 98.44 116 LEU B O 1
ATOM 2692 N N . TYR B 1 117 ? -6.035 10.672 -2.83 1 97.94 117 TYR B N 1
ATOM 2693 C CA . TYR B 1 117 ? -7.234 10.047 -2.281 1 97.94 117 TYR B CA 1
ATOM 2694 C C . TYR B 1 117 ? -6.875 9.047 -1.193 1 97.94 117 TYR B C 1
ATOM 2696 O O . TYR B 1 117 ? -6.004 8.195 -1.388 1 97.94 117 TYR B O 1
ATOM 2704 N N . ILE B 1 118 ? -7.547 9.125 -0.055 1 98.31 118 ILE B N 1
ATOM 2705 C CA . ILE B 1 118 ? -7.391 8.211 1.073 1 98.31 118 ILE B CA 1
ATOM 2706 C C . ILE B 1 118 ? -8.68 7.418 1.274 1 98.31 118 ILE B C 1
ATOM 2708 O O . ILE B 1 118 ? -9.766 7.988 1.32 1 98.31 118 ILE B O 1
ATOM 2712 N N . LEU B 1 119 ? -8.555 6.078 1.356 1 97.44 119 LEU B N 1
ATOM 2713 C CA . LEU B 1 119 ? -9.711 5.211 1.511 1 97.44 119 LEU B CA 1
ATOM 2714 C C . LEU B 1 119 ? -9.547 4.285 2.711 1 97.44 119 LEU B C 1
ATOM 2716 O O . LEU B 1 119 ? -8.57 3.531 2.787 1 97.44 119 LEU B O 1
ATOM 2720 N N . GLY B 1 120 ? -10.523 4.348 3.615 1 97.5 120 GLY B N 1
ATOM 2721 C CA . GLY B 1 120 ? -10.609 3.398 4.711 1 97.5 120 GLY B CA 1
ATOM 2722 C C . GLY B 1 120 ? -9.461 3.514 5.691 1 97.5 120 GLY B C 1
ATOM 2723 O O . GLY B 1 120 ? -9 4.617 5.992 1 97.5 120 GLY B O 1
ATOM 2724 N N . GLY B 1 121 ? -9.062 2.406 6.254 1 98.38 121 GLY B N 1
ATOM 2725 C CA . GLY B 1 121 ? -8.055 2.334 7.309 1 98.38 121 GLY B CA 1
ATOM 2726 C C . GLY B 1 121 ? -8.656 2.141 8.688 1 98.38 121 GLY B C 1
ATOM 2727 O O . GLY B 1 121 ? -9.859 1.921 8.82 1 98.38 121 GLY B O 1
ATOM 2728 N N . GLU B 1 122 ? -7.754 2.209 9.648 1 98.38 122 GLU B N 1
ATOM 2729 C CA . GLU B 1 122 ? -8.227 1.978 11.008 1 98.38 122 GLU B CA 1
ATOM 2730 C C . GLU B 1 122 ? -7.477 2.85 12.008 1 98.38 122 GLU B C 1
ATOM 2732 O O . GLU B 1 122 ? -6.34 3.25 11.766 1 98.38 122 GLU B O 1
ATOM 2737 N N . TRP B 1 123 ? -8.148 3.166 13.047 1 98.19 123 TRP B N 1
ATOM 2738 C CA . TRP B 1 123 ? -7.594 3.771 14.25 1 98.19 123 TRP B CA 1
ATOM 2739 C C . TRP B 1 123 ? -7.754 2.842 15.445 1 98.19 123 TRP B C 1
ATOM 2741 O O . TRP B 1 123 ? -8.75 2.119 15.555 1 98.19 123 TRP B O 1
ATOM 2751 N N . ALA B 1 124 ? -6.785 2.898 16.312 1 96.75 124 ALA B N 1
ATOM 2752 C CA . ALA B 1 124 ? -6.902 2.219 17.609 1 96.75 124 ALA B CA 1
ATOM 2753 C C . ALA B 1 124 ? -6.398 3.105 18.734 1 96.75 124 ALA B C 1
ATOM 2755 O O . ALA B 1 124 ? -5.531 3.957 18.531 1 96.75 124 ALA B O 1
ATOM 2756 N N . ASP B 1 125 ? -6.941 2.885 19.922 1 96.88 125 ASP B N 1
ATOM 2757 C CA . ASP B 1 125 ? -6.453 3.643 21.062 1 96.88 125 ASP B CA 1
ATOM 2758 C C . ASP B 1 125 ? -5.113 3.1 21.562 1 96.88 125 ASP B C 1
ATOM 2760 O O . ASP B 1 125 ? -4.586 2.137 21 1 96.88 125 ASP B O 1
ATOM 2764 N N . ALA B 1 126 ? -4.535 3.727 22.562 1 97 126 ALA B N 1
ATOM 2765 C CA . ALA B 1 126 ? -3.172 3.467 23.016 1 97 126 ALA B CA 1
ATOM 2766 C C . ALA B 1 126 ? -3 2.012 23.438 1 97 126 ALA B C 1
ATOM 2768 O O . ALA B 1 126 ? -1.92 1.438 23.297 1 97 126 ALA B O 1
ATOM 2769 N N . THR B 1 127 ? -4.109 1.365 23.953 1 95.19 127 THR B N 1
ATOM 2770 C CA . THR B 1 127 ? -4.043 -0.012 24.438 1 95.19 127 THR B CA 1
ATOM 2771 C C . THR B 1 127 ? -4.523 -0.979 23.344 1 95.19 127 THR B C 1
ATOM 2773 O O . THR B 1 127 ? -4.453 -2.197 23.531 1 95.19 127 THR B O 1
ATOM 2776 N N . GLN B 1 128 ? -5.039 -0.46 22.234 1 91.69 128 GLN B N 1
ATOM 2777 C CA . GLN B 1 128 ? -5.609 -1.218 21.125 1 91.69 128 GLN B CA 1
ATOM 2778 C C . GLN B 1 128 ? -6.844 -2 21.562 1 91.69 128 GLN B C 1
ATOM 2780 O O . GLN B 1 128 ? -7.18 -3.027 20.969 1 91.69 128 GLN B O 1
ATOM 2785 N N . ASP B 1 129 ? -7.453 -1.527 22.578 1 90.5 129 ASP B N 1
ATOM 2786 C CA . ASP B 1 129 ? -8.695 -2.137 23.047 1 90.5 129 ASP B CA 1
ATOM 2787 C C . ASP B 1 129 ? -9.883 -1.66 22.219 1 90.5 129 ASP B C 1
ATOM 2789 O O . ASP B 1 129 ? -10.875 -2.379 22.062 1 90.5 129 ASP B O 1
ATOM 2793 N N . LYS B 1 130 ? -9.742 -0.448 21.875 1 92.12 130 LYS B N 1
ATOM 2794 C CA . LYS B 1 130 ? -10.758 0.136 21 1 92.12 130 LYS B CA 1
ATOM 2795 C C . LYS B 1 130 ? -10.211 0.369 19.594 1 92.12 130 LYS B C 1
ATOM 2797 O O . LYS B 1 130 ? -9.172 1.01 19.422 1 92.12 130 LYS B O 1
ATOM 2802 N N . ILE B 1 131 ? -10.922 -0.227 18.688 1 94.06 131 ILE B N 1
ATOM 2803 C CA . ILE B 1 131 ? -10.531 -0.092 17.297 1 94.06 131 ILE B CA 1
ATOM 2804 C C . ILE B 1 131 ? -11.695 0.487 16.484 1 94.06 131 ILE B C 1
ATOM 2806 O O . ILE B 1 131 ? -12.844 0.095 16.672 1 94.06 131 ILE B O 1
ATOM 2810 N N . GLN B 1 132 ? -11.398 1.462 15.648 1 95.44 132 GLN B N 1
ATOM 2811 C CA . GLN B 1 132 ? -12.367 2.029 14.711 1 95.44 132 GLN B CA 1
ATOM 2812 C C . GLN B 1 132 ? -11.875 1.903 13.273 1 95.44 132 GLN B C 1
ATOM 2814 O O . GLN B 1 132 ? -10.805 2.402 12.93 1 95.44 132 GLN B O 1
ATOM 2819 N N . GLN B 1 133 ? -12.672 1.188 12.469 1 96.44 133 GLN B N 1
ATOM 2820 C CA . GLN B 1 133 ? -12.375 1.146 11.039 1 96.44 133 GLN B CA 1
ATOM 2821 C C . GLN B 1 133 ? -13.195 2.188 10.281 1 96.44 133 GLN B C 1
ATOM 2823 O O . GLN B 1 133 ? -14.336 2.477 10.648 1 96.44 133 GLN B O 1
ATOM 2828 N N . PHE B 1 134 ? -12.617 2.682 9.242 1 96.25 134 PHE B N 1
ATOM 2829 C CA . PHE B 1 134 ? -13.234 3.77 8.492 1 96.25 134 PHE B CA 1
ATOM 2830 C C . PHE B 1 134 ? -13.75 3.275 7.148 1 96.25 134 PHE B C 1
ATOM 2832 O O . PHE B 1 134 ? -13.219 2.314 6.586 1 96.25 134 PHE B O 1
ATOM 2839 N N . LYS B 1 135 ? -14.773 3.904 6.621 1 93.75 135 LYS B N 1
ATOM 2840 C CA . LYS B 1 135 ? -15.305 3.664 5.285 1 93.75 135 LYS B CA 1
ATOM 2841 C C . LYS B 1 135 ? -15.281 4.938 4.445 1 93.75 135 LYS B C 1
ATOM 2843 O O . LYS B 1 135 ? -15.758 4.945 3.309 1 93.75 135 LYS B O 1
ATOM 2848 N N . ASP B 1 136 ? -14.844 6.023 5.051 1 94.81 136 ASP B N 1
ATOM 2849 C CA . ASP B 1 136 ? -14.867 7.312 4.375 1 94.81 136 ASP B CA 1
ATOM 2850 C C . ASP B 1 136 ? -13.758 7.406 3.332 1 94.81 136 ASP B C 1
ATOM 2852 O O . ASP B 1 136 ? -12.805 6.629 3.367 1 94.81 136 ASP B O 1
ATOM 2856 N N . ILE B 1 137 ? -13.945 8.242 2.379 1 95.94 137 ILE B N 1
ATOM 2857 C CA . ILE B 1 137 ? -12.977 8.625 1.355 1 95.94 137 ILE B CA 1
ATOM 2858 C C . ILE B 1 137 ? -12.68 10.117 1.455 1 95.94 137 ILE B C 1
ATOM 2860 O O . ILE B 1 137 ? -13.586 10.93 1.598 1 95.94 137 ILE B O 1
ATOM 2864 N N . TRP B 1 138 ? -11.43 10.453 1.464 1 96.81 138 TRP B N 1
ATOM 2865 C CA . TRP B 1 138 ? -10.969 11.844 1.496 1 96.81 138 TRP B CA 1
ATOM 2866 C C . TRP B 1 138 ? -10.086 12.148 0.291 1 96.81 138 TRP B C 1
ATOM 2868 O O . TRP B 1 138 ? -9.445 11.258 -0.266 1 96.81 138 TRP B O 1
ATOM 2878 N N . CYS B 1 139 ? -10.086 13.367 -0.105 1 96.94 139 CYS B N 1
ATOM 2879 C CA . CYS B 1 139 ? -9.18 13.836 -1.146 1 96.94 139 CYS B CA 1
ATOM 2880 C C . CYS B 1 139 ? -8.43 15.086 -0.691 1 96.94 139 CYS B C 1
ATOM 2882 O O . CYS B 1 139 ? -9.039 16.062 -0.244 1 96.94 139 CYS B O 1
ATOM 2884 N N . LEU B 1 140 ? -7.125 15.055 -0.71 1 97.88 140 LEU B N 1
ATOM 2885 C CA . LEU B 1 140 ? -6.277 16.234 -0.506 1 97.88 140 LEU B CA 1
ATOM 2886 C C . LEU B 1 140 ? -5.926 16.875 -1.838 1 97.88 140 LEU B C 1
ATOM 2888 O O . LEU B 1 140 ? -5.355 16.234 -2.721 1 97.88 140 LEU B O 1
ATOM 2892 N N . THR B 1 141 ? -6.23 18.094 -1.968 1 96.44 141 THR B N 1
ATOM 2893 C CA . THR B 1 141 ? -5.918 18.844 -3.184 1 96.44 141 THR B CA 1
ATOM 2894 C C . THR B 1 141 ? -5.012 20.031 -2.871 1 96.44 141 THR B C 1
ATOM 2896 O O . THR B 1 141 ? -5.199 20.719 -1.86 1 96.44 141 THR B O 1
ATOM 2899 N N . SER B 1 142 ? -4.078 20.172 -3.719 1 92.88 142 SER B N 1
ATOM 2900 C CA . SER B 1 142 ? -3.152 21.281 -3.551 1 92.88 142 SER B CA 1
ATOM 2901 C C . SER B 1 142 ? -3.764 22.594 -4.047 1 92.88 142 SER B C 1
ATOM 2903 O O . SER B 1 142 ? -4.59 22.594 -4.961 1 92.88 142 SER B O 1
ATOM 2905 N N . SER B 1 143 ? -3.428 23.609 -3.332 1 88.69 143 SER B N 1
ATOM 2906 C CA . SER B 1 143 ? -3.758 24.969 -3.758 1 88.69 143 SER B CA 1
ATOM 2907 C C . SER B 1 143 ? -2.523 25.859 -3.764 1 88.69 143 SER B C 1
ATOM 2909 O O . SER B 1 143 ? -1.908 26.094 -2.719 1 88.69 143 SER B O 1
ATOM 2911 N N . GLY B 1 144 ? -2.201 26.344 -4.934 1 83 144 GLY B N 1
ATOM 2912 C CA . GLY B 1 144 ? -0.991 27.141 -5.055 1 83 144 GLY B CA 1
ATOM 2913 C C . GLY B 1 144 ? 0.276 26.328 -4.809 1 83 144 GLY B C 1
ATOM 2914 O O . GLY B 1 144 ? 0.303 25.125 -5.023 1 83 144 GLY B O 1
ATOM 2915 N N . ALA B 1 145 ? 1.425 27.062 -4.375 1 79.75 145 ALA B N 1
ATOM 2916 C CA . ALA B 1 145 ? 2.734 26.438 -4.234 1 79.75 145 ALA B CA 1
ATOM 2917 C C . ALA B 1 145 ? 2.826 25.641 -2.932 1 79.75 145 ALA B C 1
ATOM 2919 O O . ALA B 1 145 ? 3.473 24.594 -2.877 1 79.75 145 ALA B O 1
ATOM 2920 N N . ASP B 1 146 ? 2.078 26.047 -1.952 1 90 146 ASP B N 1
ATOM 2921 C CA . ASP B 1 146 ? 2.297 25.422 -0.649 1 90 146 ASP B CA 1
ATOM 2922 C C . ASP B 1 146 ? 0.973 25.047 0.008 1 90 146 ASP B C 1
ATOM 2924 O O . ASP B 1 146 ? 0.958 24.453 1.092 1 90 146 ASP B O 1
ATOM 2928 N N . GLY B 1 147 ? -0.048 25.359 -0.625 1 94.56 147 GLY B N 1
ATOM 2929 C CA . GLY B 1 147 ? -1.332 25.156 0.026 1 94.56 147 GLY B CA 1
ATOM 2930 C C . GLY B 1 147 ? -1.955 23.797 -0.291 1 94.56 147 GLY B C 1
ATOM 2931 O O . GLY B 1 147 ? -1.692 23.219 -1.348 1 94.56 147 GLY B O 1
ATOM 2932 N N . ALA B 1 148 ? -2.742 23.312 0.626 1 96.69 148 ALA B N 1
ATOM 2933 C CA . ALA B 1 148 ? -3.533 22.094 0.403 1 96.69 148 ALA B CA 1
ATOM 2934 C C . ALA B 1 148 ? -4.73 22.047 1.348 1 96.69 148 ALA B C 1
ATOM 2936 O O . ALA B 1 148 ? -4.691 22.609 2.443 1 96.69 148 ALA B O 1
ATOM 2937 N N . SER B 1 149 ? -5.766 21.391 0.886 1 96.69 149 SER B N 1
ATOM 2938 C CA . SER B 1 149 ? -6.953 21.234 1.718 1 96.69 149 SER B CA 1
ATOM 2939 C C . SER B 1 149 ? -7.586 19.859 1.518 1 96.69 149 SER B C 1
ATOM 2941 O O . SER B 1 149 ? -7.516 19.297 0.425 1 96.69 149 SER B O 1
ATOM 2943 N N . TRP B 1 150 ? -8.203 19.406 2.551 1 97.25 150 TRP B N 1
ATOM 2944 C CA . TRP B 1 150 ? -8.938 18.141 2.518 1 97.25 150 TRP B CA 1
ATOM 2945 C C . TRP B 1 150 ? -10.414 18.375 2.189 1 97.25 150 TRP B C 1
ATOM 2947 O O . TRP B 1 150 ? -11.008 19.359 2.648 1 97.25 150 TRP B O 1
ATOM 2957 N N . GLU B 1 151 ? -10.938 17.422 1.493 1 95.12 151 GLU B N 1
ATOM 2958 C CA . GLU B 1 151 ? -12.383 17.297 1.335 1 95.12 151 GLU B CA 1
ATOM 2959 C C . GLU B 1 151 ? -12.82 15.836 1.514 1 95.12 151 GLU B C 1
ATOM 2961 O O . GLU B 1 151 ? -12.172 14.922 1.013 1 95.12 151 GLU B O 1
ATOM 2966 N N . GLN B 1 152 ? -13.852 15.664 2.27 1 94.25 152 GLN B N 1
ATOM 2967 C CA . GLN B 1 152 ? -14.453 14.336 2.309 1 94.25 152 GLN B CA 1
ATOM 2968 C C . GLN B 1 152 ? -15.281 14.07 1.059 1 94.25 152 GLN B C 1
ATOM 2970 O O . GLN B 1 152 ? -16.141 14.883 0.696 1 94.25 152 GLN B O 1
ATOM 2975 N N . VAL B 1 153 ? -15 12.969 0.424 1 91.88 153 VAL B N 1
ATOM 2976 C CA . VAL B 1 153 ? -15.727 12.602 -0.79 1 91.88 153 VAL B CA 1
ATOM 2977 C C . VAL B 1 153 ? -17.016 11.859 -0.423 1 91.88 153 VAL B C 1
ATOM 2979 O O . VAL B 1 153 ? -16.969 10.852 0.294 1 91.88 153 VAL B O 1
ATOM 2982 N N . PRO B 1 154 ? -18.094 12.43 -0.854 1 80.56 154 PRO B N 1
ATOM 2983 C CA . PRO B 1 154 ? -19.328 11.711 -0.564 1 80.56 154 PRO B CA 1
ATOM 2984 C C . PRO B 1 154 ? -19.391 10.344 -1.238 1 80.56 154 PRO B C 1
ATOM 2986 O O . PRO B 1 154 ? -19.031 10.211 -2.408 1 80.56 154 PRO B O 1
ATOM 2989 N N . ALA B 1 155 ? -19.125 9.383 -0.606 1 68.69 155 ALA B N 1
ATOM 2990 C CA . ALA B 1 155 ? -19.281 8.078 -1.243 1 68.69 155 ALA B CA 1
ATOM 2991 C C . ALA B 1 155 ? -20.594 7.414 -0.835 1 68.69 155 ALA B C 1
ATOM 2993 O O . ALA B 1 155 ? -20.953 7.398 0.346 1 68.69 155 ALA B O 1
ATOM 2994 N N . GLU B 1 156 ? -21.484 7.441 -1.93 1 62.84 156 GLU B N 1
ATOM 2995 C CA . GLU B 1 156 ? -22.75 6.754 -1.649 1 62.84 156 GLU B CA 1
ATOM 2996 C C . GLU B 1 156 ? -22.5 5.367 -1.062 1 62.84 156 GLU B C 1
ATOM 2998 O O . GLU B 1 156 ? -21.359 4.914 -0.991 1 62.84 156 GLU B O 1
ATOM 3003 N N . LYS B 1 157 ? -23.484 4.418 -1.018 1 67.69 157 LYS B N 1
ATOM 3004 C CA . LYS B 1 157 ? -23.656 3.051 -0.531 1 67.69 157 LYS B CA 1
ATOM 3005 C C . LYS B 1 157 ? -22.688 2.096 -1.223 1 67.69 157 LYS B C 1
ATOM 3007 O O . LYS B 1 157 ? -22.469 2.189 -2.434 1 67.69 157 LYS B O 1
ATOM 3012 N N . GLY B 1 158 ? -21.484 1.819 -0.579 1 71.44 158 GLY B N 1
ATOM 3013 C CA . GLY B 1 158 ? -20.844 0.709 -1.264 1 71.44 158 GLY B CA 1
ATOM 3014 C C . GLY B 1 158 ? -19.531 0.297 -0.627 1 71.44 158 GLY B C 1
ATOM 3015 O O . GLY B 1 158 ? -19.172 -0.882 -0.641 1 71.44 158 GLY B O 1
ATOM 3016 N N . PHE B 1 159 ? -18.797 1.334 -0.168 1 83.94 159 PHE B N 1
ATOM 3017 C CA . PHE B 1 159 ? -17.531 0.931 0.432 1 83.94 159 PHE B CA 1
ATOM 3018 C C . PHE B 1 159 ? -17.703 0.677 1.926 1 83.94 159 PHE B C 1
ATOM 3020 O O . PHE B 1 159 ? -18.172 1.546 2.658 1 83.94 159 PHE B O 1
ATOM 3027 N N . SER B 1 160 ? -17.484 -0.507 2.352 1 89.94 160 SER B N 1
ATOM 3028 C CA . SER B 1 160 ? -17.625 -0.852 3.764 1 89.94 160 SER B CA 1
ATOM 3029 C C . SER B 1 160 ? -16.344 -0.525 4.535 1 89.94 160 SER B C 1
ATOM 3031 O O . SER B 1 160 ? -15.258 -0.481 3.957 1 89.94 160 SER B O 1
ATOM 3033 N N . GLN B 1 161 ? -16.609 -0.296 5.832 1 94.44 161 GLN B N 1
ATOM 3034 C CA . GLN B 1 161 ? -15.453 -0.079 6.691 1 94.44 161 GLN B CA 1
ATOM 3035 C C . GLN B 1 161 ? -14.469 -1.245 6.598 1 94.44 161 GLN B C 1
ATOM 3037 O O . GLN B 1 161 ? -14.875 -2.408 6.637 1 94.44 161 GLN B O 1
ATOM 3042 N N . ARG B 1 162 ? -13.188 -0.876 6.41 1 96.81 162 ARG B N 1
ATOM 3043 C CA . ARG B 1 162 ? -12.195 -1.936 6.262 1 96.81 162 ARG B CA 1
ATOM 3044 C C . ARG B 1 162 ? -10.781 -1.381 6.395 1 96.81 162 ARG B C 1
ATOM 3046 O O . ARG B 1 162 ? -10.57 -0.174 6.266 1 96.81 162 ARG B O 1
ATOM 3053 N N . SER B 1 163 ? -9.898 -2.244 6.695 1 98.12 163 SER B N 1
ATOM 3054 C CA . SER B 1 163 ? -8.469 -1.969 6.703 1 98.12 163 SER B CA 1
ATOM 3055 C C . SER B 1 163 ? -7.68 -3.129 6.105 1 98.12 163 SER B C 1
ATOM 3057 O O . SER B 1 163 ? -8.234 -4.203 5.863 1 98.12 163 SER B O 1
ATOM 3059 N N . GLY B 1 164 ? -6.434 -2.836 5.668 1 98.5 164 GLY B N 1
ATOM 3060 C CA . GLY B 1 164 ? -5.582 -3.871 5.098 1 98.5 164 GLY B CA 1
ATOM 3061 C C . GLY B 1 164 ? -5.965 -4.242 3.678 1 98.5 164 GLY B C 1
ATOM 3062 O O . GLY B 1 164 ? -5.379 -5.156 3.092 1 98.5 164 GLY B O 1
ATOM 3063 N N . HIS B 1 165 ? -6.961 -3.559 3.086 1 98.62 165 HIS B N 1
ATOM 3064 C CA . HIS B 1 165 ? -7.32 -3.758 1.687 1 98.62 165 HIS B CA 1
ATOM 3065 C C . HIS B 1 165 ? -6.281 -3.145 0.755 1 98.62 165 HIS B C 1
ATOM 3067 O O . HIS B 1 165 ? -5.305 -2.551 1.215 1 98.62 165 HIS B O 1
ATOM 3073 N N . ARG B 1 166 ? -6.473 -3.422 -0.49 1 98.69 166 ARG B N 1
ATOM 3074 C CA . ARG B 1 166 ? -5.574 -2.818 -1.472 1 98.69 166 ARG B CA 1
ATOM 3075 C C . ARG B 1 166 ? -6.359 -2.023 -2.512 1 98.69 166 ARG B C 1
ATOM 3077 O O . ARG B 1 166 ? -7.555 -2.262 -2.711 1 98.69 166 ARG B O 1
ATOM 3084 N N . ALA B 1 167 ? -5.652 -1.112 -3.1 1 98.38 167 ALA B N 1
ATOM 3085 C CA . ALA B 1 167 ? -6.277 -0.234 -4.086 1 98.38 167 ALA B CA 1
ATOM 3086 C C . ALA B 1 167 ? -5.285 0.166 -5.172 1 98.38 167 ALA B C 1
ATOM 3088 O O . ALA B 1 167 ? -4.086 0.29 -4.91 1 98.38 167 ALA B O 1
ATOM 3089 N N . CYS B 1 168 ? -5.754 0.376 -6.383 1 97.75 168 CYS B N 1
ATOM 3090 C CA . CYS B 1 168 ? -4.969 0.969 -7.461 1 97.75 168 CYS B CA 1
ATOM 3091 C C . CYS B 1 168 ? -5.855 1.777 -8.398 1 97.75 168 CYS B C 1
ATOM 3093 O O . CYS B 1 168 ? -7.078 1.621 -8.398 1 97.75 168 CYS B O 1
ATOM 3095 N N . LEU B 1 169 ? -5.246 2.707 -9.047 1 96.94 169 LEU B N 1
ATOM 3096 C CA . LEU B 1 169 ? -5.941 3.473 -10.078 1 96.94 169 LEU B CA 1
ATOM 3097 C C . LEU B 1 169 ? -6.102 2.65 -11.352 1 96.94 169 LEU B C 1
ATOM 3099 O O . LEU B 1 169 ? -5.16 1.992 -11.789 1 96.94 169 LEU B O 1
ATOM 3103 N N . HIS B 1 170 ? -7.277 2.623 -11.875 1 95.44 170 HIS B N 1
ATOM 3104 C CA . HIS B 1 170 ? -7.562 1.972 -13.148 1 95.44 170 HIS B CA 1
ATOM 3105 C C . HIS B 1 170 ? -8.625 2.734 -13.93 1 95.44 170 HIS B C 1
ATOM 3107 O O . HIS B 1 170 ? -9.781 2.805 -13.516 1 95.44 170 HIS B O 1
ATOM 3113 N N . ASP B 1 171 ? -8.227 3.264 -15.094 1 92.62 171 ASP B N 1
ATOM 3114 C CA . ASP B 1 171 ? -9.133 3.893 -16.062 1 92.62 171 ASP B CA 1
ATOM 3115 C C . ASP B 1 171 ? -10.062 4.887 -15.367 1 92.62 171 ASP B C 1
ATOM 3117 O O . ASP B 1 171 ? -11.281 4.785 -15.492 1 92.62 171 ASP B O 1
ATOM 3121 N N . GLY B 1 172 ? -9.547 5.785 -14.578 1 93.5 172 GLY B N 1
ATOM 3122 C CA . GLY B 1 172 ? -10.289 6.867 -13.945 1 93.5 172 GLY B CA 1
ATOM 3123 C C . GLY B 1 172 ? -11.07 6.426 -12.719 1 93.5 172 GLY B C 1
ATOM 3124 O O . GLY B 1 172 ? -11.953 7.137 -12.25 1 93.5 172 GLY B O 1
ATOM 3125 N N . ALA B 1 173 ? -10.797 5.246 -12.273 1 94.44 173 ALA B N 1
ATOM 3126 C CA . ALA B 1 173 ? -11.461 4.723 -11.086 1 94.44 173 ALA B CA 1
ATOM 3127 C C . ALA B 1 173 ? -10.445 4.113 -10.117 1 94.44 173 ALA B C 1
ATOM 3129 O O . ALA B 1 173 ? -9.344 3.74 -10.516 1 94.44 173 ALA B O 1
ATOM 3130 N N . ILE B 1 174 ? -10.844 4.109 -8.867 1 96.12 174 ILE B N 1
ATOM 3131 C CA . ILE B 1 174 ? -10.094 3.346 -7.871 1 96.12 174 ILE B CA 1
ATOM 3132 C C . ILE B 1 174 ? -10.695 1.951 -7.73 1 96.12 174 ILE B C 1
ATOM 3134 O O . ILE B 1 174 ? -11.891 1.812 -7.445 1 96.12 174 ILE B O 1
ATOM 3138 N N . VAL B 1 175 ? -9.883 0.949 -7.965 1 96.31 175 VAL B N 1
ATOM 3139 C CA . VAL B 1 175 ? -10.281 -0.438 -7.75 1 96.31 175 VAL B CA 1
ATOM 3140 C C . VAL B 1 175 ? -9.742 -0.933 -6.414 1 96.31 175 VAL B C 1
ATOM 3142 O O . VAL B 1 175 ? -8.555 -0.758 -6.113 1 96.31 175 VAL B O 1
ATOM 3145 N N . THR B 1 176 ? -10.609 -1.513 -5.578 1 96.81 176 THR B N 1
ATOM 3146 C CA . THR B 1 176 ? -10.18 -2.033 -4.285 1 96.81 176 THR B CA 1
ATOM 3147 C C . THR B 1 176 ? -10.367 -3.547 -4.223 1 96.81 176 THR B C 1
ATOM 3149 O O . THR B 1 176 ? -11.219 -4.102 -4.914 1 96.81 176 THR B O 1
ATOM 3152 N N . PHE B 1 177 ? -9.586 -4.164 -3.422 1 97.81 177 PHE B N 1
ATOM 3153 C CA . PHE B 1 177 ? -9.711 -5.594 -3.16 1 97.81 177 PHE B CA 1
ATOM 3154 C C . PHE B 1 177 ? -9.445 -5.898 -1.689 1 97.81 177 PHE B C 1
ATOM 3156 O O . PHE B 1 177 ? -8.438 -5.461 -1.13 1 97.81 177 PHE B O 1
ATOM 3163 N N . GLY B 1 178 ? -10.336 -6.645 -1.128 1 98.06 178 GLY B N 1
ATOM 3164 C CA . GLY B 1 178 ? -10.094 -7.383 0.103 1 98.06 178 GLY B CA 1
ATOM 3165 C C . GLY B 1 178 ? -9.969 -6.484 1.319 1 98.06 178 GLY B C 1
ATOM 3166 O O . GLY B 1 178 ? -10.672 -5.477 1.428 1 98.06 178 GLY B O 1
ATOM 3167 N N . GLY B 1 179 ? -9.109 -6.863 2.258 1 98.19 179 GLY B N 1
ATOM 3168 C CA . GLY B 1 179 ? -9.031 -6.285 3.59 1 98.19 179 GLY B CA 1
ATOM 3169 C C . GLY B 1 179 ? -9.836 -7.047 4.625 1 98.19 179 GLY B C 1
ATOM 3170 O O . GLY B 1 179 ? -10.164 -8.219 4.422 1 98.19 179 GLY B O 1
ATOM 3171 N N . TYR B 1 180 ? -9.953 -6.469 5.727 1 97.12 180 TYR B N 1
ATOM 3172 C CA . TYR B 1 180 ? -10.789 -7.094 6.746 1 97.12 180 TYR B CA 1
ATOM 3173 C C . TYR B 1 180 ? -11.641 -6.051 7.465 1 97.12 180 TYR B C 1
ATOM 3175 O O . TYR B 1 180 ? -11.32 -4.863 7.453 1 97.12 180 TYR B O 1
ATOM 3183 N N . ARG B 1 181 ? -12.695 -6.555 7.996 1 95.12 181 ARG B N 1
ATOM 3184 C CA . ARG B 1 181 ? -13.617 -5.781 8.828 1 95.12 181 ARG B CA 1
ATOM 3185 C C . ARG B 1 181 ? -13.711 -6.363 10.234 1 95.12 181 ARG B C 1
ATOM 3187 O O . ARG B 1 181 ? -13.789 -7.582 10.398 1 95.12 181 ARG B O 1
ATOM 3194 N N . GLU B 1 182 ? -13.625 -5.477 11.195 1 88.94 182 GLU B N 1
ATOM 3195 C CA . GLU B 1 182 ? -13.859 -5.938 12.562 1 88.94 182 GLU B CA 1
ATOM 3196 C C . GLU B 1 182 ? -15.352 -5.973 12.883 1 88.94 182 GLU B C 1
ATOM 3198 O O . GLU B 1 182 ? -16.078 -5.004 12.625 1 88.94 182 GLU B O 1
ATOM 3203 N N . ASP B 1 183 ? -15.75 -7.078 13.359 1 81.25 183 ASP B N 1
ATOM 3204 C CA . ASP B 1 183 ? -17.156 -7.168 13.742 1 81.25 183 ASP B CA 1
ATOM 3205 C C . ASP B 1 183 ? -17.375 -6.629 15.156 1 81.25 183 ASP B C 1
ATOM 3207 O O . ASP B 1 183 ? -16.422 -6.172 15.805 1 81.25 183 ASP B O 1
ATOM 3211 N N . ALA B 1 184 ? -18.625 -6.645 15.578 1 77.81 184 ALA B N 1
ATOM 3212 C CA . ALA B 1 184 ? -19.016 -6.082 16.875 1 77.81 184 ALA B CA 1
ATOM 3213 C C . ALA B 1 184 ? -18.344 -6.836 18.016 1 77.81 184 ALA B C 1
ATOM 3215 O O . ALA B 1 184 ? -18.109 -6.27 19.094 1 77.81 184 ALA B O 1
ATOM 3216 N N . ASP B 1 185 ? -17.953 -8.094 17.766 1 79.62 185 ASP B N 1
ATOM 3217 C CA . ASP B 1 185 ? -17.344 -8.914 18.812 1 79.62 185 ASP B CA 1
ATOM 3218 C C . ASP B 1 185 ? -15.812 -8.82 18.766 1 79.62 185 ASP B C 1
ATOM 3220 O O . ASP B 1 185 ? -15.125 -9.492 19.531 1 79.62 185 ASP B O 1
ATOM 3224 N N . GLY B 1 186 ? -15.391 -8.031 17.891 1 77.94 186 GLY B N 1
ATOM 3225 C CA . GLY B 1 186 ? -13.953 -7.84 17.797 1 77.94 186 GLY B CA 1
ATOM 3226 C C . GLY B 1 186 ? -13.266 -8.883 16.938 1 77.94 186 GLY B C 1
ATOM 3227 O O . GLY B 1 186 ? -12.039 -8.953 16.891 1 77.94 186 GLY B O 1
ATOM 3228 N N . GLU B 1 187 ? -14.055 -9.727 16.312 1 85.06 187 GLU B N 1
ATOM 3229 C CA . GLU B 1 187 ? -13.477 -10.742 15.438 1 85.06 187 GLU B CA 1
ATOM 3230 C C . GLU B 1 187 ? -13.398 -10.242 14 1 85.06 187 GLU B C 1
ATOM 3232 O O . GLU B 1 187 ? -14.367 -9.695 13.469 1 85.06 187 GLU B O 1
ATOM 3237 N N . PRO B 1 188 ? -12.219 -10.445 13.406 1 90.06 188 PRO B N 1
ATOM 3238 C CA . PRO B 1 188 ? -12.078 -9.938 12.039 1 90.06 188 PRO B CA 1
ATOM 3239 C C . PRO B 1 188 ? -12.781 -10.82 11.008 1 90.06 188 PRO B C 1
ATOM 3241 O O . PRO B 1 188 ? -12.742 -12.055 11.117 1 90.06 188 PRO B O 1
ATOM 3244 N N . THR B 1 189 ? -13.5 -10.234 10.117 1 94.5 189 THR B N 1
ATOM 3245 C CA . THR B 1 189 ? -13.977 -10.859 8.891 1 94.5 189 THR B CA 1
ATOM 3246 C C . THR B 1 189 ? -13.141 -10.414 7.695 1 94.5 189 THR B C 1
ATOM 3248 O O . THR B 1 189 ? -13.109 -9.234 7.355 1 94.5 189 THR B O 1
ATOM 3251 N N . TYR B 1 190 ? -12.469 -11.352 7.078 1 97.12 190 TYR B N 1
ATOM 3252 C CA . TYR B 1 190 ? -11.641 -11.039 5.922 1 97.12 190 TYR B CA 1
ATOM 3253 C C . TYR B 1 190 ? -12.461 -11.023 4.645 1 97.12 190 TYR B C 1
ATOM 3255 O O . TYR B 1 190 ? -13.43 -11.773 4.512 1 97.12 190 TYR B O 1
ATOM 3263 N N . LEU B 1 191 ? -12.086 -10.203 3.74 1 97.06 191 LEU B N 1
ATOM 3264 C CA . LEU B 1 191 ? -12.883 -9.898 2.561 1 97.06 191 LEU B CA 1
ATOM 3265 C C . LEU B 1 191 ? -12.125 -10.258 1.284 1 97.06 191 LEU B C 1
ATOM 3267 O O . LEU B 1 191 ? -10.898 -10.367 1.295 1 97.06 191 LEU B O 1
ATOM 3271 N N . ASN B 1 192 ? -12.852 -10.492 0.178 1 97.69 192 ASN B N 1
ATOM 3272 C CA . ASN B 1 192 ? -12.273 -10.672 -1.149 1 97.69 192 ASN B CA 1
ATOM 3273 C C . ASN B 1 192 ? -13.102 -9.984 -2.225 1 97.69 192 ASN B C 1
ATOM 3275 O O . ASN B 1 192 ? -13.07 -10.375 -3.393 1 97.69 192 ASN B O 1
ATOM 3279 N N . ASP B 1 193 ? -13.891 -9.031 -1.784 1 95.25 193 ASP B N 1
ATOM 3280 C CA . ASP B 1 193 ? -14.703 -8.281 -2.734 1 95.25 193 ASP B CA 1
ATOM 3281 C C . ASP B 1 193 ? -13.852 -7.297 -3.531 1 95.25 193 ASP B C 1
ATOM 3283 O O . ASP B 1 193 ? -12.758 -6.926 -3.104 1 95.25 193 ASP B O 1
ATOM 3287 N N . VAL B 1 194 ? -14.367 -6.996 -4.734 1 95.31 194 VAL B N 1
ATOM 3288 C CA . VAL B 1 194 ? -13.797 -5.977 -5.613 1 95.31 194 VAL B CA 1
ATOM 3289 C C . VAL B 1 194 ? -14.789 -4.828 -5.781 1 95.31 194 VAL B C 1
ATOM 3291 O O . VAL B 1 194 ? -15.961 -5.051 -6.078 1 95.31 194 VAL B O 1
ATOM 3294 N N . HIS B 1 195 ? -14.281 -3.646 -5.52 1 93.31 195 HIS B N 1
ATOM 3295 C CA . HIS B 1 195 ? -15.078 -2.453 -5.762 1 93.31 195 HIS B CA 1
ATOM 3296 C C . HIS B 1 195 ? -14.383 -1.508 -6.734 1 93.31 195 HIS B C 1
ATOM 3298 O O . HIS B 1 195 ? -13.148 -1.489 -6.816 1 93.31 195 HIS B O 1
ATOM 3304 N N . ARG B 1 196 ? -15.195 -0.827 -7.465 1 92.56 196 ARG B N 1
ATOM 3305 C CA . ARG B 1 196 ? -14.758 0.232 -8.367 1 92.56 196 ARG B CA 1
ATOM 3306 C C . ARG B 1 196 ? -15.367 1.573 -7.98 1 92.56 196 ARG B C 1
ATOM 3308 O O . ARG B 1 196 ? -16.594 1.699 -7.895 1 92.56 196 ARG B O 1
ATOM 3315 N N . PHE B 1 197 ? -14.547 2.504 -7.691 1 93.38 197 PHE B N 1
ATOM 3316 C CA . PHE B 1 197 ? -14.977 3.865 -7.398 1 93.38 197 PHE B CA 1
ATOM 3317 C C . PHE B 1 197 ? -14.656 4.797 -8.555 1 93.38 197 PHE B C 1
ATOM 3319 O O . PHE B 1 197 ? -13.492 5.137 -8.789 1 93.38 197 PHE B O 1
ATOM 3326 N N . ASP B 1 198 ? -15.68 5.266 -9.242 1 92.19 198 ASP B N 1
ATOM 3327 C CA . ASP B 1 198 ? -15.508 6.199 -10.352 1 92.19 198 ASP B CA 1
ATOM 3328 C C . ASP B 1 198 ? -15.156 7.598 -9.844 1 92.19 198 ASP B C 1
ATOM 3330 O O . ASP B 1 198 ? -15.953 8.219 -9.141 1 92.19 198 ASP B O 1
ATOM 3334 N N . LEU B 1 199 ? -14.047 8.07 -10.234 1 92.81 199 LEU B N 1
ATOM 3335 C CA . LEU B 1 199 ? -13.539 9.305 -9.648 1 92.81 199 LEU B CA 1
ATOM 3336 C C . LEU B 1 199 ? -14.242 10.523 -10.242 1 92.81 199 LEU B C 1
ATOM 3338 O O . LEU B 1 199 ? -14.359 11.562 -9.586 1 92.81 199 LEU B O 1
ATOM 3342 N N . ALA B 1 200 ? -14.703 10.445 -11.414 1 91.25 200 ALA B N 1
ATOM 3343 C CA . ALA B 1 200 ? -15.445 11.539 -12.031 1 91.25 200 ALA B CA 1
ATOM 3344 C C . ALA B 1 200 ? -16.859 11.625 -11.477 1 91.25 200 ALA B C 1
ATOM 3346 O O . ALA B 1 200 ? -17.344 12.711 -11.148 1 91.25 200 ALA B O 1
ATOM 3347 N N . GLN B 1 201 ? -17.469 10.461 -11.227 1 89.06 201 GLN B N 1
ATOM 3348 C CA . GLN B 1 201 ? -18.859 10.422 -10.797 1 89.06 201 GLN B CA 1
ATOM 3349 C C . GLN B 1 201 ? -18.969 10.297 -9.281 1 89.06 201 GLN B C 1
ATOM 3351 O O . GLN B 1 201 ? -20.031 10.508 -8.703 1 89.06 201 GLN B O 1
ATOM 3356 N N . ARG B 1 202 ? -17.891 9.93 -8.672 1 88.81 202 ARG B N 1
ATOM 3357 C CA . ARG B 1 202 ? -17.844 9.719 -7.23 1 88.81 202 ARG B CA 1
ATOM 3358 C C . ARG B 1 202 ? -18.859 8.68 -6.789 1 88.81 202 ARG B C 1
ATOM 3360 O O . ARG B 1 202 ? -19.609 8.906 -5.84 1 88.81 202 ARG B O 1
ATOM 3367 N N . LYS B 1 203 ? -18.859 7.625 -7.488 1 86.44 203 LYS B N 1
ATOM 3368 C CA . LYS B 1 203 ? -19.766 6.516 -7.203 1 86.44 203 LYS B CA 1
ATOM 3369 C C . LYS B 1 203 ? -19 5.203 -7.059 1 86.44 203 LYS B C 1
ATOM 3371 O O . LYS B 1 203 ? -18.078 4.926 -7.836 1 86.44 203 LYS B O 1
ATOM 3376 N N . PHE B 1 204 ? -19.5 4.473 -6.055 1 87.19 204 PHE B N 1
ATOM 3377 C CA . PHE B 1 204 ? -18.938 3.143 -5.832 1 87.19 204 PHE B CA 1
ATOM 3378 C C . PHE B 1 204 ? -19.828 2.072 -6.453 1 87.19 204 PHE B C 1
ATOM 3380 O O . PHE B 1 204 ? -21.062 2.178 -6.406 1 87.19 204 PHE B O 1
ATOM 3387 N N . ARG B 1 205 ? -19.141 1.12 -6.984 1 86.94 205 ARG B N 1
ATOM 3388 C CA . ARG B 1 205 ? -19.844 -0.073 -7.445 1 86.94 205 ARG B CA 1
ATOM 3389 C C . ARG B 1 205 ? -19.109 -1.34 -7.02 1 86.94 205 ARG B C 1
ATOM 3391 O O . ARG B 1 205 ? -17.875 -1.42 -7.133 1 86.94 205 ARG B O 1
ATOM 3398 N N . LYS B 1 206 ? -19.922 -2.258 -6.504 1 89.25 206 LYS B N 1
ATOM 3399 C CA . LYS B 1 206 ? -19.375 -3.596 -6.285 1 89.25 206 LYS B CA 1
ATOM 3400 C C . LYS B 1 206 ? -19.281 -4.371 -7.594 1 89.25 206 LYS B C 1
ATOM 3402 O O . LYS B 1 206 ? -20.219 -4.391 -8.383 1 89.25 206 LYS B O 1
ATOM 3407 N N . MET B 1 207 ? -18.094 -4.961 -7.809 1 90.69 207 MET B N 1
ATOM 3408 C CA . MET B 1 207 ? -17.875 -5.723 -9.039 1 90.69 207 MET B CA 1
ATOM 3409 C C . MET B 1 207 ? -18.203 -7.199 -8.82 1 90.69 207 MET B C 1
ATOM 3411 O O . MET B 1 207 ? -17.859 -7.77 -7.785 1 90.69 207 MET B O 1
ATOM 3415 N N . GLU B 1 208 ? -18.828 -7.742 -9.859 1 89.25 208 GLU B N 1
ATOM 3416 C CA . GLU B 1 208 ? -19.234 -9.141 -9.75 1 89.25 208 GLU B CA 1
ATOM 3417 C C . GLU B 1 208 ? -18.484 -10.008 -10.75 1 89.25 208 GLU B C 1
ATOM 3419 O O . GLU B 1 208 ? -18.203 -9.578 -11.867 1 89.25 208 GLU B O 1
ATOM 3424 N N . ASP B 1 209 ? -18.156 -11.188 -10.242 1 87.5 209 ASP B N 1
ATOM 3425 C CA . ASP B 1 209 ? -17.453 -12.117 -11.117 1 87.5 209 ASP B CA 1
ATOM 3426 C C . ASP B 1 209 ? -18.312 -12.477 -12.336 1 87.5 209 ASP B C 1
ATOM 3428 O O . ASP B 1 209 ? -19.531 -12.602 -12.227 1 87.5 209 ASP B O 1
ATOM 3432 N N . LEU B 1 210 ? -17.641 -12.461 -13.43 1 72.81 210 LEU B N 1
ATOM 3433 C CA . LEU B 1 210 ? -18.344 -12.961 -14.609 1 72.81 210 LEU B CA 1
ATOM 3434 C C . LEU B 1 210 ? -18.875 -14.375 -14.367 1 72.81 210 LEU B C 1
ATOM 3436 O O . LEU B 1 210 ? -18.156 -15.227 -13.836 1 72.81 210 LEU B O 1
ATOM 3440 N N . SER B 1 211 ? -19.984 -14.516 -13.711 1 55.81 211 SER B N 1
ATOM 3441 C CA . SER B 1 211 ? -20.609 -15.828 -13.562 1 55.81 211 SER B CA 1
ATOM 3442 C C . SER B 1 211 ? -20.172 -16.781 -14.672 1 55.81 211 SER B C 1
ATOM 3444 O O . SER B 1 211 ? -19.984 -16.359 -15.812 1 55.81 211 SER B O 1
ATOM 3446 N N . GLY B 1 212 ? -19.312 -17.781 -14.492 1 46.5 212 GLY B N 1
ATOM 3447 C CA . GLY B 1 212 ? -19.516 -18.922 -15.367 1 46.5 212 GLY B CA 1
ATOM 3448 C C . GLY B 1 212 ? -20.969 -19.188 -15.68 1 46.5 212 GLY B C 1
ATOM 3449 O O . GLY B 1 212 ? -21.578 -20.125 -15.156 1 46.5 212 GLY B O 1
ATOM 3450 N N . ALA B 1 213 ? -21.781 -18.359 -15.594 1 36.75 213 ALA B N 1
ATOM 3451 C CA . ALA B 1 213 ? -23.031 -18.828 -16.156 1 36.75 213 ALA B CA 1
ATOM 3452 C C . ALA B 1 213 ? -22.781 -19.719 -17.375 1 36.75 213 ALA B C 1
ATOM 3454 O O . ALA B 1 213 ? -22.203 -19.266 -18.359 1 36.75 213 ALA B O 1
ATOM 3455 N N . ALA B 1 214 ? -22.391 -20.984 -17.219 1 34.12 214 ALA B N 1
ATOM 3456 C CA . ALA B 1 214 ? -22.922 -21.891 -18.219 1 34.12 214 ALA B CA 1
ATOM 3457 C C . ALA B 1 214 ? -24.234 -21.344 -18.797 1 34.12 214 ALA B C 1
ATOM 3459 O O . ALA B 1 214 ? -25.094 -20.859 -18.062 1 34.12 214 ALA B O 1
ATOM 3460 N N . PRO B 1 215 ? -24.234 -20.953 -20 1 34.91 215 PRO B N 1
ATOM 3461 C CA . PRO B 1 215 ? -25.578 -20.781 -20.578 1 34.91 215 PRO B CA 1
ATOM 3462 C C . PRO B 1 215 ? -26.625 -21.656 -19.906 1 34.91 215 PRO B C 1
ATOM 3464 O O . PRO B 1 215 ? -26.359 -22.812 -19.578 1 34.91 215 PRO B O 1
ATOM 3467 N N . LYS B 1 216 ? -27.25 -21.328 -18.953 1 30.56 216 LYS B N 1
ATOM 3468 C CA . LYS B 1 216 ? -28.406 -22.203 -19.078 1 30.56 216 LYS B CA 1
ATOM 3469 C C . LYS B 1 216 ? -28.656 -22.594 -20.531 1 30.56 216 LYS B C 1
ATOM 3471 O O . LYS B 1 216 ? -28.344 -21.828 -21.438 1 30.56 216 LYS B O 1
ATOM 3476 N N . GLY B 1 217 ? -28.656 -23.875 -20.844 1 31.53 217 GLY B N 1
ATOM 3477 C CA . GLY B 1 217 ? -29.172 -24.453 -22.078 1 31.53 217 GLY B CA 1
ATOM 3478 C C . GLY B 1 217 ? -30.234 -23.594 -22.734 1 31.53 217 GLY B C 1
ATOM 3479 O O . GLY B 1 217 ? -31.219 -24.125 -23.266 1 31.53 217 GLY B O 1
ATOM 3480 N N . ARG B 1 218 ? -30.453 -22.391 -22.359 1 27.75 218 ARG B N 1
ATOM 3481 C CA . ARG B 1 218 ? -31.453 -22.125 -23.375 1 27.75 218 ARG B CA 1
ATOM 3482 C C . ARG B 1 218 ? -30.891 -22.344 -24.766 1 27.75 218 ARG B C 1
ATOM 3484 O O . ARG B 1 218 ? -29.688 -22.578 -24.938 1 27.75 218 ARG B O 1
ATOM 3491 N N . SER B 1 219 ? -31.297 -21.422 -25.828 1 26.34 219 SER B N 1
ATOM 3492 C CA . SER B 1 219 ? -31.516 -21.516 -27.266 1 26.34 219 SER B CA 1
ATOM 3493 C C . SER B 1 219 ? -30.188 -21.562 -28.031 1 26.34 219 SER B C 1
ATOM 3495 O O . SER B 1 219 ? -29.188 -21.031 -27.562 1 26.34 219 SER B O 1
ATOM 3497 N N . ALA B 1 220 ? -29.828 -22.609 -28.859 1 30.58 220 ALA B N 1
ATOM 3498 C CA . ALA B 1 220 ? -29.141 -23.016 -30.078 1 30.58 220 ALA B CA 1
ATOM 3499 C C . ALA B 1 220 ? -28.797 -21.797 -30.938 1 30.58 220 ALA B C 1
ATOM 3501 O O . ALA B 1 220 ? -29.594 -21.391 -31.797 1 30.58 220 ALA B O 1
ATOM 3502 N N . ALA B 1 221 ? -28.453 -20.781 -30.406 1 31.8 221 ALA B N 1
ATOM 3503 C CA . ALA B 1 221 ? -28.266 -19.812 -31.484 1 31.8 221 ALA B CA 1
ATOM 3504 C C . ALA B 1 221 ? -27.156 -20.25 -32.438 1 31.8 221 ALA B C 1
ATOM 3506 O O . ALA B 1 221 ? -26.062 -20.609 -32 1 31.8 221 ALA B O 1
ATOM 3507 N N . GLN B 1 222 ? -27.469 -20.891 -33.5 1 31.8 222 GLN B N 1
ATOM 3508 C CA . GLN B 1 222 ? -26.75 -21.297 -34.719 1 31.8 222 GLN B CA 1
ATOM 3509 C C . GLN B 1 222 ? -25.891 -20.156 -35.25 1 31.8 222 GLN B C 1
ATOM 3511 O O . GLN B 1 222 ? -26.391 -19.031 -35.438 1 31.8 222 GLN B O 1
ATOM 3516 N N . VAL B 1 223 ? -24.844 -20.047 -34.844 1 34.28 223 VAL B N 1
ATOM 3517 C CA . VAL B 1 223 ? -23.969 -19.125 -35.531 1 34.28 223 VAL B CA 1
ATOM 3518 C C . VAL B 1 223 ? -23.625 -19.672 -36.938 1 34.28 223 VAL B C 1
ATOM 3520 O O . VAL B 1 223 ? -23.109 -20.781 -37.031 1 34.28 223 VAL B O 1
ATOM 3523 N N . TRP B 1 224 ? -24.547 -19.312 -37.781 1 30.62 224 TRP B N 1
ATOM 3524 C CA . TRP B 1 224 ? -24.25 -19.594 -39.188 1 30.62 224 TRP B CA 1
ATOM 3525 C C . TRP B 1 224 ? -23.328 -18.547 -39.781 1 30.62 224 TRP B C 1
ATOM 3527 O O . TRP B 1 224 ? -23.5 -17.344 -39.531 1 30.62 224 TRP B O 1
ATOM 3537 N N . SER B 1 225 ? -22.188 -18.781 -39.719 1 30 225 SER B N 1
ATOM 3538 C CA . SER B 1 225 ? -21.297 -17.906 -40.469 1 30 225 SER B CA 1
ATOM 3539 C C . SER B 1 225 ? -21.391 -18.172 -41.969 1 30 225 SER B C 1
ATOM 3541 O O . SER B 1 225 ? -21.359 -19.328 -42.406 1 30 225 SER B O 1
ATOM 3543 N N . ASP B 1 226 ? -22.266 -17.359 -42.625 1 34.59 226 ASP B N 1
ATOM 3544 C CA . ASP B 1 226 ? -22.234 -17.5 -44.062 1 34.59 226 ASP B CA 1
ATOM 3545 C C . ASP B 1 226 ? -21.078 -16.688 -44.656 1 34.59 226 ASP B C 1
ATOM 3547 O O . ASP B 1 226 ? -21.188 -16.188 -45.781 1 34.59 226 ASP B O 1
ATOM 3551 N N . GLY B 1 227 ? -20.109 -16.922 -44.625 1 42.03 227 GLY B N 1
ATOM 3552 C CA . GLY B 1 227 ? -18.906 -16.359 -45.25 1 42.03 227 GLY B CA 1
ATOM 3553 C C . GLY B 1 227 ? -18.453 -15.078 -44.562 1 42.03 227 GLY B C 1
ATOM 3554 O O . GLY B 1 227 ? -17.328 -14.969 -44.125 1 42.03 227 GLY B O 1
ATOM 3555 N N . GLU B 1 228 ? -19.078 -13.891 -44.875 1 40.06 228 GLU B N 1
ATOM 3556 C CA . GLU B 1 228 ? -18.641 -12.523 -44.625 1 40.06 228 GLU B CA 1
ATOM 3557 C C . GLU B 1 228 ? -19.094 -12.023 -43.25 1 40.06 228 GLU B C 1
ATOM 3559 O O . GLU B 1 228 ? -18.484 -11.109 -42.688 1 40.06 228 GLU B O 1
ATOM 3564 N N . VAL B 1 229 ? -20.312 -12.383 -42.719 1 39.12 229 VAL B N 1
ATOM 3565 C CA . VAL B 1 229 ? -21.016 -11.805 -41.594 1 39.12 229 VAL B CA 1
ATOM 3566 C C . VAL B 1 229 ? -21.219 -12.875 -40.5 1 39.12 229 VAL B C 1
ATOM 3568 O O . VAL B 1 229 ? -21.656 -13.984 -40.812 1 39.12 229 VAL B O 1
ATOM 3571 N N . VAL B 1 230 ? -20.484 -12.828 -39.344 1 39.47 230 VAL B N 1
ATOM 3572 C CA . VAL B 1 230 ? -20.703 -13.797 -38.281 1 39.47 230 VAL B CA 1
ATOM 3573 C C . VAL B 1 230 ? -21.938 -13.398 -37.469 1 39.47 230 VAL B C 1
ATOM 3575 O O . VAL B 1 230 ? -22.016 -12.281 -36.969 1 39.47 230 VAL B O 1
ATOM 3578 N N . TRP B 1 231 ? -23.156 -14.086 -37.719 1 37.94 231 TRP B N 1
ATOM 3579 C CA . TRP B 1 231 ? -24.406 -13.883 -37 1 37.94 231 TRP B CA 1
ATOM 3580 C C . TRP B 1 231 ? -24.453 -14.703 -35.719 1 37.94 231 TRP B C 1
ATOM 3582 O O . TRP B 1 231 ? -24.094 -15.883 -35.719 1 37.94 231 TRP B O 1
ATOM 3592 N N . VAL B 1 232 ? -24.328 -14.242 -34.594 1 36.75 232 VAL B N 1
ATOM 3593 C CA . VAL B 1 232 ? -24.484 -15 -33.344 1 36.75 232 VAL B CA 1
ATOM 3594 C C . VAL B 1 232 ? -25.906 -14.844 -32.844 1 36.75 232 VAL B C 1
ATOM 3596 O O . VAL B 1 232 ? -26.375 -13.719 -32.625 1 36.75 232 VAL B O 1
ATOM 3599 N N . TYR B 1 233 ? -26.828 -15.82 -33.125 1 39.47 233 TYR B N 1
ATOM 3600 C CA . TYR B 1 233 ? -28.234 -15.914 -32.719 1 39.47 233 TYR B CA 1
ATOM 3601 C C . TYR B 1 233 ? -28.391 -16.828 -31.516 1 39.47 233 TYR B C 1
ATOM 3603 O O . TYR B 1 233 ? -27.812 -17.922 -31.484 1 39.47 233 TYR B O 1
ATOM 3611 N N . GLY B 1 234 ? -28.688 -16.281 -30.188 1 39.5 234 GLY B N 1
ATOM 3612 C CA . GLY B 1 234 ? -29.234 -17 -29.062 1 39.5 234 GLY B CA 1
ATOM 3613 C C . GLY B 1 234 ? -30.359 -16.266 -28.359 1 39.5 234 GLY B C 1
ATOM 3614 O O . GLY B 1 234 ? -30.516 -15.055 -28.547 1 39.5 234 GLY B O 1
#

Radius of gyration: 31.55 Å; Cα contacts (8 Å, |Δi|>4): 1093; chains: 2; bounding box: 161×86×74 Å

Foldseek 3Di:
DDDDPPPDDPPPPPPPPPDPDDPPPPPPPPLKWFWDWDDDDDDFPQWDWDDQDVQWIKTAWGWDDPPQWIDIGGWIKTWGADPVRDITIITIDGDPPRDGDDGFGQWEWEHDPSKIKTAKGKDAGGVRPDIDIDGWIKIWHADPPTIIGIDTQDEPPDGDGFGNWYWYDDPQWIKIAWGWDQDPVRDIDIGGWIWIQRNVVRYIDTDDPPPPPPPPPDDPQPQDPPDPDRDRGD/DDDPPDPPPPPPPPPPPPDPDDPPPPPPPPLKWFWDWDDDDDDFPQWDWDDQDVQWIKTAWGWDDPPQWIDIGGWIKTWGADPVRDITIITIDGDPPRDGDDGFGQWEWEHDPSKIKTAKGKDAGGVRPDIDIDGWIKIWHADPPTIIGIDTQDEDPDGDGFGNWYWYDDPQWIKIAWGWDQDPVRDIDIGGWIWIQRNVVRYIDTDDPPPPPPPPPDDPQPQDDPDPDRDRGD

Secondary structure (DSSP, 8-state):
--------------------------------EEEEEEPPPPS-BS-EEEEEETTEEEEE--EEE-SS-EEE---EEEEEE-TTSEEEEEEEEPPTT---PPS-BS-EEEEETTEEEEE--EEE-TTS-SEEE---EEEEEEETTTEEEEEEE---S-PPP-BS-EEEEETTEEEEEEEEEE-TTSPEEEEEEEEEEETTTTEEEEEEE-------S-------B-SS-B----/--------------------------------EEEEEEPPPPS-BS-EEEEEETTEEEEE--EEE-SS-EEE---EEEEEE-TTSEEEEEEEEPPTT---PPS-BS-EEEEETTEEEEE--EEE-TTS-SEEE---EEEEEEETTTEEEEEEE---TTPPS-BS-EEEEETTEEEEEEEEEE-TTSPEEEEEEEEEEETTTTEEEEEEE-------S-------B-SS-B----